Protein AF-0000000080284308 (afdb_homodimer)

Nearest PDB structures (foldseek):
  3cjy-assembly1_A-2  TM=7.670E-01  e=1.451E-15  Novosphingobium aromaticivorans DSM 12444
  3rqb-assembly1_A  TM=7.646E-01  e=1.285E-14  Alicyclobacillus acidocaldarius subsp. acidocaldarius DSM 446
  3bbj-assembly1_B  TM=7.269E-01  e=3.551E-15  Thermobifida fusca YX
  1c8u-assembly1_B  TM=7.297E-01  e=1.992E-13  Escherichia coli
  3bbj-assembly1_A  TM=7.044E-01  e=2.515E-14  Thermobifida fusca YX

Foldseek 3Di:
DAQAQWEDDDDQKTQGDQLQAWFPDSFFGLCLLVQLSQVVQVVPPDDPAAKDWFKKKKFFQATDGNGMKGKHKDFPADDDFKTWIKMFIDDVPRTGMMMIIIIGHDDDPVVPDDDFDDFFPDQVPFAWADADPSTDHRNVVQKTKGFRADGLHAADDGKIKIFGNGHSYGPDHRDQVSLQSSCQSCQCSNNHRDDPQWKFKDFRMKMKGFQDGADDGIKMWRWHKDDDPPQKIKIKTFIDDRVHTTMIMMTIIGMDTPPDD/DAQAQWEDDDDQKTQGDQLQAWFPDSFFGLCLLVQLSQVVQVVPPDDPAAKDWFKKKKFFQATDGNGMKGKHKDFPADDDFKTWIKMFIADVPRTGMMMIIIIGHDDDPVVPDDAPDDFFPDQVPFAWADADPSTDHRNVVQKTKGFRADGLHAADQGKIKIFGNGHSYGPDHRDQVSLQSSCQSCQCSNNHRDDPQWKFKDFRMKMKGFQDGADDGIKMWRWHKDDDPPQKIKIKTFIDDRVHTTMIMMTIIGMDTPPDD

Structure (mmCIF, N/CA/C/O backbone):
data_AF-0000000080284308-model_v1
#
loop_
_entity.id
_entity.type
_entity.pdbx_description
1 polymer 'TesB-like acyl-CoA thioesterase 5'
#
loop_
_atom_site.group_PDB
_atom_site.id
_atom_site.type_symbol
_atom_site.label_atom_id
_atom_site.label_alt_id
_atom_site.label_comp_id
_atom_site.label_asym_id
_atom_site.label_entity_id
_atom_site.label_seq_id
_atom_site.pdbx_PDB_ins_code
_atom_site.Cartn_x
_atom_site.Cartn_y
_atom_site.Cartn_z
_atom_site.occupancy
_atom_site.B_iso_or_equiv
_atom_site.auth_seq_id
_atom_site.auth_comp_id
_atom_site.auth_asym_id
_atom_site.auth_atom_id
_atom_site.pdbx_PDB_model_num
ATOM 1 N N . MET A 1 1 ? 3.484 -31.594 -20.875 1 71.56 1 MET A N 1
ATOM 2 C CA . MET A 1 1 ? 2.807 -30.359 -20.5 1 71.56 1 MET A CA 1
ATOM 3 C C . MET A 1 1 ? 3.812 -29.281 -20.094 1 71.56 1 MET A C 1
ATOM 5 O O . MET A 1 1 ? 4.867 -29.609 -19.531 1 71.56 1 MET A O 1
ATOM 9 N N . THR A 1 2 ? 3.666 -28.031 -20.625 1 89.19 2 THR A N 1
ATOM 10 C CA . THR A 1 2 ? 4.609 -26.953 -20.344 1 89.19 2 THR A CA 1
ATOM 11 C C . THR A 1 2 ? 4.668 -26.672 -18.844 1 89.19 2 THR A C 1
ATOM 13 O O . THR A 1 2 ? 3.633 -26.531 -18.203 1 89.19 2 THR A O 1
ATOM 16 N N . GLU A 1 3 ? 5.844 -26.75 -18.25 1 95.88 3 GLU A N 1
ATOM 17 C CA . GLU A 1 3 ? 6.023 -26.531 -16.828 1 95.88 3 GLU A CA 1
ATOM 18 C C . GLU A 1 3 ? 6.309 -25.047 -16.531 1 95.88 3 GLU A C 1
ATOM 20 O O . GLU A 1 3 ? 7.352 -24.719 -15.977 1 95.88 3 GLU A O 1
ATOM 25 N N . ALA A 1 4 ? 5.438 -24.234 -17.016 1 98.75 4 ALA A N 1
ATOM 26 C CA . ALA A 1 4 ? 5.496 -22.781 -16.812 1 98.75 4 ALA A CA 1
ATOM 27 C C . ALA A 1 4 ? 4.098 -22.188 -16.703 1 98.75 4 ALA A C 1
ATOM 29 O O . ALA A 1 4 ? 3.127 -22.766 -17.203 1 98.75 4 ALA A O 1
ATOM 30 N N . PHE A 1 5 ? 4.004 -21.078 -16.031 1 98.81 5 PHE A N 1
ATOM 31 C CA . PHE A 1 5 ? 2.742 -20.344 -15.977 1 98.81 5 PHE A CA 1
ATOM 32 C C . PHE A 1 5 ? 2.402 -19.75 -17.344 1 98.81 5 PHE A C 1
ATOM 34 O O . PHE A 1 5 ? 1.232 -19.688 -17.719 1 98.81 5 PHE A O 1
ATOM 41 N N . TYR A 1 6 ? 3.449 -19.359 -18.125 1 98.88 6 TYR A N 1
ATOM 42 C CA . TYR A 1 6 ? 3.219 -18.688 -19.391 1 98.88 6 TYR A CA 1
ATOM 43 C C . TYR A 1 6 ? 4.152 -19.219 -20.469 1 98.88 6 TYR A C 1
ATOM 45 O O . TYR A 1 6 ? 5.316 -19.516 -20.203 1 98.88 6 TYR A O 1
ATOM 53 N N . VAL A 1 7 ? 3.662 -19.234 -21.656 1 98.81 7 VAL A N 1
ATOM 54 C CA . VAL A 1 7 ? 4.445 -19.484 -22.859 1 98.81 7 VAL A CA 1
ATOM 55 C C . VAL A 1 7 ? 4.523 -18.203 -23.688 1 98.81 7 VAL A C 1
ATOM 57 O O . VAL A 1 7 ? 3.496 -17.656 -24.078 1 98.81 7 VAL A O 1
ATOM 60 N N . PRO A 1 8 ? 5.758 -17.734 -23.906 1 98.25 8 PRO A N 1
ATOM 61 C CA . PRO A 1 8 ? 5.859 -16.531 -24.734 1 98.25 8 PRO A CA 1
ATOM 62 C C . PRO A 1 8 ? 5.414 -16.781 -26.172 1 98.25 8 PRO A C 1
ATOM 64 O O . PRO A 1 8 ? 5.688 -17.844 -26.734 1 98.25 8 PRO A O 1
ATOM 67 N N . SER A 1 9 ? 4.723 -15.82 -26.734 1 97.75 9 SER A N 1
ATOM 68 C CA . SER A 1 9 ? 4.227 -15.961 -28.094 1 97.75 9 SER A CA 1
ATOM 69 C C . SER A 1 9 ? 4.719 -14.82 -28.984 1 97.75 9 SER A C 1
ATOM 71 O O . SER A 1 9 ? 4.199 -14.609 -30.078 1 97.75 9 SER A O 1
ATOM 73 N N . GLY A 1 10 ? 5.707 -14.047 -28.531 1 95.19 10 GLY A N 1
ATOM 74 C CA . GLY A 1 10 ? 6.332 -12.984 -29.297 1 95.19 10 GLY A CA 1
ATOM 75 C C . GLY A 1 10 ? 5.758 -11.609 -28.984 1 95.19 10 GLY A C 1
ATOM 76 O O . GLY A 1 10 ? 4.598 -11.492 -28.578 1 95.19 10 GLY A O 1
ATOM 77 N N . ASP A 1 11 ? 6.609 -10.562 -29.125 1 94.31 11 ASP A N 1
ATOM 78 C CA . ASP A 1 11 ? 6.234 -9.156 -29.078 1 94.31 11 ASP A CA 1
ATOM 79 C C . ASP A 1 11 ? 5.539 -8.812 -27.766 1 94.31 11 ASP A C 1
ATOM 81 O O . ASP A 1 11 ? 4.477 -8.188 -27.766 1 94.31 11 ASP A O 1
ATOM 85 N N . GLY A 1 12 ? 6.047 -9.305 -26.688 1 96.5 12 GLY A N 1
ATOM 86 C CA . GLY A 1 12 ? 5.523 -8.953 -25.375 1 96.5 12 GLY A CA 1
ATOM 87 C C . GLY A 1 12 ? 4.223 -9.656 -25.047 1 96.5 12 GLY A C 1
ATOM 88 O O . GLY A 1 12 ? 3.473 -9.203 -24.172 1 96.5 12 GLY A O 1
ATOM 89 N N . LYS A 1 13 ? 3.98 -10.766 -25.781 1 98.62 13 LYS A N 1
ATOM 90 C CA . LYS A 1 13 ? 2.756 -11.531 -25.562 1 98.62 13 LYS A CA 1
ATOM 91 C C . LYS A 1 13 ? 3.059 -12.883 -24.922 1 98.62 13 LYS A C 1
ATOM 93 O O . LYS A 1 13 ? 4.133 -13.453 -25.141 1 98.62 13 LYS A O 1
ATOM 98 N N . PHE A 1 14 ? 2.064 -13.367 -24.109 1 98.81 14 PHE A N 1
ATOM 99 C CA . PHE A 1 14 ? 2.219 -14.586 -23.312 1 98.81 14 PHE A CA 1
ATOM 100 C C . PHE A 1 14 ? 0.91 -15.367 -23.266 1 98.81 14 PHE A C 1
ATOM 102 O O . PHE A 1 14 ? -0.157 -14.789 -23.062 1 98.81 14 PHE A O 1
ATOM 109 N N . VAL A 1 15 ? 0.985 -16.625 -23.484 1 98.69 15 VAL A N 1
ATOM 110 C CA . VAL A 1 15 ? -0.174 -17.516 -23.359 1 98.69 15 VAL A CA 1
ATOM 111 C C . VAL A 1 15 ? -0.135 -18.234 -22.031 1 98.69 15 VAL A C 1
ATOM 113 O O . VAL A 1 15 ? 0.817 -18.969 -21.734 1 98.69 15 VAL A O 1
ATOM 116 N N . PRO A 1 16 ? -1.121 -17.953 -21.203 1 98.5 16 PRO A N 1
ATOM 117 C CA . PRO A 1 16 ? -1.154 -18.672 -19.922 1 98.5 16 PRO A CA 1
ATOM 118 C C . PRO A 1 16 ? -1.386 -20.172 -20.094 1 98.5 16 PRO A C 1
ATOM 120 O O . PRO A 1 16 ? -2.064 -20.594 -21.031 1 98.5 16 PRO A O 1
ATOM 123 N N . THR A 1 17 ? -0.79 -20.969 -19.203 1 97.94 17 THR A N 1
ATOM 124 C CA . THR A 1 17 ? -1.075 -22.391 -19.156 1 97.94 17 THR A CA 1
ATOM 125 C C . THR A 1 17 ? -2.107 -22.703 -18.062 1 97.94 17 THR A C 1
ATOM 127 O O . THR A 1 17 ? -2.527 -21.797 -17.328 1 97.94 17 THR A O 1
ATOM 130 N N . GLU A 1 18 ? -2.471 -23.922 -17.953 1 95.38 18 GLU A N 1
ATOM 131 C CA . GLU A 1 18 ? -3.457 -24.3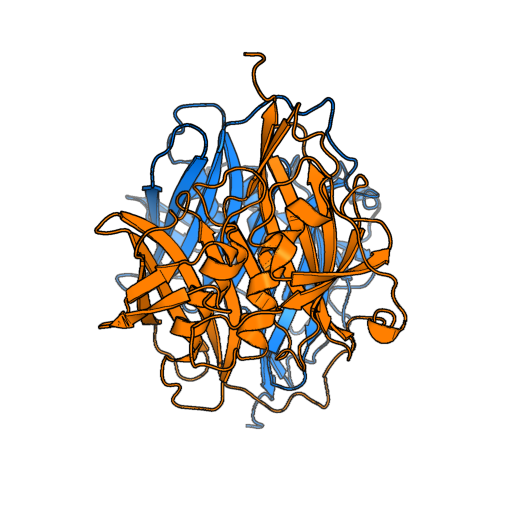75 -16.969 1 95.38 18 GLU A CA 1
ATOM 132 C C . GLU A 1 18 ? -2.961 -24.141 -15.547 1 95.38 18 GLU A C 1
ATOM 134 O O . GLU A 1 18 ? -3.756 -24.094 -14.602 1 95.38 18 GLU A O 1
ATOM 139 N N . HIS A 1 19 ? -1.648 -23.953 -15.383 1 97.38 19 HIS A N 1
ATOM 140 C CA . HIS A 1 19 ? -1.052 -23.766 -14.07 1 97.38 19 HIS A CA 1
ATOM 141 C C . HIS A 1 19 ? -1.47 -22.422 -13.461 1 97.38 19 HIS A C 1
ATOM 143 O O . HIS A 1 19 ? -1.293 -22.203 -12.266 1 97.38 19 HIS A O 1
ATOM 149 N N . THR A 1 20 ? -2.057 -21.5 -14.305 1 98 20 THR A N 1
ATOM 150 C CA . THR A 1 20 ? -2.377 -20.156 -13.812 1 98 20 THR A CA 1
ATOM 151 C C . THR A 1 20 ? -3.785 -20.125 -13.234 1 98 20 THR A C 1
ATOM 153 O O . THR A 1 20 ? -4.152 -19.156 -12.547 1 98 20 THR A O 1
ATOM 156 N N . ALA A 1 21 ? -4.609 -21.141 -13.461 1 96.25 21 ALA A N 1
ATOM 157 C CA . ALA A 1 21 ? -6.02 -21.125 -13.086 1 96.25 21 ALA A CA 1
ATOM 158 C C . ALA A 1 21 ? -6.184 -20.969 -11.578 1 96.25 21 ALA A C 1
ATOM 160 O O . ALA A 1 21 ? -5.477 -21.609 -10.805 1 96.25 21 ALA A O 1
ATOM 161 N N . GLY A 1 22 ? -7.117 -20.062 -11.188 1 92.19 22 GLY A N 1
ATOM 162 C CA . GLY A 1 22 ? -7.398 -19.844 -9.773 1 92.19 22 GLY A CA 1
ATOM 163 C C . GLY A 1 22 ? -8.305 -20.906 -9.18 1 92.19 22 GLY A C 1
ATOM 164 O O . GLY A 1 22 ? -8.859 -21.734 -9.906 1 92.19 22 GLY A O 1
ATOM 165 N N . PRO A 1 23 ? -8.469 -20.734 -7.887 1 84.56 23 PRO A N 1
ATOM 166 C CA . PRO A 1 23 ? -9.219 -21.781 -7.184 1 84.56 23 PRO A CA 1
ATOM 167 C C . PRO A 1 23 ? -10.727 -21.641 -7.379 1 84.56 23 PRO A C 1
ATOM 169 O O . PRO A 1 23 ? -11.469 -22.609 -7.148 1 84.56 23 PRO A O 1
ATOM 172 N N . TRP A 1 24 ? -11.172 -20.469 -7.816 1 81.5 24 TRP A N 1
ATOM 173 C CA . TRP A 1 24 ? -12.609 -20.219 -7.816 1 81.5 24 TRP A CA 1
ATOM 174 C C . TRP A 1 24 ? -13.219 -20.547 -9.18 1 81.5 24 TRP A C 1
ATOM 176 O O . TRP A 1 24 ? -14.414 -20.812 -9.281 1 81.5 24 TRP A O 1
ATOM 186 N N . SER A 1 25 ? -12.484 -20.359 -10.242 1 81.12 25 SER A N 1
ATOM 187 C CA . SER A 1 25 ? -12.938 -20.656 -11.602 1 81.12 25 SER A CA 1
ATOM 188 C C . SER A 1 25 ? -11.773 -21.125 -12.477 1 81.12 25 SER A C 1
ATOM 190 O O . SER A 1 25 ? -10.68 -20.562 -12.406 1 81.12 25 SER A O 1
ATOM 192 N N . PRO A 1 26 ? -12.102 -22.031 -13.328 1 84.12 26 PRO A N 1
ATOM 193 C CA . PRO A 1 26 ? -11.047 -22.453 -14.25 1 84.12 26 PRO A CA 1
ATOM 194 C C . PRO A 1 26 ? -10.812 -21.453 -15.383 1 84.12 26 PRO A C 1
ATOM 196 O O . PRO A 1 26 ? -9.852 -21.594 -16.141 1 84.12 26 PRO A O 1
ATOM 199 N N . ASP A 1 27 ? -11.625 -20.516 -15.453 1 88.81 27 ASP A N 1
ATOM 200 C CA . ASP A 1 27 ? -11.57 -19.609 -16.594 1 88.81 27 ASP A CA 1
ATOM 201 C C . ASP A 1 27 ? -10.797 -18.344 -16.266 1 88.81 27 ASP A C 1
ATOM 203 O O . ASP A 1 27 ? -10.594 -17.484 -17.125 1 88.81 27 ASP A O 1
ATOM 207 N N . ALA A 1 28 ? -10.422 -18.234 -15.047 1 94.62 28 ALA A N 1
ATOM 208 C CA . ALA A 1 28 ? -9.695 -17.031 -14.625 1 94.62 28 ALA A CA 1
ATOM 209 C C . ALA A 1 28 ? -8.422 -17.406 -13.875 1 94.62 28 ALA A C 1
ATOM 211 O O . ALA A 1 28 ? -8.398 -18.406 -13.141 1 94.62 28 ALA A O 1
ATOM 212 N N . GLN A 1 29 ? -7.488 -16.641 -14.125 1 97.88 29 GLN A N 1
ATOM 213 C CA . GLN A 1 29 ? -6.203 -16.891 -13.484 1 97.88 29 GLN A CA 1
ATOM 214 C C . GLN A 1 29 ? -6.227 -16.469 -12.016 1 97.88 29 GLN A C 1
ATOM 216 O O . GLN A 1 29 ? -6.879 -15.484 -11.664 1 97.88 29 GLN A O 1
ATOM 221 N N . HIS A 1 30 ? -5.543 -17.266 -11.078 1 97.5 30 HIS A N 1
ATOM 222 C CA . HIS A 1 30 ? -5.055 -16.672 -9.844 1 97.5 30 HIS A CA 1
ATOM 223 C C . HIS A 1 30 ? -4.152 -15.477 -10.125 1 97.5 30 HIS A C 1
ATOM 225 O O . HIS A 1 30 ? -3.301 -15.539 -11.016 1 97.5 30 HIS A O 1
ATOM 231 N N . PHE A 1 31 ? -4.223 -14.438 -9.414 1 98.31 31 PHE A N 1
ATOM 232 C CA . PHE A 1 31 ? -3.574 -13.203 -9.844 1 98.31 31 PHE A CA 1
ATOM 233 C C . PHE A 1 31 ? -2.107 -13.195 -9.43 1 98.31 31 PHE A C 1
ATOM 235 O O . PHE A 1 31 ? -1.385 -12.234 -9.711 1 98.31 31 PHE A O 1
ATOM 242 N N . GLY A 1 32 ? -1.615 -14.203 -8.727 1 98.62 32 GLY A N 1
ATOM 243 C CA . GLY A 1 32 ? -0.192 -14.352 -8.469 1 98.62 32 GLY A CA 1
ATOM 244 C C . GLY A 1 32 ? 0.652 -14.312 -9.734 1 98.62 32 GLY A C 1
ATOM 245 O O . GLY A 1 32 ? 1.487 -13.414 -9.891 1 98.62 32 GLY A O 1
ATOM 246 N N . PRO A 1 33 ? 0.374 -15.266 -10.648 1 98.81 33 PRO A N 1
ATOM 247 C CA . PRO A 1 33 ? 1.173 -15.305 -11.883 1 98.81 33 PRO A CA 1
ATOM 248 C C . PRO A 1 33 ? 1.079 -14.008 -12.68 1 98.81 33 PRO A C 1
ATOM 250 O O . PRO A 1 33 ? 2.104 -13.461 -13.094 1 98.81 33 PRO A O 1
ATOM 253 N N . PRO A 1 34 ? -0.123 -13.406 -12.883 1 98.88 34 PRO A N 1
ATOM 254 C CA . PRO A 1 34 ? -0.172 -12.102 -13.555 1 98.88 34 PRO A CA 1
ATOM 255 C C . PRO A 1 34 ? 0.662 -11.039 -12.844 1 98.88 34 PRO A C 1
ATOM 257 O O . PRO A 1 34 ? 1.329 -10.234 -13.5 1 98.88 34 PRO A O 1
ATOM 260 N N . SER A 1 35 ? 0.595 -10.984 -11.516 1 98.94 35 SER A N 1
ATOM 261 C CA . SER A 1 35 ? 1.396 -10.031 -10.75 1 98.94 35 SER A CA 1
ATOM 262 C C . SER A 1 35 ? 2.885 -10.219 -11.031 1 98.94 35 SER A C 1
ATOM 264 O O . SER A 1 35 ? 3.604 -9.242 -11.258 1 98.94 35 SER A O 1
ATOM 266 N N . ALA A 1 36 ? 3.297 -11.445 -11.008 1 98.94 36 ALA A N 1
ATOM 267 C CA . ALA A 1 36 ? 4.703 -11.75 -11.258 1 98.94 36 ALA A CA 1
ATOM 268 C C . ALA A 1 36 ? 5.098 -11.375 -12.688 1 98.94 36 ALA A C 1
ATOM 270 O O . ALA A 1 36 ? 6.223 -10.938 -12.938 1 98.94 36 ALA A O 1
ATOM 271 N N . LEU A 1 37 ? 4.188 -11.633 -13.633 1 98.94 37 LEU A N 1
ATOM 272 C CA . LEU A 1 37 ? 4.449 -11.273 -15.023 1 98.94 37 LEU A CA 1
ATOM 273 C C . LEU A 1 37 ? 4.645 -9.766 -15.172 1 98.94 37 LEU A C 1
ATOM 275 O O . LEU A 1 37 ? 5.531 -9.328 -15.906 1 98.94 37 LEU A O 1
ATOM 279 N N . LEU A 1 38 ? 3.855 -8.984 -14.508 1 98.94 38 LEU A N 1
ATOM 280 C CA . LEU A 1 38 ? 4.008 -7.531 -14.5 1 98.94 38 LEU A CA 1
ATOM 281 C C . LEU A 1 38 ? 5.348 -7.129 -13.891 1 98.94 38 LEU A C 1
ATOM 283 O O . LEU A 1 38 ? 6.043 -6.258 -14.414 1 98.94 38 LEU A O 1
ATOM 287 N N . VAL A 1 39 ? 5.703 -7.73 -12.805 1 98.94 39 VAL A N 1
ATOM 288 C CA . VAL A 1 39 ? 6.961 -7.422 -12.125 1 98.94 39 VAL A CA 1
ATOM 289 C C . VAL A 1 39 ? 8.133 -7.785 -13.031 1 98.94 39 VAL A C 1
ATOM 291 O O . VAL A 1 39 ? 9.125 -7.055 -13.094 1 98.94 39 VAL A O 1
ATOM 294 N N . ARG A 1 40 ? 8.039 -8.938 -13.703 1 98.88 40 ARG A N 1
ATOM 295 C CA . ARG A 1 40 ? 9.047 -9.289 -14.688 1 98.88 40 ARG A CA 1
ATOM 296 C C . ARG A 1 40 ? 9.266 -8.148 -15.68 1 98.88 40 ARG A C 1
ATOM 298 O O . ARG A 1 40 ? 10.406 -7.797 -15.992 1 98.88 40 ARG A O 1
ATOM 305 N N . ALA A 1 41 ? 8.203 -7.633 -16.219 1 98.88 41 ALA A N 1
ATOM 306 C CA . ALA A 1 41 ? 8.297 -6.531 -17.188 1 98.88 41 ALA A CA 1
ATOM 307 C C . ALA A 1 41 ? 8.969 -5.316 -16.547 1 98.88 41 ALA A C 1
ATOM 309 O O . ALA A 1 41 ? 9.766 -4.637 -17.203 1 98.88 41 ALA A O 1
ATOM 310 N N . LEU A 1 42 ? 8.688 -5.02 -15.312 1 98.81 42 LEU A N 1
ATOM 311 C CA . LEU A 1 42 ? 9.312 -3.91 -14.602 1 98.81 42 LEU A CA 1
ATOM 312 C C . LEU A 1 42 ? 10.812 -4.145 -14.445 1 98.81 42 LEU A C 1
ATOM 314 O O . LEU A 1 42 ? 11.609 -3.223 -14.617 1 98.81 42 LEU A O 1
ATOM 318 N N . GLU A 1 43 ? 11.195 -5.383 -14.102 1 98.25 43 GLU A N 1
ATOM 319 C CA . GLU A 1 43 ? 12.594 -5.738 -13.914 1 98.25 43 GLU A CA 1
ATOM 320 C C . GLU A 1 43 ? 13.383 -5.559 -15.211 1 98.25 43 GLU A C 1
ATOM 322 O O . GLU A 1 43 ? 14.602 -5.352 -15.172 1 98.25 43 GLU A O 1
ATOM 327 N N . GLU A 1 44 ? 12.719 -5.629 -16.297 1 97.62 44 GLU A N 1
ATOM 328 C CA . GLU A 1 44 ? 13.391 -5.602 -17.594 1 97.62 44 GLU A CA 1
ATOM 329 C C . GLU A 1 44 ? 13.656 -4.168 -18.047 1 97.62 44 GLU A C 1
ATOM 331 O O . GLU A 1 44 ? 14.375 -3.945 -19.016 1 97.62 44 GLU A O 1
ATOM 336 N N . ILE A 1 45 ? 13.047 -3.225 -17.391 1 98.19 45 ILE A N 1
ATOM 337 C CA . ILE A 1 45 ? 13.352 -1.834 -17.719 1 98.19 45 ILE A CA 1
ATOM 338 C C . ILE A 1 45 ? 14.789 -1.52 -17.328 1 98.19 45 ILE A C 1
ATOM 340 O O . ILE A 1 45 ? 15.195 -1.714 -16.188 1 98.19 45 ILE A O 1
ATOM 344 N N . ASP A 1 46 ? 15.516 -0.979 -18.25 1 96.06 46 ASP A N 1
ATOM 345 C CA . ASP A 1 46 ? 16.906 -0.634 -17.984 1 96.06 46 ASP A CA 1
ATOM 346 C C . ASP A 1 46 ? 17.016 0.406 -16.875 1 96.06 46 ASP A C 1
ATOM 348 O O . ASP A 1 46 ? 16.234 1.355 -16.828 1 96.06 46 ASP A O 1
ATOM 352 N N . ALA A 1 47 ? 17.922 0.115 -15.953 1 90.94 47 ALA A N 1
ATOM 353 C CA . ALA A 1 47 ? 18.234 1.076 -14.898 1 90.94 47 ALA A CA 1
ATOM 354 C C . ALA A 1 47 ? 19.594 1.719 -15.133 1 90.94 47 ALA A C 1
ATOM 356 O O . ALA A 1 47 ? 20.578 1.027 -15.43 1 90.94 47 ALA A O 1
ATOM 357 N N . PRO A 1 48 ? 19.688 3.029 -15.039 1 88.44 48 PRO A N 1
ATOM 358 C CA . PRO A 1 48 ? 20.969 3.701 -15.242 1 88.44 48 PRO A CA 1
ATOM 359 C C . PRO A 1 48 ? 21.969 3.428 -14.109 1 88.44 48 PRO A C 1
ATOM 361 O O . PRO A 1 48 ? 23.172 3.609 -14.281 1 88.44 48 PRO A O 1
ATOM 364 N N . HIS A 1 49 ? 21.531 3.129 -12.953 1 90.12 49 HIS A N 1
ATOM 365 C CA . HIS A 1 49 ? 22.312 2.822 -11.758 1 90.12 49 HIS A CA 1
ATOM 366 C C . HIS A 1 49 ? 21.75 1.61 -11.031 1 90.12 49 HIS A C 1
ATOM 368 O O . HIS A 1 49 ? 20.625 1.176 -11.312 1 90.12 49 HIS A O 1
ATOM 374 N N . ALA A 1 50 ? 22.672 1.091 -10.156 1 95.81 50 ALA A N 1
ATOM 375 C CA . ALA A 1 50 ? 22.156 0.052 -9.266 1 95.81 50 ALA A CA 1
ATOM 376 C C . ALA A 1 50 ? 20.906 0.535 -8.523 1 95.81 50 ALA A C 1
ATOM 378 O O . ALA A 1 50 ? 20.922 1.624 -7.945 1 95.81 50 ALA A O 1
ATOM 379 N N . SER A 1 51 ? 19.812 -0.189 -8.641 1 97.88 51 SER A N 1
ATOM 380 C CA . SER A 1 51 ? 18.531 0.223 -8.07 1 97.88 51 SER A CA 1
ATOM 381 C C . SER A 1 51 ? 17.734 -0.981 -7.594 1 97.88 51 SER A C 1
ATOM 383 O O . SER A 1 51 ? 18.078 -2.125 -7.895 1 97.88 51 SER A O 1
ATOM 385 N N . GLN A 1 52 ? 16.797 -0.723 -6.801 1 97.94 52 GLN A N 1
ATOM 386 C CA . GLN A 1 52 ? 15.891 -1.728 -6.246 1 97.94 52 GLN A CA 1
ATOM 387 C C . GLN A 1 52 ? 14.453 -1.229 -6.242 1 97.94 52 GLN A C 1
ATOM 389 O O . GLN A 1 52 ? 14.188 -0.067 -5.922 1 97.94 52 GLN A O 1
ATOM 394 N N . LEU A 1 53 ? 13.484 -2.117 -6.645 1 98.69 53 LEU A N 1
ATOM 395 C CA . LEU A 1 53 ? 12.078 -1.777 -6.441 1 98.69 53 LEU A CA 1
ATOM 396 C C . LEU A 1 53 ? 11.75 -1.691 -4.957 1 98.69 53 LEU A C 1
ATOM 398 O O . LEU A 1 53 ? 12.039 -2.619 -4.195 1 98.69 53 LEU A O 1
ATOM 402 N N . ALA A 1 54 ? 11.133 -0.568 -4.539 1 98.88 54 ALA A N 1
ATOM 403 C CA . ALA A 1 54 ? 10.82 -0.337 -3.131 1 98.88 54 ALA A CA 1
ATOM 404 C C . ALA A 1 54 ? 9.344 -0.588 -2.85 1 98.88 54 ALA A C 1
ATOM 406 O O . ALA A 1 54 ? 8.977 -1.001 -1.747 1 98.88 54 ALA A O 1
ATOM 407 N N . ARG A 1 55 ? 8.547 -0.287 -3.809 1 98.94 55 ARG A N 1
ATOM 408 C CA . ARG A 1 55 ? 7.109 -0.515 -3.705 1 98.94 55 ARG A CA 1
ATOM 409 C C . ARG A 1 55 ? 6.512 -0.86 -5.066 1 98.94 55 ARG A C 1
ATOM 411 O O . ARG A 1 55 ? 6.848 -0.239 -6.074 1 98.94 55 ARG A O 1
ATOM 418 N N . VAL A 1 56 ? 5.688 -1.878 -5.109 1 98.94 56 VAL A N 1
ATOM 419 C CA . VAL A 1 56 ? 4.898 -2.234 -6.281 1 98.94 56 VAL A CA 1
ATOM 420 C C . VAL A 1 56 ? 3.422 -2.34 -5.902 1 98.94 56 VAL A C 1
ATOM 422 O O . VAL A 1 56 ? 3.07 -3.033 -4.941 1 98.94 56 VAL A O 1
ATOM 425 N N . THR A 1 57 ? 2.586 -1.593 -6.559 1 98.94 57 THR A N 1
ATOM 426 C CA . THR A 1 57 ? 1.138 -1.75 -6.473 1 98.94 57 THR A CA 1
ATOM 427 C C . THR A 1 57 ? 0.576 -2.316 -7.773 1 98.94 57 THR A C 1
ATOM 429 O O . THR A 1 57 ? 0.893 -1.824 -8.859 1 98.94 57 THR A O 1
ATOM 432 N N . ILE A 1 58 ? -0.164 -3.338 -7.656 1 98.94 58 ILE A N 1
ATOM 433 C CA . ILE A 1 58 ? -0.869 -3.93 -8.789 1 98.94 58 ILE A CA 1
ATOM 434 C C . ILE A 1 58 ? -2.369 -3.676 -8.656 1 98.94 58 ILE A C 1
ATOM 436 O O . ILE A 1 58 ? -3.018 -4.219 -7.758 1 98.94 58 ILE A O 1
ATOM 440 N N . GLU A 1 59 ? -2.873 -2.807 -9.555 1 98.88 59 GLU A N 1
ATOM 441 C CA . GLU A 1 59 ? -4.312 -2.594 -9.656 1 98.88 59 GLU A CA 1
ATOM 442 C C . GLU A 1 59 ? -4.973 -3.697 -10.484 1 98.88 59 GLU A C 1
ATOM 444 O O . GLU A 1 59 ? -4.609 -3.922 -11.641 1 98.88 59 GLU A O 1
ATOM 449 N N . ILE A 1 60 ? -5.887 -4.391 -9.852 1 98.5 60 ILE A N 1
ATOM 450 C CA . ILE A 1 60 ? -6.594 -5.465 -10.539 1 98.5 60 ILE A CA 1
ATOM 451 C C . ILE A 1 60 ? -7.906 -4.938 -11.117 1 98.5 60 ILE A C 1
ATOM 453 O O . ILE A 1 60 ? -8.867 -4.707 -10.375 1 98.5 60 ILE A O 1
ATOM 457 N N . LEU A 1 61 ? -7.992 -4.762 -12.438 1 98.06 61 LEU A N 1
ATOM 458 C CA . LEU A 1 61 ? -9.094 -4.051 -13.086 1 98.06 61 LEU A CA 1
ATOM 459 C C . LEU A 1 61 ? -10.172 -5.027 -13.539 1 98.06 61 LEU A C 1
ATOM 461 O O . LEU A 1 61 ? -11.297 -4.617 -13.852 1 98.06 61 LEU A O 1
ATOM 465 N N . GLY A 1 62 ? -9.883 -6.285 -13.562 1 95.06 62 GLY A N 1
ATOM 466 C CA . GLY A 1 62 ? -10.773 -7.379 -13.906 1 95.06 62 GLY A CA 1
ATOM 467 C C . GLY A 1 62 ? -10.086 -8.727 -13.93 1 95.06 62 GLY A C 1
ATOM 468 O O . GLY A 1 62 ? -8.867 -8.812 -13.758 1 95.06 62 GLY A O 1
ATOM 469 N N . PRO A 1 63 ? -10.852 -9.789 -14.102 1 95.44 63 PRO A N 1
ATOM 470 C CA . PRO A 1 63 ? -10.227 -11.109 -14.188 1 95.44 63 PRO A CA 1
ATOM 471 C C . PRO A 1 63 ? -9.273 -11.242 -15.375 1 95.44 63 PRO A C 1
ATOM 473 O O . PRO A 1 63 ? -9.531 -10.68 -16.438 1 95.44 63 PRO A O 1
ATOM 476 N N . ALA A 1 64 ? -8.148 -11.867 -15.141 1 97.56 64 ALA A N 1
ATOM 477 C CA . ALA A 1 64 ? -7.258 -12.234 -16.234 1 97.56 64 ALA A CA 1
ATOM 478 C C . ALA A 1 64 ? -7.68 -13.57 -16.859 1 97.56 64 ALA A C 1
ATOM 480 O O . ALA A 1 64 ? -7.641 -14.609 -16.203 1 97.56 64 ALA A O 1
ATOM 481 N N . PRO A 1 65 ? -8.078 -13.586 -18.156 1 97.12 65 PRO A N 1
ATOM 482 C CA . PRO A 1 65 ? -8.508 -14.836 -18.781 1 97.12 65 PRO A CA 1
ATOM 483 C C . PRO A 1 65 ? -7.34 -15.773 -19.078 1 97.12 65 PRO A C 1
ATOM 485 O O . PRO A 1 65 ? -6.184 -15.336 -19.109 1 97.12 65 PRO A O 1
ATOM 488 N N . LEU A 1 66 ? -7.621 -17.016 -19.219 1 97.25 66 LEU A N 1
ATOM 489 C CA . LEU A 1 66 ? -6.621 -17.969 -19.703 1 97.25 66 LEU A CA 1
ATOM 490 C C . LEU A 1 66 ? -6.484 -17.891 -21.219 1 97.25 66 LEU A C 1
ATOM 492 O O . LEU A 1 66 ? -6.68 -18.891 -21.906 1 97.25 66 LEU A O 1
ATOM 496 N N . LYS A 1 67 ? -6.273 -16.734 -21.672 1 97.69 67 LYS A N 1
ATOM 497 C CA . LYS A 1 67 ? -6.035 -16.391 -23.078 1 97.69 67 LYS A CA 1
ATOM 498 C C . LYS A 1 67 ? -4.801 -15.5 -23.219 1 97.69 67 LYS A C 1
ATOM 500 O O . LYS A 1 67 ? -4.27 -15 -22.219 1 97.69 67 LYS A O 1
ATOM 505 N N . GLU A 1 68 ? -4.43 -15.359 -24.406 1 98.5 68 GLU A N 1
ATOM 506 C CA . GLU A 1 68 ? -3.217 -14.586 -24.672 1 98.5 68 GLU A CA 1
ATOM 507 C C . GLU A 1 68 ? -3.303 -13.195 -24.062 1 98.5 68 GLU A C 1
ATOM 509 O O . GLU A 1 68 ? -4.32 -12.516 -24.188 1 98.5 68 GLU A O 1
ATOM 514 N N . LEU A 1 69 ? -2.176 -12.789 -23.375 1 98.75 69 LEU A N 1
ATOM 515 C CA . LEU A 1 69 ? -2.055 -11.492 -22.734 1 98.75 69 LEU A CA 1
ATOM 516 C C . LEU A 1 69 ? -0.849 -10.727 -23.25 1 98.75 69 LEU A C 1
ATOM 518 O O . LEU A 1 69 ? 0.175 -11.328 -23.594 1 98.75 69 LEU A O 1
ATOM 522 N N . SER A 1 70 ? -1.01 -9.477 -23.328 1 98.81 70 SER A N 1
ATOM 523 C CA . SER A 1 70 ? 0.123 -8.609 -23.641 1 98.81 70 SER A CA 1
ATOM 524 C C . SER A 1 70 ? 0.586 -7.84 -22.406 1 98.81 70 SER A C 1
ATOM 526 O O . SER A 1 70 ? -0.234 -7.402 -21.594 1 98.81 70 SER A O 1
ATOM 528 N N . VAL A 1 71 ? 1.874 -7.695 -22.25 1 98.69 71 VAL A N 1
ATOM 529 C CA . VAL A 1 71 ? 2.459 -6.945 -21.141 1 98.69 71 VAL A CA 1
ATOM 530 C C . VAL A 1 71 ? 3.375 -5.852 -21.688 1 98.69 71 VAL A C 1
ATOM 532 O O . VAL A 1 71 ? 4.129 -6.078 -22.625 1 98.69 71 VAL A O 1
ATOM 535 N N . ARG A 1 72 ? 3.301 -4.715 -21.188 1 98.38 72 ARG A N 1
ATOM 536 C CA . ARG A 1 72 ? 4.242 -3.631 -21.469 1 98.38 72 ARG A CA 1
ATOM 537 C C . ARG A 1 72 ? 4.625 -2.898 -20.188 1 98.38 72 ARG A C 1
ATOM 539 O O . ARG A 1 72 ? 3.859 -2.879 -19.219 1 98.38 72 ARG A O 1
ATOM 546 N N . ALA A 1 73 ? 5.785 -2.371 -20.125 1 98.81 73 ALA A N 1
ATOM 547 C CA . ALA A 1 73 ? 6.293 -1.587 -19 1 98.81 73 ALA A CA 1
ATOM 548 C C . ALA A 1 73 ? 7.102 -0.39 -19.484 1 98.81 73 ALA A C 1
ATOM 550 O O . ALA A 1 73 ? 7.695 -0.432 -20.562 1 98.81 73 ALA A O 1
ATOM 551 N N . TRP A 1 74 ? 7.082 0.692 -18.734 1 98.75 74 TRP A N 1
ATOM 552 C CA . TRP A 1 74 ? 7.797 1.902 -19.125 1 98.75 74 TRP A CA 1
ATOM 553 C C . TRP A 1 74 ? 8.117 2.762 -17.906 1 98.75 74 TRP A C 1
ATOM 555 O O . TRP A 1 74 ? 7.578 2.539 -16.828 1 98.75 74 TRP A O 1
ATOM 565 N N . VAL A 1 75 ? 9.086 3.658 -18.109 1 98.5 75 VAL A N 1
ATOM 566 C CA . VAL A 1 75 ? 9.375 4.672 -17.094 1 98.5 75 VAL A CA 1
ATOM 567 C C . VAL A 1 75 ? 8.336 5.785 -17.172 1 98.5 75 VAL A C 1
ATOM 569 O O . VAL A 1 75 ? 8.25 6.5 -18.172 1 98.5 75 VAL A O 1
ATOM 572 N N . ARG A 1 76 ? 7.543 5.887 -16.172 1 98.19 76 ARG A N 1
ATOM 573 C CA . ARG A 1 76 ? 6.496 6.902 -16.141 1 98.19 76 ARG A CA 1
ATOM 574 C C . ARG A 1 76 ? 7.066 8.266 -15.758 1 98.19 76 ARG A C 1
ATOM 576 O O . ARG A 1 76 ? 6.637 9.297 -16.281 1 98.19 76 ARG A O 1
ATOM 583 N N . ARG A 1 77 ? 7.973 8.328 -14.805 1 97.25 77 ARG A N 1
ATOM 584 C CA . ARG A 1 77 ? 8.695 9.516 -14.367 1 97.25 77 ARG A CA 1
ATOM 585 C C . ARG A 1 77 ? 10.164 9.195 -14.094 1 97.25 77 ARG A C 1
ATOM 587 O O . ARG A 1 77 ? 10.492 8.578 -13.078 1 97.25 77 ARG A O 1
ATOM 594 N N . PRO A 1 78 ? 11.008 9.688 -14.961 1 96.19 78 PRO A N 1
ATOM 595 C CA . PRO A 1 78 ? 12.43 9.445 -14.711 1 96.19 78 PRO A CA 1
ATOM 596 C C . PRO A 1 78 ? 12.961 10.258 -13.523 1 96.19 78 PRO A C 1
ATOM 598 O O . PRO A 1 78 ? 12.344 11.242 -13.117 1 96.19 78 PRO A O 1
ATOM 601 N N . GLY A 1 79 ? 14.008 9.805 -12.945 1 93.88 79 GLY A N 1
ATOM 602 C CA . GLY A 1 79 ? 14.703 10.5 -11.875 1 93.88 79 GLY A CA 1
ATOM 603 C C . GLY A 1 79 ? 16.078 9.922 -11.578 1 93.88 79 GLY A C 1
ATOM 604 O O . GLY A 1 79 ? 16.375 8.797 -11.977 1 93.88 79 GLY A O 1
ATOM 605 N N . ARG A 1 80 ? 16.859 10.734 -10.898 1 91.88 80 ARG A N 1
ATOM 606 C CA . ARG A 1 80 ? 18.234 10.328 -10.594 1 91.88 80 ARG A CA 1
ATOM 607 C C . ARG A 1 80 ? 18.25 9.273 -9.492 1 91.88 80 ARG A C 1
ATOM 609 O O . ARG A 1 80 ? 18.875 8.219 -9.656 1 91.88 80 ARG A O 1
ATOM 616 N N . SER A 1 81 ? 17.531 9.602 -8.367 1 94.88 81 SER A N 1
ATOM 617 C CA . SER A 1 81 ? 17.594 8.711 -7.215 1 94.88 81 SER A CA 1
ATOM 618 C C . SER A 1 81 ? 16.359 7.812 -7.137 1 94.88 81 SER A C 1
ATOM 620 O O . SER A 1 81 ? 16.391 6.762 -6.496 1 94.88 81 SER A O 1
ATOM 622 N N . VAL A 1 82 ? 15.273 8.336 -7.672 1 96.62 82 VAL A N 1
ATOM 623 C CA . VAL A 1 82 ? 14.023 7.582 -7.645 1 96.62 82 VAL A CA 1
ATOM 624 C C . VAL A 1 82 ? 13.352 7.656 -9.008 1 96.62 82 VAL A C 1
ATOM 626 O O . VAL A 1 82 ? 13.367 8.703 -9.664 1 96.62 82 VAL A O 1
ATOM 629 N N . GLU A 1 83 ? 12.852 6.551 -9.469 1 98.12 83 GLU A N 1
ATOM 630 C CA . GLU A 1 83 ? 12.047 6.477 -10.688 1 98.12 83 GLU A CA 1
ATOM 631 C C . GLU A 1 83 ? 10.672 5.887 -10.406 1 98.12 83 GLU A C 1
ATOM 633 O O . GLU A 1 83 ? 10.531 5 -9.562 1 98.12 83 GLU A O 1
ATOM 638 N N . TRP A 1 84 ? 9.727 6.473 -11.055 1 98.62 84 TRP A N 1
ATOM 639 C CA . TRP A 1 84 ? 8.375 5.9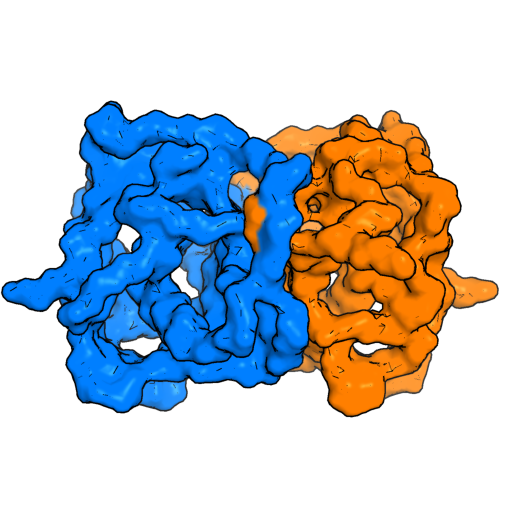22 -11.039 1 98.62 84 TRP A CA 1
ATOM 640 C C . TRP A 1 84 ? 8.102 5.117 -12.305 1 98.62 84 TRP A C 1
ATOM 642 O O . TRP A 1 84 ? 8.203 5.641 -13.414 1 98.62 84 TRP A O 1
ATOM 652 N N . LEU A 1 85 ? 7.84 3.803 -12.133 1 98.88 85 LEU A N 1
ATOM 653 C CA . LEU A 1 85 ? 7.645 2.885 -13.25 1 98.88 85 LEU A CA 1
ATOM 654 C C . LEU A 1 85 ? 6.184 2.455 -13.352 1 98.88 85 LEU A C 1
ATOM 656 O O . LEU A 1 85 ? 5.449 2.506 -12.367 1 98.88 85 LEU A O 1
ATOM 660 N N . ALA A 1 86 ? 5.789 2.061 -14.555 1 98.88 86 ALA A N 1
ATOM 661 C CA . ALA A 1 86 ? 4.449 1.534 -14.805 1 98.88 86 ALA A CA 1
ATOM 662 C C . ALA A 1 86 ? 4.504 0.287 -15.68 1 98.88 86 ALA A C 1
ATOM 664 O O . ALA A 1 86 ? 5.461 0.089 -16.438 1 98.88 86 ALA A O 1
ATOM 665 N N . ALA A 1 87 ? 3.582 -0.564 -15.531 1 98.94 87 ALA A N 1
ATOM 666 C CA . ALA A 1 87 ? 3.361 -1.708 -16.406 1 98.94 87 ALA A CA 1
ATOM 667 C C . ALA A 1 87 ? 1.87 -1.989 -16.578 1 98.94 87 ALA A C 1
ATOM 669 O O . ALA A 1 87 ? 1.057 -1.591 -15.75 1 98.94 87 ALA A O 1
ATOM 670 N N . GLU A 1 88 ? 1.52 -2.623 -17.703 1 98.81 88 GLU A N 1
ATOM 671 C CA . GLU A 1 88 ? 0.135 -2.979 -18 1 98.81 88 GLU A CA 1
ATOM 672 C C . GLU A 1 88 ? 0.035 -4.402 -18.547 1 98.81 88 GLU A C 1
ATOM 674 O O . GLU A 1 88 ? 0.904 -4.844 -19.297 1 98.81 88 GLU A O 1
ATOM 679 N N . LEU A 1 89 ? -0.935 -5.078 -18.125 1 98.88 89 LEU A N 1
ATOM 680 C CA . LEU A 1 89 ? -1.344 -6.387 -18.609 1 98.88 89 LEU A CA 1
ATOM 681 C C . LEU A 1 89 ? -2.697 -6.305 -19.312 1 98.88 89 LEU A C 1
ATOM 683 O O . LEU A 1 89 ? -3.672 -5.824 -18.734 1 98.88 89 LEU A O 1
ATOM 687 N N . ALA A 1 90 ? -2.781 -6.832 -20.594 1 98.81 90 ALA A N 1
ATOM 688 C CA . ALA A 1 90 ? -4.023 -6.66 -21.344 1 98.81 90 ALA A CA 1
ATOM 689 C C . ALA A 1 90 ? -4.387 -7.934 -22.094 1 98.81 90 ALA A C 1
ATOM 691 O O . ALA A 1 90 ? -3.506 -8.688 -22.516 1 98.81 90 ALA A O 1
ATOM 692 N N . HIS A 1 91 ? -5.621 -8.203 -22.203 1 98.38 91 HIS A N 1
ATOM 693 C CA . HIS A 1 91 ? -6.215 -9.141 -23.156 1 98.38 91 HIS A CA 1
ATOM 694 C C . HIS A 1 91 ? -6.844 -8.398 -24.328 1 98.38 91 HIS A C 1
ATOM 696 O O . HIS A 1 91 ? -7.918 -7.805 -24.203 1 98.38 91 HIS A O 1
ATOM 702 N N . GLY A 1 92 ? -6.203 -8.5 -25.5 1 96.69 92 GLY A N 1
ATOM 703 C CA . GLY A 1 92 ? -6.605 -7.598 -26.562 1 96.69 92 GLY A CA 1
ATOM 704 C C . GLY A 1 92 ? -6.48 -6.133 -26.188 1 96.69 92 GLY A C 1
ATOM 705 O O . GLY A 1 92 ? -5.418 -5.688 -25.75 1 96.69 92 GLY A O 1
ATOM 706 N N . GLU A 1 93 ? -7.555 -5.43 -26.297 1 96.25 93 GLU A N 1
ATOM 707 C CA . GLU A 1 93 ? -7.551 -4.004 -25.984 1 96.25 93 GLU A CA 1
ATOM 708 C C . GLU A 1 93 ? -7.957 -3.746 -24.547 1 96.25 93 GLU A C 1
ATOM 710 O O . GLU A 1 93 ? -7.848 -2.623 -24.047 1 96.25 93 GLU A O 1
ATOM 715 N N . ARG A 1 94 ? -8.352 -4.738 -23.906 1 97.19 94 ARG A N 1
ATOM 716 C CA . ARG A 1 94 ? -8.844 -4.582 -22.547 1 97.19 94 ARG A CA 1
ATOM 717 C C . ARG A 1 94 ? -7.707 -4.73 -21.531 1 97.19 94 ARG A C 1
ATOM 719 O O . ARG A 1 94 ? -7.148 -5.82 -21.375 1 97.19 94 ARG A O 1
ATOM 726 N N . VAL A 1 95 ? -7.395 -3.668 -20.859 1 98.44 95 VAL A N 1
ATOM 727 C CA . VAL A 1 95 ? -6.406 -3.729 -19.781 1 98.44 95 VAL A CA 1
ATOM 728 C C . VAL A 1 95 ? -7.012 -4.418 -18.562 1 98.44 95 VAL A C 1
ATOM 730 O O . VAL A 1 95 ? -8.062 -4.008 -18.062 1 98.44 95 VAL A O 1
ATOM 733 N N . VAL A 1 96 ? -6.32 -5.469 -18.047 1 98.12 96 VAL A N 1
ATOM 734 C CA . VAL A 1 96 ? -6.891 -6.227 -16.953 1 98.12 96 VAL A CA 1
ATOM 735 C C . VAL A 1 96 ? -6.145 -5.898 -15.656 1 98.12 96 VAL A C 1
ATOM 737 O O . VAL A 1 96 ? -6.637 -6.168 -14.555 1 98.12 96 VAL A O 1
ATOM 740 N N . ALA A 1 97 ? -4.906 -5.375 -15.75 1 98.81 97 ALA A N 1
ATOM 741 C CA . ALA A 1 97 ? -4.164 -4.965 -14.562 1 98.81 97 ALA A CA 1
ATOM 742 C C . ALA A 1 97 ? -3.127 -3.898 -14.906 1 98.81 97 ALA A C 1
ATOM 744 O O . ALA A 1 97 ? -2.627 -3.848 -16.031 1 98.81 97 ALA A O 1
ATOM 745 N N . ARG A 1 98 ? -2.814 -3.062 -13.953 1 98.88 98 ARG A N 1
ATOM 746 C CA . ARG A 1 98 ? -1.763 -2.055 -14.039 1 98.88 98 ARG A CA 1
ATOM 747 C C . ARG A 1 98 ? -0.86 -2.092 -12.812 1 98.88 98 ARG A C 1
ATOM 749 O O . ARG A 1 98 ? -1.341 -2.232 -11.688 1 98.88 98 ARG A O 1
ATOM 756 N N . ALA A 1 99 ? 0.398 -2.006 -13.086 1 98.94 99 ALA A N 1
ATOM 757 C CA . ALA A 1 99 ? 1.358 -1.912 -11.992 1 98.94 99 ALA A CA 1
ATOM 758 C C . ALA A 1 99 ? 1.973 -0.517 -11.922 1 98.94 99 ALA A C 1
ATOM 760 O O . ALA A 1 99 ? 2.221 0.114 -12.953 1 98.94 99 ALA A O 1
ATOM 761 N N . SER A 1 100 ? 2.123 0.006 -10.773 1 98.88 100 SER A N 1
ATOM 762 C CA . SER A 1 100 ? 2.914 1.187 -10.438 1 98.88 100 SER A CA 1
ATOM 763 C C . SER A 1 100 ? 4.02 0.85 -9.445 1 98.88 100 SER A C 1
ATOM 765 O O . SER A 1 100 ? 3.77 0.207 -8.422 1 98.88 100 SER A O 1
ATOM 767 N N . ALA A 1 101 ? 5.223 1.271 -9.773 1 98.94 101 ALA A N 1
ATOM 768 C CA . ALA A 1 101 ? 6.34 0.881 -8.914 1 98.94 101 ALA A CA 1
ATOM 769 C C . ALA A 1 101 ? 7.324 2.033 -8.742 1 98.94 101 ALA A C 1
ATOM 771 O O . ALA A 1 101 ? 7.57 2.797 -9.68 1 98.94 101 ALA A O 1
ATOM 772 N N . TRP A 1 102 ? 7.816 2.15 -7.562 1 98.88 102 TRP A N 1
ATOM 773 C CA . TRP A 1 102 ? 8.953 3.031 -7.305 1 98.88 102 TRP A CA 1
ATOM 774 C C . TRP A 1 102 ? 10.258 2.244 -7.266 1 98.88 102 TRP A C 1
ATOM 776 O O . TRP A 1 102 ? 10.383 1.278 -6.512 1 98.88 102 TRP A O 1
ATOM 786 N N . ARG A 1 103 ? 11.133 2.598 -8.109 1 98.69 103 ARG A N 1
ATOM 787 C CA . ARG A 1 103 ? 12.5 2.078 -8.125 1 98.69 103 ARG A CA 1
ATOM 788 C C . ARG A 1 103 ? 13.477 3.098 -7.559 1 98.69 103 ARG A C 1
ATOM 790 O O . ARG A 1 103 ? 13.492 4.254 -7.98 1 98.69 103 ARG A O 1
ATOM 797 N N . ILE A 1 104 ? 14.297 2.689 -6.559 1 98.19 104 ILE A N 1
ATOM 798 C CA . ILE A 1 104 ? 15.172 3.598 -5.832 1 98.19 104 ILE A CA 1
ATOM 799 C C . ILE A 1 104 ? 16.625 3.184 -6.039 1 98.19 104 ILE A C 1
ATOM 801 O O . ILE A 1 104 ? 16.969 2.002 -5.934 1 98.19 104 ILE A O 1
ATOM 805 N N . ALA A 1 105 ? 17.484 4.172 -6.355 1 97.69 105 ALA A N 1
ATOM 806 C CA . ALA A 1 105 ? 18.922 3.92 -6.441 1 97.69 105 ALA A CA 1
ATOM 807 C C . ALA A 1 105 ? 19.469 3.412 -5.113 1 97.69 105 ALA A C 1
ATOM 809 O O . ALA A 1 105 ? 19.156 3.963 -4.055 1 97.69 105 ALA A O 1
ATOM 810 N N . THR A 1 106 ? 20.312 2.404 -5.156 1 97.25 106 THR A N 1
ATOM 811 C CA . THR A 1 106 ? 20.781 1.786 -3.92 1 97.25 106 THR A CA 1
ATOM 812 C C . THR A 1 106 ? 21.859 2.645 -3.262 1 97.25 106 THR A C 1
ATOM 814 O O . THR A 1 106 ? 22.5 3.449 -3.93 1 97.25 106 THR A O 1
ATOM 817 N N . SER A 1 107 ? 22 2.52 -2.088 1 96.25 107 SER A N 1
ATOM 818 C CA . SER A 1 107 ? 23.031 3.082 -1.227 1 96.25 107 SER A CA 1
ATOM 819 C C . SER A 1 107 ? 23.391 2.123 -0.096 1 96.25 107 SER A C 1
ATOM 821 O O . SER A 1 107 ? 22.609 1.225 0.233 1 96.25 107 SER A O 1
ATOM 823 N N . ASP A 1 108 ? 24.625 2.312 0.381 1 96.5 108 ASP A N 1
ATOM 824 C CA . ASP A 1 108 ? 25.031 1.438 1.477 1 96.5 108 ASP A CA 1
ATOM 825 C C . ASP A 1 108 ? 24.406 1.895 2.799 1 96.5 108 ASP A C 1
ATOM 827 O O . ASP A 1 108 ? 24.844 2.896 3.375 1 96.5 108 ASP A O 1
ATOM 831 N N . THR A 1 109 ? 23.453 1.145 3.312 1 97.31 109 THR A N 1
ATOM 832 C CA . THR A 1 109 ? 22.828 1.435 4.602 1 97.31 109 THR A CA 1
ATOM 833 C C . THR A 1 109 ? 23.062 0.286 5.582 1 97.31 109 THR A C 1
ATOM 835 O O . THR A 1 109 ? 22.328 0.144 6.559 1 97.31 109 THR A O 1
ATOM 838 N N . THR A 1 110 ? 23.984 -0.553 5.363 1 96.06 110 THR A N 1
ATOM 839 C CA . THR A 1 110 ? 24.312 -1.682 6.234 1 96.06 110 THR A CA 1
ATOM 840 C C . THR A 1 110 ? 24.5 -1.219 7.676 1 96.06 110 THR A C 1
ATOM 842 O O . THR A 1 110 ? 24.031 -1.884 8.609 1 96.06 110 THR A O 1
ATOM 845 N N . PRO A 1 111 ? 25.109 -0.02 7.914 1 94.94 111 PRO A N 1
ATOM 846 C CA . PRO A 1 111 ? 25.359 0.402 9.297 1 94.94 111 PRO A CA 1
ATOM 847 C C . PRO A 1 111 ? 24.078 0.702 10.062 1 94.94 111 PRO A C 1
ATOM 849 O O . PRO A 1 111 ? 24.078 0.716 11.297 1 94.94 111 PRO A O 1
ATOM 852 N N . VAL A 1 112 ? 22.969 0.983 9.359 1 95.69 112 VAL A N 1
ATOM 853 C CA . VAL A 1 112 ? 21.75 1.377 10.055 1 95.69 112 VAL A CA 1
ATOM 854 C C . VAL A 1 112 ? 20.625 0.382 9.742 1 95.69 112 VAL A C 1
ATOM 856 O O . VAL A 1 112 ? 19.453 0.646 10.016 1 95.69 112 VAL A O 1
ATOM 859 N N . ALA A 1 113 ? 21.016 -0.728 9.094 1 96 113 ALA A N 1
ATOM 860 C CA . ALA A 1 113 ? 20.016 -1.747 8.758 1 96 113 ALA A CA 1
ATOM 861 C C . ALA A 1 113 ? 19.391 -2.33 10.016 1 96 113 ALA A C 1
ATOM 863 O O . ALA A 1 113 ? 20.062 -2.555 11.016 1 96 113 ALA A O 1
ATOM 864 N N . THR A 1 114 ? 18.109 -2.453 9.977 1 93.44 114 THR A N 1
ATOM 865 C CA . THR A 1 114 ? 17.391 -2.984 11.125 1 93.44 114 THR A CA 1
ATOM 866 C C . THR A 1 114 ? 17.062 -4.461 10.922 1 93.44 114 THR A C 1
ATOM 868 O O . THR A 1 114 ? 17.031 -4.945 9.789 1 93.44 114 THR A O 1
ATOM 871 N N . SER A 1 115 ? 17 -5.137 12.109 1 75.75 115 SER A N 1
ATOM 872 C CA . SER A 1 115 ? 16.562 -6.531 12.062 1 75.75 115 SER A CA 1
ATOM 873 C C . SER A 1 115 ? 15.047 -6.637 11.961 1 75.75 115 SER A C 1
ATOM 875 O O . SER A 1 115 ? 14.328 -5.785 12.484 1 75.75 115 SER A O 1
ATOM 877 N N . GLU A 1 116 ? 14.492 -7.426 10.922 1 64.69 116 GLU A N 1
ATOM 878 C CA . GLU A 1 116 ? 13.102 -7.484 10.477 1 64.69 116 GLU A CA 1
ATOM 879 C C . GLU A 1 116 ? 12.273 -8.383 11.391 1 64.69 116 GLU A C 1
ATOM 881 O O . GLU A 1 116 ? 11.203 -8.859 11 1 64.69 116 GLU A O 1
ATOM 886 N N . GLY A 1 117 ? 12.688 -8.766 12.523 1 75.81 117 GLY A N 1
ATOM 887 C CA . GLY A 1 117 ? 11.891 -9.711 13.297 1 75.81 117 GLY A CA 1
ATOM 888 C C . GLY A 1 117 ? 12.383 -11.141 13.18 1 75.81 117 GLY A C 1
ATOM 889 O O . GLY A 1 117 ? 13.336 -11.422 12.438 1 75.81 117 GLY A O 1
ATOM 890 N N . PRO A 1 118 ? 11.711 -11.977 13.867 1 84.31 118 PRO A N 1
ATOM 891 C CA . PRO A 1 118 ? 12.188 -13.359 13.859 1 84.31 118 PRO A CA 1
ATOM 892 C C . PRO A 1 118 ? 11.969 -14.055 12.523 1 84.31 118 PRO A C 1
ATOM 894 O O . PRO A 1 118 ? 10.992 -13.758 11.82 1 84.31 118 PRO A O 1
ATOM 897 N N . ALA A 1 119 ? 12.898 -14.914 12.195 1 91.12 119 ALA A N 1
ATOM 898 C CA . ALA A 1 119 ? 12.75 -15.773 11.023 1 91.12 119 ALA A CA 1
ATOM 899 C C . ALA A 1 119 ? 11.688 -16.844 11.25 1 91.12 119 ALA A C 1
ATOM 901 O O . ALA A 1 119 ? 11.477 -17.281 12.383 1 91.12 119 ALA A O 1
ATOM 902 N N . LEU A 1 120 ? 11.031 -17.141 10.18 1 96.31 120 LEU A N 1
ATOM 903 C CA . LEU A 1 120 ? 10.141 -18.297 10.234 1 96.31 120 LEU A CA 1
ATOM 904 C C . LEU A 1 120 ? 10.945 -19.594 10.344 1 96.31 120 LEU A C 1
ATOM 906 O O . LEU A 1 120 ? 12.109 -19.641 9.93 1 96.31 120 LEU A O 1
ATOM 910 N N . PRO A 1 121 ? 10.32 -20.625 10.969 1 96.31 121 PRO A N 1
ATOM 911 C CA . PRO A 1 121 ? 10.969 -21.922 10.875 1 96.31 121 PRO A CA 1
ATOM 912 C C . PRO A 1 121 ? 11.281 -22.328 9.43 1 96.31 121 PRO A C 1
ATOM 914 O O . PRO A 1 121 ? 10.531 -21.984 8.516 1 96.31 121 PRO A O 1
ATOM 917 N N . SER A 1 122 ? 12.383 -23.031 9.266 1 96.44 122 SER A N 1
ATOM 918 C CA . SER A 1 122 ? 12.82 -23.438 7.934 1 96.44 122 SER A CA 1
ATOM 919 C C . SER A 1 122 ? 11.727 -24.219 7.211 1 96.44 122 SER A C 1
ATOM 921 O O . SER A 1 122 ? 11.062 -25.062 7.812 1 96.44 122 SER A O 1
ATOM 923 N N . PRO A 1 123 ? 11.516 -23.969 5.941 1 97.44 123 PRO A N 1
ATOM 924 C CA . PRO A 1 123 ? 10.547 -24.781 5.191 1 97.44 123 PRO A CA 1
ATOM 925 C C . PRO A 1 123 ? 10.891 -26.266 5.184 1 97.44 123 PRO A C 1
ATOM 927 O O . PRO A 1 123 ? 10.008 -27.109 5.051 1 97.44 123 PRO A O 1
ATOM 930 N N . ASP A 1 124 ? 12.156 -26.594 5.32 1 96 124 ASP A N 1
ATOM 931 C CA . ASP A 1 124 ? 12.586 -27.984 5.332 1 96 124 ASP A CA 1
ATOM 932 C C . ASP A 1 124 ? 12.016 -28.734 6.543 1 96 124 ASP A C 1
ATOM 934 O O . ASP A 1 124 ? 11.875 -29.953 6.52 1 96 124 ASP A O 1
ATOM 938 N N . ASP A 1 125 ? 11.688 -28.016 7.527 1 95 125 ASP A N 1
ATOM 939 C CA . ASP A 1 125 ? 11.195 -28.594 8.773 1 95 125 ASP A CA 1
ATOM 940 C C . ASP A 1 125 ? 9.68 -28.453 8.875 1 95 125 ASP A C 1
ATOM 942 O O . ASP A 1 125 ? 9.078 -28.891 9.867 1 95 125 ASP A O 1
ATOM 946 N N . ALA A 1 126 ? 9.07 -27.812 7.906 1 95.94 126 ALA A N 1
ATOM 947 C CA . ALA A 1 126 ? 7.633 -27.562 7.949 1 95.94 126 ALA A CA 1
ATOM 948 C C . ALA A 1 126 ? 6.863 -28.641 7.188 1 95.94 126 ALA A C 1
ATOM 950 O O . ALA A 1 126 ? 7.281 -29.062 6.109 1 95.94 126 ALA A O 1
ATOM 951 N N . PRO A 1 127 ? 5.812 -29.156 7.754 1 96.06 127 PRO A N 1
ATOM 952 C CA . PRO A 1 127 ? 5.016 -30.156 7.051 1 96.06 127 PRO A CA 1
ATOM 953 C C . PRO A 1 127 ? 4.316 -29.594 5.812 1 96.06 127 PRO A C 1
ATOM 955 O O . PRO A 1 127 ? 4.137 -28.375 5.699 1 96.06 127 PRO A O 1
ATOM 958 N N . ALA A 1 128 ? 3.947 -30.484 4.93 1 95 128 ALA A N 1
ATOM 959 C CA . ALA A 1 128 ? 3.156 -30.094 3.77 1 95 128 ALA A CA 1
ATOM 960 C C . ALA A 1 128 ? 1.83 -29.469 4.195 1 95 128 ALA A C 1
ATOM 962 O O . ALA A 1 128 ? 1.25 -29.859 5.211 1 95 128 ALA A O 1
ATOM 963 N N . SER A 1 129 ? 1.458 -28.469 3.439 1 91.56 129 SER A N 1
ATOM 964 C CA . SER A 1 129 ? 0.17 -27.828 3.711 1 91.56 129 SER A CA 1
ATOM 965 C C . SER A 1 129 ? -0.915 -28.375 2.787 1 91.56 129 SER A C 1
ATOM 967 O O . SER A 1 129 ? -0.69 -28.547 1.586 1 91.56 129 SER A O 1
ATOM 969 N N . ASN A 1 130 ? -2.094 -28.641 3.383 1 85.75 130 ASN A N 1
ATOM 970 C CA . ASN A 1 130 ? -3.268 -29.031 2.602 1 85.75 130 ASN A CA 1
ATOM 971 C C . ASN A 1 130 ? -4.141 -27.812 2.279 1 85.75 130 ASN A C 1
ATOM 973 O O . ASN A 1 130 ? -4.023 -26.766 2.926 1 85.75 130 ASN A O 1
ATOM 977 N N . TRP A 1 131 ? -4.867 -27.906 1.233 1 82.5 131 TRP A N 1
ATOM 978 C CA . TRP A 1 131 ? -5.871 -26.891 0.937 1 82.5 131 TRP A CA 1
ATOM 979 C C . TRP A 1 131 ? -7.254 -27.516 0.783 1 82.5 131 TRP A C 1
ATOM 981 O O . TRP A 1 131 ? -7.379 -28.734 0.625 1 82.5 131 TRP A O 1
ATOM 991 N N . PRO A 1 132 ? -8.18 -26.656 0.863 1 80 132 PRO A N 1
ATOM 992 C CA . PRO A 1 132 ? -9.539 -27.203 0.793 1 80 132 PRO A CA 1
ATOM 993 C C . PRO A 1 132 ? -9.773 -28.031 -0.469 1 80 132 PRO A C 1
ATOM 995 O O . PRO A 1 132 ? -9.375 -27.625 -1.562 1 80 132 PRO A O 1
ATOM 998 N N . GLU A 1 133 ? -10.477 -29.125 -0.326 1 78.25 133 GLU A N 1
ATOM 999 C CA . GLU A 1 133 ? -10.773 -30.016 -1.444 1 78.25 133 GLU A CA 1
ATOM 1000 C C . GLU A 1 133 ? -11.633 -29.312 -2.492 1 78.25 133 GLU A C 1
ATOM 1002 O O . GLU A 1 133 ? -11.617 -29.688 -3.668 1 78.25 133 GLU A O 1
ATOM 1007 N N . SER A 1 134 ? -12.344 -28.297 -1.977 1 80.06 134 SER A N 1
ATO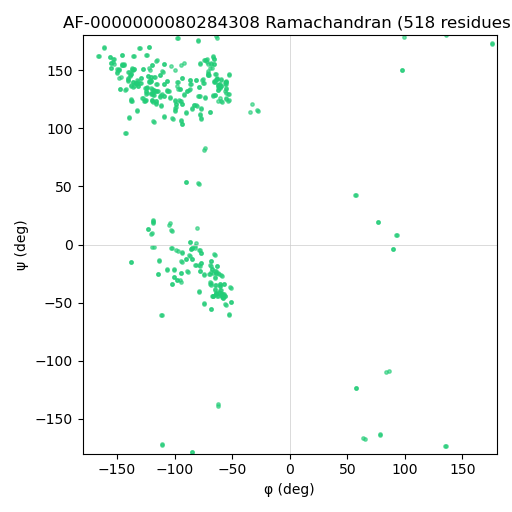M 1008 C CA . SER A 1 134 ? -13.266 -27.594 -2.857 1 80.06 134 SER A CA 1
ATOM 1009 C C . SER A 1 134 ? -12.531 -26.641 -3.785 1 80.06 134 SER A C 1
ATOM 1011 O O . SER A 1 134 ? -13.102 -26.141 -4.758 1 80.06 134 SER A O 1
ATOM 1013 N N . TRP A 1 135 ? -11.32 -26.375 -3.426 1 81.69 135 TRP A N 1
ATOM 1014 C CA . TRP A 1 135 ? -10.562 -25.453 -4.273 1 81.69 135 TRP A CA 1
ATOM 1015 C C . TRP A 1 135 ? -10.031 -26.172 -5.512 1 81.69 135 TRP A C 1
ATOM 1017 O O . TRP A 1 135 ? -9.578 -27.312 -5.43 1 81.69 135 TRP A O 1
ATOM 1027 N N . HIS A 1 136 ? -10.195 -25.469 -6.691 1 81.5 136 HIS A N 1
ATOM 1028 C CA . HIS A 1 136 ? -9.656 -26.016 -7.938 1 81.5 136 HIS A CA 1
ATOM 1029 C C . HIS A 1 136 ? -8.133 -25.953 -7.953 1 81.5 136 HIS A C 1
ATOM 1031 O O . HIS A 1 136 ? -7.539 -25.031 -7.387 1 81.5 136 HIS A O 1
ATOM 1037 N N . GLY A 1 137 ? -7.555 -26.891 -8.578 1 87.69 137 GLY A N 1
ATOM 1038 C CA . GLY A 1 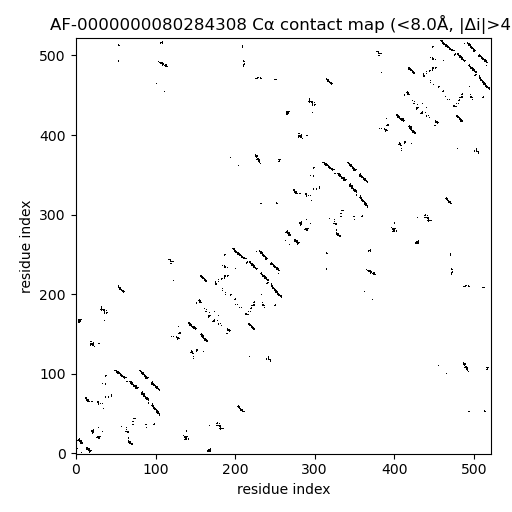137 ? -6.109 -26.891 -8.734 1 87.69 137 GLY A CA 1
ATOM 1039 C C . GLY A 1 137 ? -5.594 -25.703 -9.523 1 87.69 137 GLY A C 1
ATOM 1040 O O . GLY A 1 137 ? -6.008 -24.562 -9.289 1 87.69 137 GLY A O 1
ATOM 1041 N N . GLY A 1 138 ? -4.617 -25.969 -10.461 1 93.69 138 GLY A N 1
ATOM 1042 C CA . GLY A 1 138 ? -3.99 -24.891 -11.219 1 93.69 138 GLY A CA 1
ATOM 1043 C C . GLY A 1 138 ? -2.846 -24.219 -10.477 1 93.69 138 GLY A C 1
ATOM 1044 O O . GLY A 1 138 ? -1.84 -24.875 -10.172 1 93.69 138 GLY A O 1
ATOM 1045 N N . TYR A 1 139 ? -3.111 -23.047 -10.109 1 96.94 139 TYR A N 1
ATOM 1046 C CA . TYR A 1 139 ? -2.104 -22.297 -9.367 1 96.94 139 TYR A CA 1
ATOM 1047 C C . TYR A 1 139 ? -1.7 -23.031 -8.094 1 96.94 139 TYR A C 1
ATOM 1049 O O . TYR A 1 139 ? -0.513 -23.125 -7.773 1 96.94 139 TYR A O 1
ATOM 1057 N N . LEU A 1 140 ? -2.639 -23.531 -7.375 1 94.88 140 LEU A N 1
ATOM 1058 C CA . LEU A 1 140 ? -2.375 -24.203 -6.105 1 94.88 140 LEU A CA 1
ATOM 1059 C C . LEU A 1 140 ? -1.466 -25.422 -6.309 1 94.88 140 LEU A C 1
ATOM 1061 O O . LEU A 1 140 ? -0.604 -25.703 -5.473 1 94.88 140 LEU A O 1
ATOM 1065 N N . ASP A 1 141 ? -1.653 -26.094 -7.43 1 94.81 141 ASP A N 1
ATOM 1066 C CA . ASP A 1 141 ? -0.819 -27.25 -7.746 1 94.81 141 ASP A CA 1
ATOM 1067 C C . ASP A 1 141 ? 0.581 -26.812 -8.172 1 94.81 141 ASP A C 1
ATOM 1069 O O . ASP A 1 141 ? 1.539 -27.578 -8.047 1 94.81 141 ASP A O 1
ATOM 1073 N N . ALA A 1 142 ? 0.64 -25.609 -8.688 1 97.25 142 ALA A N 1
ATOM 1074 C CA . ALA A 1 142 ? 1.889 -25.109 -9.25 1 97.25 142 ALA A CA 1
ATOM 1075 C C . ALA A 1 142 ? 2.811 -24.562 -8.164 1 97.25 142 ALA A C 1
ATOM 1077 O O . ALA A 1 142 ? 3.928 -24.125 -8.445 1 97.25 142 ALA A O 1
ATOM 1078 N N . VAL A 1 143 ? 2.383 -24.578 -6.949 1 97.19 143 VAL A N 1
ATOM 1079 C CA . VAL A 1 143 ? 3.146 -24.109 -5.793 1 97.19 143 VAL A CA 1
ATOM 1080 C C . VAL A 1 143 ? 3.23 -25.219 -4.75 1 97.19 143 VAL A C 1
ATOM 1082 O O . VAL A 1 143 ? 2.238 -25.906 -4.484 1 97.19 143 VAL A O 1
ATOM 1085 N N . GLU A 1 144 ? 4.43 -25.5 -4.281 1 97.38 144 GLU A N 1
ATOM 1086 C CA . GLU A 1 144 ? 4.586 -26.328 -3.094 1 97.38 144 GLU A CA 1
ATOM 1087 C C . GLU A 1 144 ? 4.305 -25.531 -1.819 1 97.38 144 GLU A C 1
ATOM 1089 O O . GLU A 1 144 ? 4.891 -24.469 -1.602 1 97.38 144 GLU A O 1
ATOM 1094 N N . TRP A 1 145 ? 3.457 -26.031 -0.991 1 97.25 145 TRP A N 1
ATOM 1095 C CA . TRP A 1 145 ? 3.041 -25.328 0.222 1 97.25 145 TRP A CA 1
ATOM 1096 C C . TRP A 1 145 ? 3.49 -26.094 1.466 1 97.25 145 TRP A C 1
ATOM 1098 O O . TRP A 1 145 ? 3.322 -27.312 1.551 1 97.25 145 TRP A O 1
ATOM 1108 N N . ARG A 1 146 ? 4.094 -25.375 2.422 1 97.94 146 ARG A N 1
ATOM 1109 C CA . ARG A 1 146 ? 4.473 -25.922 3.725 1 97.94 146 ARG A CA 1
ATOM 1110 C C . ARG A 1 146 ? 3.887 -25.078 4.855 1 97.94 146 ARG A C 1
ATOM 1112 O O . ARG A 1 146 ? 3.979 -23.859 4.836 1 97.94 146 ARG A O 1
ATOM 1119 N N . ARG A 1 147 ? 3.354 -25.703 5.805 1 97.12 147 ARG A N 1
ATOM 1120 C CA . ARG A 1 147 ? 2.625 -25.047 6.883 1 97.12 147 ARG A CA 1
ATOM 1121 C C . ARG A 1 147 ? 3.57 -24.609 8 1 97.12 147 ARG A C 1
ATOM 1123 O O . ARG A 1 147 ? 4.402 -25.406 8.453 1 97.12 147 ARG A O 1
ATOM 1130 N N . VAL A 1 148 ? 3.43 -23.375 8.492 1 97.44 148 VAL A N 1
ATOM 1131 C CA . VAL A 1 148 ? 4.18 -22.875 9.641 1 97.44 148 VAL A CA 1
ATOM 1132 C C . VAL A 1 148 ? 3.232 -22.656 10.82 1 97.44 148 VAL A C 1
ATOM 1134 O O . VAL A 1 148 ? 3.424 -23.234 11.891 1 97.44 148 VAL A O 1
ATOM 1137 N N . ARG A 1 149 ? 2.26 -21.828 10.719 1 96.5 149 ARG A N 1
ATOM 1138 C CA . ARG A 1 149 ? 1.188 -21.547 11.672 1 96.5 149 ARG A CA 1
ATOM 1139 C C . ARG A 1 149 ? -0.168 -21.531 10.969 1 96.5 149 ARG A C 1
ATOM 1141 O O . ARG A 1 149 ? -0.299 -20.969 9.875 1 96.5 149 ARG A O 1
ATOM 1148 N N . GLY A 1 150 ? -1.182 -22.125 11.664 1 94.88 150 GLY A N 1
ATOM 1149 C CA . GLY A 1 150 ? -2.451 -22.266 10.961 1 94.88 150 GLY A CA 1
ATOM 1150 C C . GLY A 1 150 ? -2.375 -23.172 9.75 1 94.88 150 GLY A C 1
ATOM 1151 O O . GLY A 1 150 ? -1.472 -24 9.656 1 94.88 150 GLY A O 1
ATOM 1152 N N . ALA A 1 151 ? -3.461 -23.094 8.906 1 91 151 ALA A N 1
ATOM 1153 C CA . ALA A 1 151 ? -3.516 -23.938 7.727 1 91 151 ALA A CA 1
ATOM 1154 C C . ALA A 1 151 ? -4.348 -23.297 6.621 1 91 151 ALA A C 1
ATOM 1156 O O . ALA A 1 151 ? -5.176 -22.422 6.887 1 91 151 ALA A O 1
ATOM 1157 N N . LEU A 1 152 ? -4.062 -23.703 5.395 1 89.31 152 LEU A N 1
ATOM 1158 C CA . LEU A 1 152 ? -4.773 -23.156 4.246 1 89.31 152 LEU A CA 1
ATOM 1159 C C . LEU A 1 152 ? -6.23 -23.609 4.242 1 89.31 152 LEU A C 1
ATOM 1161 O O . LEU A 1 152 ? -7.094 -22.938 3.668 1 89.31 152 LEU A O 1
ATOM 1165 N N . ASP A 1 153 ? -6.496 -24.719 4.906 1 89.38 153 ASP A N 1
ATOM 1166 C CA . ASP A 1 153 ? -7.848 -25.266 4.895 1 89.38 153 ASP A CA 1
ATOM 1167 C C . ASP A 1 153 ? -8.57 -24.969 6.207 1 89.38 153 ASP A C 1
ATOM 1169 O O . ASP A 1 153 ? -9.57 -25.609 6.535 1 89.38 153 ASP A O 1
ATOM 1173 N N . GLU A 1 154 ? -8.039 -24.109 6.992 1 91.12 154 GLU A N 1
ATOM 1174 C CA . GLU A 1 154 ? -8.656 -23.609 8.211 1 91.12 154 GLU A CA 1
ATOM 1175 C C . GLU A 1 154 ? -8.797 -22.078 8.164 1 91.12 154 GLU A C 1
ATOM 1177 O O . GLU A 1 154 ? -8.016 -21.406 7.492 1 91.12 154 GLU A O 1
ATOM 1182 N N . PRO A 1 155 ? -9.844 -21.609 8.898 1 91.12 155 PRO A N 1
ATOM 1183 C CA . PRO A 1 155 ? -9.984 -20.156 8.953 1 91.12 155 PRO A CA 1
ATOM 1184 C C . PRO A 1 155 ? -8.727 -19.453 9.477 1 91.12 155 PRO A C 1
ATOM 1186 O O . PRO A 1 155 ? -8.188 -19.859 10.516 1 91.12 155 PRO A O 1
ATOM 1189 N N . GLY A 1 156 ? -8.281 -18.438 8.805 1 91.62 156 GLY A N 1
ATOM 1190 C CA . GLY A 1 156 ? -7.07 -17.719 9.18 1 91.62 156 GLY A CA 1
ATOM 1191 C C . GLY A 1 156 ? -7.184 -17.031 10.516 1 91.62 156 GLY A C 1
ATOM 1192 O O . GLY A 1 156 ? -8.25 -17.016 11.133 1 91.62 156 GLY A O 1
ATOM 1193 N N . PRO A 1 157 ? -6.059 -16.422 10.805 1 96.19 157 PRO A N 1
ATOM 1194 C CA . PRO A 1 157 ? -4.805 -16.156 10.102 1 96.19 157 PRO A CA 1
ATOM 1195 C C . PRO A 1 157 ? -3.943 -17.391 9.922 1 96.19 157 PRO A C 1
ATOM 1197 O O . PRO A 1 157 ? -4.152 -18.406 10.609 1 96.19 157 PRO A O 1
ATOM 1200 N N . ALA A 1 158 ? -2.998 -17.359 8.961 1 97.06 158 ALA A N 1
ATOM 1201 C CA . ALA A 1 158 ? -2.086 -18.484 8.734 1 97.06 158 ALA A CA 1
ATOM 1202 C C . ALA A 1 158 ? -0.743 -18 8.195 1 97.06 158 ALA A C 1
ATOM 1204 O O . ALA A 1 158 ? -0.64 -16.875 7.688 1 97.06 158 ALA A O 1
ATOM 1205 N N . THR A 1 159 ? 0.283 -18.719 8.477 1 97.94 159 THR A N 1
ATOM 1206 C CA . THR A 1 159 ? 1.627 -18.547 7.938 1 97.94 159 THR A CA 1
ATOM 1207 C C . THR A 1 159 ? 2.078 -19.781 7.176 1 97.94 159 THR A C 1
ATOM 1209 O O . THR A 1 159 ? 2.064 -20.891 7.719 1 97.94 159 THR A O 1
ATOM 1212 N N . VAL A 1 160 ? 2.439 -19.609 5.938 1 97.88 160 VAL A N 1
ATOM 1213 C CA . VAL A 1 160 ? 2.855 -20.75 5.129 1 97.88 160 VAL A CA 1
ATOM 1214 C C . VAL A 1 160 ? 4.086 -20.375 4.309 1 97.88 160 VAL A C 1
ATOM 1216 O O . VAL A 1 160 ? 4.309 -19.203 4 1 97.88 160 VAL A O 1
ATOM 1219 N N . TRP A 1 161 ? 4.902 -21.375 4.008 1 98.31 161 TRP A N 1
ATOM 1220 C CA . TRP A 1 161 ? 5.898 -21.297 2.947 1 98.31 161 TRP A CA 1
ATOM 1221 C C . TRP A 1 161 ? 5.297 -21.688 1.604 1 98.31 161 TRP A C 1
ATOM 1223 O O . TRP A 1 161 ? 4.5 -22.625 1.53 1 98.31 161 TRP A O 1
ATOM 1233 N N . GLY A 1 162 ? 5.676 -21.016 0.578 1 98.25 162 GLY A N 1
ATOM 1234 C CA . GLY A 1 162 ? 5.371 -21.406 -0.791 1 98.25 162 GLY A CA 1
ATOM 1235 C C . GLY A 1 162 ? 6.59 -21.422 -1.691 1 98.25 162 GLY A C 1
ATOM 1236 O O . GLY A 1 162 ? 7.465 -20.562 -1.579 1 98.25 162 GLY A O 1
ATOM 1237 N N . ARG A 1 163 ? 6.691 -22.391 -2.533 1 98.38 163 ARG A N 1
ATOM 1238 C CA . ARG A 1 163 ? 7.742 -22.469 -3.545 1 98.38 163 ARG A CA 1
ATOM 1239 C C . ARG A 1 163 ? 7.164 -22.812 -4.914 1 98.38 163 ARG A C 1
ATOM 1241 O O . ARG A 1 163 ? 6.551 -23.859 -5.09 1 98.38 163 ARG A O 1
ATOM 1248 N N . GLN A 1 164 ? 7.309 -21.875 -5.742 1 96.88 164 GLN A N 1
ATOM 1249 C CA . GLN A 1 164 ? 6.895 -22.031 -7.133 1 96.88 164 GLN A CA 1
ATOM 1250 C C . GLN A 1 164 ? 7.551 -23.25 -7.766 1 96.88 164 GLN A C 1
ATOM 1252 O O . GLN A 1 164 ? 8.781 -23.391 -7.75 1 96.88 164 GLN A O 1
ATOM 1257 N N . ARG A 1 165 ? 6.773 -24.234 -8.391 1 97.12 165 ARG A N 1
ATOM 1258 C CA . ARG A 1 165 ? 7.262 -25.5 -8.953 1 97.12 165 ARG A CA 1
ATOM 1259 C C . ARG A 1 165 ? 7.543 -25.359 -10.445 1 97.12 165 ARG A C 1
ATOM 1261 O O . ARG A 1 165 ? 8.266 -26.172 -11.016 1 97.12 165 ARG A O 1
ATOM 1268 N N . VAL A 1 166 ? 6.914 -24.453 -11.086 1 98.25 166 VAL A N 1
ATOM 1269 C CA . VAL A 1 166 ? 7.031 -24.266 -12.531 1 98.25 166 VAL A CA 1
ATOM 1270 C C . VAL A 1 166 ? 7.652 -22.906 -12.82 1 98.25 166 VAL A C 1
ATOM 1272 O O . VAL A 1 166 ? 7.637 -22.016 -11.969 1 98.25 166 VAL A O 1
ATOM 1275 N N . ALA A 1 167 ? 8.227 -22.734 -13.977 1 98.62 167 ALA A N 1
ATOM 1276 C CA . ALA A 1 167 ? 8.773 -21.422 -14.352 1 98.62 167 ALA A CA 1
ATOM 1277 C C . ALA A 1 167 ? 7.668 -20.391 -14.492 1 98.62 167 ALA A C 1
ATOM 1279 O O . ALA A 1 167 ? 6.492 -20.734 -14.625 1 98.62 167 ALA A O 1
ATOM 1280 N N . LEU A 1 168 ? 8.031 -19.109 -14.328 1 98.81 168 LEU A N 1
ATOM 1281 C CA . LEU A 1 168 ? 7.059 -18.078 -14.664 1 98.81 168 LEU A CA 1
ATOM 1282 C C . LEU A 1 168 ? 6.805 -18.031 -16.172 1 98.81 168 LEU A C 1
ATOM 1284 O O . LEU A 1 168 ? 5.656 -18.125 -16.609 1 98.81 168 LEU A O 1
ATOM 1288 N N . VAL A 1 169 ? 7.82 -17.875 -16.891 1 98.81 169 VAL A N 1
ATOM 1289 C CA . VAL A 1 169 ? 7.789 -17.906 -18.344 1 98.81 169 VAL A CA 1
ATOM 1290 C C . VAL A 1 169 ? 8.617 -19.078 -18.859 1 98.81 169 VAL A C 1
ATOM 1292 O O . VAL A 1 169 ? 9.75 -19.281 -18.422 1 98.81 169 VAL A O 1
ATOM 1295 N N . ASP A 1 170 ? 8.023 -19.797 -19.766 1 98.62 170 ASP A N 1
ATOM 1296 C CA . ASP A 1 170 ? 8.703 -20.953 -20.344 1 98.62 170 ASP A CA 1
ATOM 1297 C C . ASP A 1 170 ? 10.078 -20.578 -20.891 1 98.62 170 ASP A C 1
ATOM 1299 O O . ASP A 1 170 ? 10.211 -19.578 -21.609 1 98.62 170 ASP A O 1
ATOM 1303 N N . GLY A 1 171 ? 11.086 -21.344 -20.484 1 97.56 171 GLY A N 1
ATOM 1304 C CA . GLY A 1 171 ? 12.43 -21.125 -20.984 1 97.56 171 GLY A CA 1
ATOM 1305 C C . GLY A 1 171 ? 13.227 -20.141 -20.141 1 97.56 171 GLY A C 1
ATOM 1306 O O . GLY A 1 171 ? 14.398 -19.906 -20.406 1 97.56 171 GLY A O 1
ATOM 1307 N N . GLU A 1 172 ? 12.648 -19.562 -19.156 1 98.06 172 GLU A N 1
ATOM 1308 C CA . GLU A 1 172 ? 13.336 -18.609 -18.297 1 98.06 172 GLU A CA 1
ATOM 1309 C C . GLU A 1 172 ? 13.398 -19.094 -16.859 1 98.06 172 GLU A C 1
ATOM 1311 O O . GLU A 1 172 ? 12.5 -19.812 -16.391 1 98.06 172 GLU A O 1
ATOM 1316 N N . LYS A 1 173 ? 14.461 -18.812 -16.188 1 97.81 173 LYS A N 1
ATOM 1317 C CA . LYS A 1 173 ? 14.508 -18.984 -14.742 1 97.81 173 LYS A CA 1
ATOM 1318 C C . LYS A 1 173 ? 13.906 -17.781 -14.023 1 97.81 173 LYS A C 1
ATOM 1320 O O . LYS A 1 173 ? 14.367 -16.656 -14.195 1 97.81 173 LYS A O 1
ATOM 1325 N N . PRO A 1 174 ? 12.883 -18 -13.258 1 98.31 174 PRO A N 1
ATOM 1326 C CA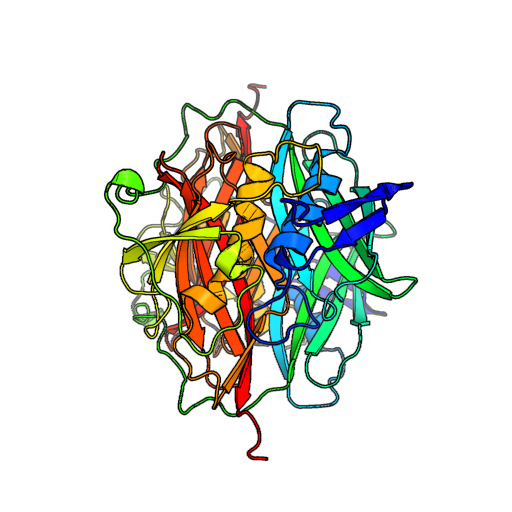 . PRO A 1 174 ? 12.305 -16.859 -12.547 1 98.31 174 PRO A CA 1
ATOM 1327 C C . PRO A 1 174 ? 13.281 -16.219 -11.57 1 98.31 174 PRO A C 1
ATOM 1329 O O . PRO A 1 174 ? 14.055 -16.906 -10.914 1 98.31 174 PRO A O 1
ATOM 1332 N N . SER A 1 175 ? 13.32 -14.852 -11.547 1 98.19 175 SER A N 1
ATOM 1333 C CA . SER A 1 175 ? 14.055 -14.18 -10.484 1 98.19 175 SER A CA 1
ATOM 1334 C C . SER A 1 175 ? 13.398 -14.414 -9.125 1 98.19 175 SER A C 1
ATOM 1336 O O . SER A 1 175 ? 12.234 -14.805 -9.055 1 98.19 175 SER A O 1
ATOM 1338 N N . ALA A 1 176 ? 14.148 -14.18 -8.016 1 98.31 176 ALA A N 1
ATOM 1339 C CA . ALA A 1 176 ? 13.578 -14.312 -6.676 1 98.31 176 ALA A CA 1
ATOM 1340 C C . ALA A 1 176 ? 12.422 -13.344 -6.469 1 98.31 176 ALA A C 1
ATOM 1342 O O . ALA A 1 176 ? 11.453 -13.664 -5.77 1 98.31 176 ALA A O 1
ATOM 1343 N N . LEU A 1 177 ? 12.492 -12.164 -7.078 1 98.75 177 LEU A N 1
ATOM 1344 C CA . LEU A 1 177 ? 11.422 -11.18 -6.965 1 98.75 177 LEU A CA 1
ATOM 1345 C C . LEU A 1 177 ? 10.156 -11.664 -7.664 1 98.75 177 LEU A C 1
ATOM 1347 O O . LEU A 1 177 ? 9.055 -11.492 -7.152 1 98.75 177 LEU A O 1
ATOM 1351 N N . GLN A 1 178 ? 10.289 -12.203 -8.844 1 98.88 178 GLN A N 1
ATOM 1352 C CA . GLN A 1 178 ? 9.156 -12.797 -9.531 1 98.88 178 GLN A CA 1
ATOM 1353 C C . GLN A 1 178 ? 8.5 -13.883 -8.688 1 98.88 178 GLN A C 1
ATOM 1355 O O . GLN A 1 178 ? 7.27 -13.93 -8.562 1 98.88 178 GLN A O 1
ATOM 1360 N N . ARG A 1 179 ? 9.336 -14.766 -8.055 1 98.81 179 ARG A N 1
ATOM 1361 C CA . ARG A 1 179 ? 8.82 -15.805 -7.176 1 98.81 179 ARG A CA 1
ATOM 1362 C C . ARG A 1 179 ? 8.031 -15.195 -6.02 1 98.81 179 ARG A C 1
ATOM 1364 O O . ARG A 1 179 ? 6.988 -15.727 -5.629 1 98.81 179 ARG A O 1
ATOM 1371 N N . LEU A 1 180 ? 8.539 -14.133 -5.438 1 98.94 180 LEU A N 1
ATOM 1372 C CA . LEU A 1 180 ? 7.84 -13.453 -4.352 1 98.94 180 LEU A CA 1
ATOM 1373 C C . LEU A 1 180 ? 6.453 -13 -4.793 1 98.94 180 LEU A C 1
ATOM 1375 O O . LEU A 1 180 ? 5.469 -13.211 -4.082 1 98.94 180 LEU A O 1
ATOM 1379 N N . PHE A 1 181 ? 6.301 -12.414 -5.973 1 98.94 181 PHE A N 1
ATOM 1380 C CA . PHE A 1 181 ? 5.031 -11.844 -6.41 1 98.94 181 PHE A CA 1
ATOM 1381 C C . PHE A 1 181 ? 4.078 -12.938 -6.875 1 98.94 181 PHE A C 1
ATOM 1383 O O . PHE A 1 181 ? 2.863 -12.727 -6.93 1 98.94 181 PHE A O 1
ATOM 1390 N N . VAL A 1 182 ? 4.574 -14.102 -7.262 1 98.81 182 VAL A N 1
ATOM 1391 C CA . VAL A 1 182 ? 3.701 -15.25 -7.488 1 98.81 182 VAL A CA 1
ATOM 1392 C C . VAL A 1 182 ? 2.91 -15.555 -6.219 1 98.81 182 VAL A C 1
ATOM 1394 O O . VAL A 1 182 ? 1.736 -15.922 -6.285 1 98.81 182 VAL A O 1
ATOM 1397 N N . LEU A 1 183 ? 3.52 -15.328 -5.074 1 98.75 183 LEU A N 1
ATOM 1398 C CA . LEU A 1 183 ? 2.92 -15.758 -3.814 1 98.75 183 LEU A CA 1
ATOM 1399 C C . LEU A 1 183 ? 2.244 -14.586 -3.109 1 98.75 183 LEU A C 1
ATOM 1401 O O . LEU A 1 183 ? 1.364 -14.789 -2.27 1 98.75 183 LEU A O 1
ATOM 1405 N N . ALA A 1 184 ? 2.633 -13.32 -3.432 1 98.81 184 ALA A N 1
ATOM 1406 C CA . ALA A 1 184 ? 2.225 -12.148 -2.658 1 98.81 184 ALA A CA 1
ATOM 1407 C C . ALA A 1 184 ? 0.715 -11.938 -2.744 1 98.81 184 ALA A C 1
ATOM 1409 O O . ALA A 1 184 ? 0.104 -11.398 -1.816 1 98.81 184 ALA A O 1
ATOM 1410 N N . ASP A 1 185 ? 0.115 -12.359 -3.838 1 98.38 185 ASP A N 1
ATOM 1411 C CA . ASP A 1 185 ? -1.321 -12.188 -4.031 1 98.38 185 ASP A CA 1
ATOM 1412 C C . ASP A 1 185 ? -2.113 -13.227 -3.24 1 98.38 185 ASP A C 1
ATOM 1414 O O . ASP A 1 185 ? -3.342 -13.148 -3.164 1 98.38 185 ASP A O 1
ATOM 1418 N N . SER A 1 186 ? -1.523 -14.148 -2.607 1 97.25 186 SER A N 1
ATOM 1419 C CA . SER A 1 186 ? -2.211 -15.242 -1.919 1 97.25 186 SER A CA 1
ATOM 1420 C C . SER A 1 186 ? -2.604 -14.836 -0.501 1 97.25 186 SER A C 1
ATOM 1422 O O . SER A 1 186 ? -3.137 -15.648 0.256 1 97.25 186 SER A O 1
ATOM 1424 N N . GLY A 1 187 ? -2.332 -13.586 -0.095 1 97.31 187 GLY A N 1
ATOM 1425 C CA . GLY A 1 187 ? -2.557 -13.156 1.275 1 97.31 187 GLY A CA 1
ATOM 1426 C C . GLY A 1 187 ? -3.986 -13.367 1.741 1 97.31 187 GLY A C 1
ATOM 1427 O O . GLY A 1 187 ? -4.219 -13.914 2.818 1 97.31 187 GLY A O 1
ATOM 1428 N N . ASN A 1 188 ? -4.93 -12.891 0.956 1 94.62 188 ASN A N 1
ATOM 1429 C CA . ASN A 1 188 ? -6.316 -13 1.389 1 94.62 188 ASN A CA 1
ATOM 1430 C C . ASN A 1 188 ? -6.793 -14.453 1.371 1 94.62 188 ASN A C 1
ATOM 1432 O O . ASN A 1 188 ? -7.586 -14.859 2.221 1 94.62 188 ASN A O 1
ATOM 1436 N N . GLY A 1 189 ? -6.312 -15.289 0.427 1 93 189 GLY A N 1
ATOM 1437 C CA . GLY A 1 189 ? -6.633 -16.703 0.43 1 93 189 GLY A CA 1
ATOM 1438 C C . GLY A 1 189 ? -6.051 -17.453 1.617 1 93 189 GLY A C 1
ATOM 1439 O O . GLY A 1 189 ? -6.734 -18.25 2.25 1 93 189 GLY A O 1
ATOM 1440 N N . ILE A 1 190 ? -4.793 -17.188 1.932 1 95.19 190 ILE A N 1
ATOM 1441 C CA . ILE A 1 190 ? -4.074 -17.844 3.014 1 95.19 190 ILE A CA 1
ATOM 1442 C C . ILE A 1 190 ? -4.719 -17.5 4.352 1 95.19 190 ILE A C 1
ATOM 1444 O O . ILE A 1 190 ? -4.773 -18.328 5.258 1 95.19 190 ILE A O 1
ATOM 1448 N N . SER A 1 191 ? -5.227 -16.25 4.445 1 95.81 191 SER A N 1
ATOM 1449 C CA . SER A 1 191 ? -5.781 -15.773 5.711 1 95.81 191 SER A CA 1
ATOM 1450 C C . SER A 1 191 ? -7.305 -15.75 5.676 1 95.81 191 SER A C 1
ATOM 1452 O O . SER A 1 191 ? -7.938 -15.031 6.449 1 95.81 191 SER A O 1
ATOM 1454 N N . ASN A 1 192 ? -7.863 -16.422 4.766 1 88.31 192 ASN A N 1
ATOM 1455 C CA . ASN A 1 192 ? -9.32 -16.438 4.66 1 88.31 192 ASN A CA 1
ATOM 1456 C C . ASN A 1 192 ? -9.969 -17 5.918 1 88.31 192 ASN A C 1
ATOM 1458 O O . ASN A 1 192 ? -9.625 -18.094 6.367 1 88.31 192 ASN A O 1
ATOM 1462 N N . PHE A 1 193 ? -10.883 -16.25 6.5 1 92.06 193 PHE A N 1
ATOM 1463 C CA . PHE A 1 193 ? -11.609 -16.781 7.645 1 92.06 193 PHE A CA 1
ATOM 1464 C C . PHE A 1 193 ? -13.102 -16.844 7.352 1 92.06 193 PHE A C 1
ATOM 1466 O O . PHE A 1 193 ? -13.875 -17.375 8.148 1 92.06 193 PHE A O 1
ATOM 1473 N N . LEU A 1 194 ? -13.461 -16.375 6.164 1 92.81 194 LEU A N 1
ATOM 1474 C CA . LEU A 1 194 ? -14.859 -16.406 5.742 1 92.81 194 LEU A CA 1
ATOM 1475 C C . LEU A 1 194 ? -15.156 -17.656 4.934 1 92.81 194 LEU A C 1
ATOM 1477 O O . LEU A 1 194 ? -14.328 -18.094 4.129 1 92.81 194 LEU A O 1
ATOM 1481 N N . ASP A 1 195 ? -16.328 -18.188 5.113 1 89 195 ASP A N 1
ATOM 1482 C CA . ASP A 1 195 ? -16.797 -19.297 4.266 1 89 195 ASP A CA 1
ATOM 1483 C C . ASP A 1 195 ? -17.062 -18.812 2.842 1 89 195 ASP A C 1
ATOM 1485 O O . ASP A 1 195 ? -17.984 -18.031 2.609 1 89 195 ASP A O 1
ATOM 1489 N N . PRO A 1 196 ? -16.266 -19.297 1.881 1 87.12 196 PRO A N 1
ATOM 1490 C CA . PRO A 1 196 ? -16.422 -18.812 0.506 1 87.12 196 PRO A CA 1
ATOM 1491 C C . PRO A 1 196 ? -17.766 -19.203 -0.105 1 87.12 196 PRO A C 1
ATOM 1493 O O . PRO A 1 196 ? -18.125 -18.703 -1.17 1 87.12 196 PRO A O 1
ATOM 1496 N N . ARG A 1 197 ? -18.531 -20.016 0.529 1 87.12 197 ARG A N 1
ATOM 1497 C CA . ARG A 1 197 ? -19.875 -20.375 0.075 1 87.12 197 ARG A CA 1
ATOM 1498 C C . ARG A 1 197 ? -20.891 -19.312 0.501 1 87.12 197 ARG A C 1
ATOM 1500 O O . ARG A 1 197 ? -22 -19.25 -0.043 1 87.12 197 ARG A O 1
ATOM 1507 N N . GLU A 1 198 ? -20.453 -18.578 1.426 1 92.69 198 GLU A N 1
ATOM 1508 C CA . GLU A 1 198 ? -21.391 -17.625 1.991 1 92.69 198 GLU A CA 1
ATOM 1509 C C . GLU A 1 198 ? -20.969 -16.188 1.701 1 92.69 198 GLU A C 1
ATOM 1511 O O . GLU A 1 198 ? -21.797 -15.273 1.669 1 92.69 198 GLU A O 1
ATOM 1516 N N . TRP A 1 199 ? -19.672 -16.016 1.497 1 94.69 199 TRP A N 1
ATOM 1517 C CA . TRP A 1 199 ? -19.156 -14.656 1.392 1 94.69 199 TRP A CA 1
ATOM 1518 C C . TRP A 1 199 ? -18.234 -14.523 0.184 1 94.69 199 TRP A C 1
ATOM 1520 O O . TRP A 1 199 ? -17.438 -15.422 -0.108 1 94.69 199 TRP A O 1
ATOM 1530 N N . TRP A 1 200 ? -18.375 -13.344 -0.467 1 93.12 200 TRP A N 1
ATOM 1531 C CA . TRP A 1 200 ? -17.344 -12.875 -1.374 1 93.12 200 TRP A CA 1
ATOM 1532 C C . TRP A 1 200 ? -16.266 -12.102 -0.617 1 93.12 200 TRP A C 1
ATOM 1534 O O . TRP A 1 200 ? -16.578 -11.312 0.278 1 93.12 200 TRP A O 1
ATOM 1544 N N . PHE A 1 201 ? -15.078 -12.297 -0.909 1 94.5 201 PHE A N 1
ATOM 1545 C CA . PHE A 1 201 ? -13.945 -11.484 -0.47 1 94.5 201 PHE A CA 1
ATOM 1546 C C . PHE A 1 201 ? -12.914 -11.352 -1.579 1 94.5 201 PHE A C 1
ATOM 1548 O O . PHE A 1 201 ? -12.023 -12.195 -1.706 1 94.5 201 PHE A O 1
ATOM 1555 N N . ILE A 1 202 ? -12.945 -10.328 -2.322 1 95.38 202 ILE A N 1
ATOM 1556 C CA . ILE A 1 202 ? -12.211 -10.125 -3.566 1 95.38 202 ILE A CA 1
ATOM 1557 C C . ILE A 1 202 ? -11.289 -8.914 -3.432 1 95.38 202 ILE A C 1
ATOM 1559 O O . ILE A 1 202 ? -11.734 -7.824 -3.051 1 95.38 202 ILE A O 1
ATOM 1563 N N . ASN A 1 203 ? -9.984 -9.164 -3.691 1 97.88 203 ASN A N 1
ATOM 1564 C CA . ASN A 1 203 ? -9.086 -8.016 -3.58 1 97.88 203 ASN A CA 1
ATOM 1565 C C . ASN A 1 203 ? -9.125 -7.152 -4.84 1 97.88 203 ASN A C 1
ATOM 1567 O O . ASN A 1 203 ? -9.18 -7.672 -5.953 1 97.88 203 ASN A O 1
ATOM 1571 N N . SER A 1 204 ? -9.055 -5.828 -4.641 1 98.19 204 SER A N 1
ATOM 1572 C CA . SER A 1 204 ? -9.047 -4.863 -5.734 1 98.19 204 SER A CA 1
ATOM 1573 C C . SER A 1 204 ? -7.629 -4.586 -6.215 1 98.19 204 SER A C 1
ATOM 1575 O O . SER A 1 204 ? -7.43 -4.078 -7.32 1 98.19 204 SER A O 1
ATOM 1577 N N . GLU A 1 205 ? -6.727 -4.82 -5.406 1 98.81 205 GLU A N 1
ATOM 1578 C CA . GLU A 1 205 ? -5.324 -4.551 -5.703 1 98.81 205 GLU A CA 1
ATOM 1579 C C . GLU A 1 205 ? -4.406 -5.324 -4.758 1 98.81 205 GLU A C 1
ATOM 1581 O O . GLU A 1 205 ? -4.875 -6.043 -3.875 1 98.81 205 GLU A O 1
ATOM 1586 N N . LEU A 1 206 ? -3.146 -5.312 -5.07 1 98.88 206 LEU A N 1
ATOM 1587 C CA . LEU A 1 206 ? -2.047 -5.766 -4.223 1 98.88 206 LEU A CA 1
ATOM 1588 C C . LEU A 1 206 ? -0.962 -4.695 -4.129 1 98.88 206 LEU A C 1
ATOM 1590 O O . LEU A 1 206 ? -0.505 -4.176 -5.148 1 98.88 206 LEU A O 1
ATOM 1594 N N . THR A 1 207 ? -0.603 -4.316 -2.92 1 98.94 207 THR A N 1
ATOM 1595 C CA . THR A 1 207 ? 0.53 -3.426 -2.705 1 98.94 207 THR A CA 1
ATOM 1596 C C . THR A 1 207 ? 1.605 -4.109 -1.865 1 98.94 207 THR A C 1
ATOM 1598 O O . THR A 1 207 ? 1.309 -4.684 -0.814 1 98.94 207 THR A O 1
ATOM 1601 N N . VAL A 1 208 ? 2.844 -4.086 -2.354 1 98.94 208 VAL A N 1
ATOM 1602 C CA . VAL A 1 208 ? 3.965 -4.707 -1.656 1 98.94 208 VAL A CA 1
ATOM 1603 C C . VAL A 1 208 ? 5.078 -3.684 -1.451 1 98.94 208 VAL A C 1
ATOM 1605 O O . VAL A 1 208 ? 5.523 -3.043 -2.406 1 98.94 208 VAL A O 1
ATOM 1608 N N . HIS A 1 209 ? 5.504 -3.465 -0.232 1 98.88 209 HIS A N 1
ATOM 1609 C CA . HIS A 1 209 ? 6.691 -2.686 0.106 1 98.88 209 HIS A CA 1
ATOM 1610 C C . HIS A 1 209 ? 7.883 -3.594 0.397 1 98.88 209 HIS A C 1
ATOM 1612 O O . HIS A 1 209 ? 7.824 -4.426 1.307 1 98.88 209 HIS A O 1
ATOM 1618 N N . LEU A 1 210 ? 8.938 -3.381 -0.332 1 98.62 210 LEU A N 1
ATOM 1619 C CA . LEU A 1 210 ? 10.133 -4.211 -0.227 1 98.62 210 LEU A CA 1
ATOM 1620 C C . LEU A 1 210 ? 11.242 -3.479 0.521 1 98.62 210 LEU A C 1
ATOM 1622 O O . LEU A 1 210 ? 11.57 -2.336 0.192 1 98.62 210 LEU A O 1
ATOM 1626 N N . ARG A 1 211 ? 11.812 -4.156 1.456 1 97.06 211 ARG A N 1
ATOM 1627 C CA . ARG A 1 211 ? 12.93 -3.561 2.191 1 97.06 211 ARG A CA 1
ATOM 1628 C C . ARG A 1 211 ? 14.266 -4.031 1.635 1 97.06 211 ARG A C 1
ATOM 1630 O O . ARG A 1 211 ? 15.266 -3.32 1.725 1 97.06 211 ARG A O 1
ATOM 1637 N N . ARG A 1 212 ? 14.266 -5.199 1.126 1 96.38 212 ARG A N 1
ATOM 1638 C CA . ARG A 1 212 ? 15.422 -5.793 0.471 1 96.38 212 ARG A CA 1
ATOM 1639 C C . ARG A 1 212 ? 15 -6.824 -0.568 1 96.38 212 ARG A C 1
ATOM 1641 O O . ARG A 1 212 ? 13.859 -7.285 -0.562 1 96.38 212 ARG A O 1
ATOM 1648 N N . PRO A 1 213 ? 15.914 -7.133 -1.519 1 96.62 213 PRO A N 1
ATOM 1649 C CA . PRO A 1 213 ? 15.586 -8.195 -2.469 1 96.62 213 PRO A CA 1
ATOM 1650 C C . PRO A 1 213 ? 15.406 -9.555 -1.793 1 96.62 213 PRO A C 1
ATOM 1652 O O . PRO A 1 213 ? 16.109 -9.867 -0.827 1 96.62 213 PRO A O 1
ATOM 1655 N N . PRO A 1 214 ? 14.43 -10.312 -2.322 1 97.62 214 PRO A N 1
ATOM 1656 C CA . PRO A 1 214 ? 14.297 -11.68 -1.811 1 97.62 214 PRO A CA 1
ATOM 1657 C C . PRO A 1 214 ? 15.469 -12.578 -2.207 1 97.62 214 PRO A C 1
ATOM 1659 O O . PRO A 1 214 ? 16.141 -12.312 -3.205 1 97.62 214 PRO A O 1
ATOM 1662 N N . LEU A 1 215 ? 15.672 -13.594 -1.417 1 95.56 215 LEU A N 1
ATOM 1663 C CA . LEU A 1 215 ? 16.688 -14.609 -1.687 1 95.56 215 LEU A CA 1
ATOM 1664 C C . LEU A 1 215 ? 16.047 -15.992 -1.78 1 95.56 215 LEU A C 1
ATOM 1666 O O . LEU A 1 215 ? 15.141 -16.328 -1.019 1 95.56 215 LEU A O 1
ATOM 1670 N N . GLY A 1 216 ? 16.562 -16.781 -2.727 1 95.31 216 GLY A N 1
ATOM 1671 C CA . GLY A 1 216 ? 16.172 -18.172 -2.799 1 95.31 216 GLY A CA 1
ATOM 1672 C C . GLY A 1 216 ? 14.812 -18.391 -3.436 1 95.31 216 GLY A C 1
ATOM 1673 O O . GLY A 1 216 ? 14.328 -17.531 -4.176 1 95.31 216 GLY A O 1
ATOM 1674 N N . ASP A 1 217 ? 14.258 -19.594 -3.207 1 97.38 217 ASP A N 1
ATOM 1675 C CA . ASP A 1 217 ? 13.07 -20 -3.949 1 97.38 217 ASP A CA 1
ATOM 1676 C C . ASP A 1 217 ? 11.859 -20.125 -3.025 1 97.38 217 ASP A C 1
ATOM 1678 O O . ASP A 1 217 ? 10.727 -20.25 -3.49 1 97.38 217 ASP A O 1
ATOM 1682 N N . TRP A 1 218 ? 12.148 -20.141 -1.707 1 98.5 218 TRP A N 1
ATOM 1683 C CA . TRP A 1 218 ? 11.055 -20.219 -0.749 1 98.5 218 TRP A CA 1
ATOM 1684 C C . TRP A 1 218 ? 10.609 -18.812 -0.316 1 98.5 218 TRP A C 1
ATOM 1686 O O . TRP A 1 218 ? 11.438 -17.984 0.046 1 98.5 218 TRP A O 1
ATOM 1696 N N . ILE A 1 219 ? 9.336 -18.594 -0.402 1 98.62 219 ILE A N 1
ATOM 1697 C CA . ILE A 1 219 ? 8.727 -17.359 0.082 1 98.62 219 ILE A CA 1
ATOM 1698 C C . ILE A 1 219 ? 7.766 -17.688 1.226 1 98.62 219 ILE A C 1
ATOM 1700 O O . ILE A 1 219 ? 6.875 -18.516 1.08 1 98.62 219 ILE A O 1
ATOM 1704 N N . GLY A 1 220 ? 8.008 -17.094 2.383 1 98.44 220 GLY A N 1
ATOM 1705 C CA . GLY A 1 220 ? 7.074 -17.203 3.49 1 98.44 220 GLY A CA 1
ATOM 1706 C C . GLY A 1 220 ? 6.02 -16.109 3.48 1 98.44 220 GLY A C 1
ATOM 1707 O O . GLY A 1 220 ? 6.332 -14.93 3.266 1 98.44 220 GLY A O 1
ATOM 1708 N N . VAL A 1 221 ? 4.777 -16.484 3.645 1 98.56 221 VAL A N 1
ATOM 1709 C CA . VAL A 1 221 ? 3.664 -15.547 3.703 1 98.56 221 VAL A CA 1
ATOM 1710 C C . VAL A 1 221 ? 2.973 -15.641 5.062 1 98.56 221 VAL A C 1
ATOM 1712 O O . VAL A 1 221 ? 2.34 -16.656 5.371 1 98.56 221 VAL A O 1
ATOM 1715 N N . ASP A 1 222 ? 3.178 -14.688 5.895 1 98.12 222 ASP A N 1
ATOM 1716 C CA . ASP A 1 222 ? 2.449 -14.516 7.148 1 98.12 222 ASP A CA 1
ATOM 1717 C C . ASP A 1 222 ? 1.254 -13.578 6.965 1 98.12 222 ASP A C 1
ATOM 1719 O O . ASP A 1 222 ? 1.419 -12.359 6.863 1 98.12 222 ASP A O 1
ATOM 1723 N N . ALA A 1 223 ? 0.041 -14.164 6.91 1 98.25 223 ALA A N 1
ATOM 1724 C CA . ALA A 1 223 ? -1.118 -13.43 6.402 1 98.25 223 ALA A CA 1
ATOM 1725 C C . ALA A 1 223 ? -2.217 -13.344 7.457 1 98.25 223 ALA A C 1
ATOM 1727 O O . ALA A 1 223 ? -2.467 -14.312 8.18 1 98.25 223 ALA A O 1
ATOM 1728 N N . ALA A 1 224 ? -2.85 -12.234 7.543 1 97.12 224 ALA A N 1
ATOM 1729 C CA . ALA A 1 224 ? -4.035 -12 8.367 1 97.12 224 ALA A CA 1
ATOM 1730 C C . ALA A 1 224 ? -5.051 -11.125 7.633 1 97.12 224 ALA A C 1
ATOM 1732 O O . ALA A 1 224 ? -4.676 -10.195 6.918 1 97.12 224 ALA A O 1
ATOM 1733 N N . THR A 1 225 ? -6.293 -11.414 7.809 1 97.19 225 THR A N 1
ATOM 1734 C CA . THR A 1 225 ? -7.371 -10.633 7.219 1 97.19 225 THR A CA 1
ATOM 1735 C C . THR A 1 225 ? -8.273 -10.047 8.305 1 97.19 225 THR A C 1
ATOM 1737 O O . THR A 1 225 ? -8.602 -10.727 9.273 1 97.19 225 THR A O 1
ATOM 1740 N N . LEU A 1 226 ? -8.578 -8.812 8.172 1 97.06 226 LEU A N 1
ATOM 1741 C CA . LEU A 1 226 ? -9.562 -8.133 9.008 1 97.06 226 LEU A CA 1
ATOM 1742 C C . LEU A 1 226 ? -10.703 -7.57 8.164 1 97.06 226 LEU A C 1
ATOM 1744 O O . LEU A 1 226 ? -10.477 -7.098 7.047 1 97.06 226 LEU A O 1
ATOM 1748 N N . VAL A 1 227 ? -11.914 -7.617 8.719 1 97.56 227 VAL A N 1
ATOM 1749 C CA . VAL A 1 227 ? -13.094 -7.137 8.008 1 97.56 227 VAL A CA 1
ATOM 1750 C C . VAL A 1 227 ? -13.812 -6.086 8.852 1 97.56 227 VAL A C 1
ATOM 1752 O O . VAL A 1 227 ? -13.984 -6.258 10.055 1 97.56 227 VAL A O 1
ATOM 1755 N N . GLY A 1 228 ? -14.148 -4.957 8.227 1 97.06 228 GLY A N 1
ATOM 1756 C CA . GLY A 1 228 ? -14.969 -3.938 8.867 1 97.06 228 GLY A CA 1
ATOM 1757 C C . GLY A 1 228 ? -16.453 -4.207 8.742 1 97.06 228 GLY A C 1
ATOM 1758 O O . GLY A 1 228 ? -16.859 -5.199 8.133 1 97.06 228 GLY A O 1
ATOM 1759 N N . PRO A 1 229 ? -17.25 -3.32 9.258 1 96.69 229 PRO A N 1
ATOM 1760 C CA . PRO A 1 229 ? -18.703 -3.551 9.312 1 96.69 229 PRO A CA 1
ATOM 1761 C C . PRO A 1 229 ? -19.422 -3.135 8.031 1 96.69 229 PRO A C 1
ATOM 1763 O O . PRO A 1 229 ? -20.625 -3.367 7.887 1 96.69 229 PRO A O 1
ATOM 1766 N N . ASN A 1 230 ? -18.703 -2.553 7.078 1 97.19 230 ASN A N 1
ATOM 1767 C CA . ASN A 1 230 ? -19.375 -1.944 5.938 1 97.19 230 ASN A CA 1
ATOM 1768 C C . ASN A 1 230 ? -18.969 -2.611 4.625 1 97.19 230 ASN A C 1
ATOM 1770 O O . ASN A 1 230 ? -19.016 -1.985 3.564 1 97.19 230 ASN A O 1
ATOM 1774 N N . GLY A 1 231 ? -18.484 -3.781 4.711 1 97.69 231 GLY A N 1
ATOM 1775 C CA . GLY A 1 231 ? -18.203 -4.523 3.488 1 97.69 231 GLY A CA 1
ATOM 1776 C C . GLY A 1 231 ? -16.781 -4.352 2.988 1 97.69 231 GLY A C 1
ATOM 1777 O O . GLY A 1 231 ? -16.469 -4.742 1.864 1 97.69 231 GLY A O 1
ATOM 1778 N N . ILE A 1 232 ? -15.93 -3.701 3.791 1 98.38 232 ILE A N 1
ATOM 1779 C CA . ILE A 1 232 ? -14.531 -3.512 3.426 1 98.38 232 ILE A CA 1
ATOM 1780 C C . ILE A 1 232 ? -13.641 -4.34 4.348 1 98.38 232 ILE A C 1
ATOM 1782 O O . ILE A 1 232 ? -13.828 -4.344 5.566 1 98.38 232 ILE A O 1
ATOM 1786 N N . GLY A 1 233 ? -12.734 -5.125 3.732 1 97.88 233 GLY A N 1
ATOM 1787 C CA . GLY A 1 233 ? -11.703 -5.816 4.484 1 97.88 233 GLY A CA 1
ATOM 1788 C C . GLY A 1 233 ? -10.297 -5.469 4.027 1 97.88 233 GLY A C 1
ATOM 1789 O O . GLY A 1 233 ? -10.117 -4.734 3.055 1 97.88 233 GLY A O 1
ATOM 1790 N N . THR A 1 234 ? -9.328 -5.891 4.777 1 98.25 234 THR A N 1
ATOM 1791 C CA . THR A 1 234 ? -7.914 -5.781 4.422 1 98.25 234 THR A CA 1
ATOM 1792 C C . THR A 1 234 ? -7.164 -7.059 4.781 1 98.25 234 THR A C 1
ATOM 1794 O O . THR A 1 234 ? -7.254 -7.539 5.91 1 98.25 234 THR A O 1
ATOM 1797 N N . ALA A 1 235 ? -6.492 -7.652 3.812 1 98.19 235 ALA A N 1
ATOM 1798 C CA . ALA A 1 235 ? -5.508 -8.695 4.078 1 98.19 235 ALA A CA 1
ATOM 1799 C C . ALA A 1 235 ? -4.094 -8.117 4.137 1 98.19 235 ALA A C 1
ATOM 1801 O O . ALA A 1 235 ? -3.658 -7.434 3.211 1 98.19 235 ALA A O 1
ATOM 1802 N N . THR A 1 236 ? -3.428 -8.344 5.215 1 97.75 236 THR A N 1
ATOM 1803 C CA . THR A 1 236 ? -2.041 -7.918 5.348 1 97.75 236 THR A CA 1
ATOM 1804 C C . THR A 1 236 ? -1.105 -9.125 5.422 1 97.75 236 THR A C 1
ATOM 1806 O O . THR A 1 236 ? -1.49 -10.18 5.918 1 97.75 236 THR A O 1
ATOM 1809 N N . THR A 1 237 ? 0.092 -8.938 4.848 1 98.44 237 THR A N 1
ATOM 1810 C CA . THR A 1 237 ? 1.077 -10.016 4.891 1 98.44 237 THR A CA 1
ATOM 1811 C C . THR A 1 237 ? 2.449 -9.477 5.285 1 98.44 237 THR A C 1
ATOM 1813 O O . THR A 1 237 ? 2.793 -8.344 4.961 1 98.44 237 THR A O 1
ATOM 1816 N N . THR A 1 238 ? 3.156 -10.156 6.098 1 97.88 238 THR A N 1
ATOM 1817 C CA . THR A 1 238 ? 4.613 -10.094 6.148 1 97.88 238 THR A CA 1
ATOM 1818 C C . THR A 1 238 ? 5.234 -11.18 5.277 1 97.88 238 THR A C 1
ATOM 1820 O O . THR A 1 238 ? 4.957 -12.367 5.465 1 97.88 238 THR A O 1
ATOM 1823 N N . LEU A 1 239 ? 6.016 -10.781 4.316 1 98.38 239 LEU A N 1
ATOM 1824 C CA . LEU A 1 239 ? 6.656 -11.719 3.398 1 98.38 239 LEU A CA 1
ATOM 1825 C C . LEU A 1 239 ? 8.086 -12.008 3.834 1 98.38 239 LEU A C 1
ATOM 1827 O O . LEU A 1 239 ? 8.805 -11.109 4.277 1 98.38 239 LEU A O 1
ATOM 1831 N N . HIS A 1 240 ? 8.445 -13.266 3.705 1 98.12 240 HIS A N 1
ATOM 1832 C CA . HIS A 1 240 ? 9.734 -13.742 4.191 1 98.12 240 HIS A CA 1
ATOM 1833 C C . HIS A 1 240 ? 10.492 -14.484 3.098 1 98.12 240 HIS A C 1
ATOM 1835 O O . HIS A 1 240 ? 9.883 -15.039 2.178 1 98.12 240 HIS A O 1
ATOM 1841 N N . ASP A 1 241 ? 11.727 -14.438 3.18 1 97.25 241 ASP A N 1
ATOM 1842 C CA . ASP A 1 241 ? 12.547 -15.539 2.695 1 97.25 241 ASP A CA 1
ATOM 1843 C C . ASP A 1 241 ? 13.219 -16.281 3.854 1 97.25 241 ASP A C 1
ATOM 1845 O O . ASP A 1 241 ? 12.883 -16.047 5.02 1 97.25 241 ASP A O 1
ATOM 1849 N N . VAL A 1 242 ? 14.117 -17.188 3.557 1 95.69 242 VAL A N 1
ATOM 1850 C CA . VAL A 1 242 ? 14.648 -18.062 4.605 1 95.69 242 VAL A CA 1
ATOM 1851 C C . VAL A 1 242 ? 15.516 -17.234 5.562 1 95.69 242 VAL A C 1
ATOM 1853 O O . VAL A 1 242 ? 15.797 -17.672 6.68 1 95.69 242 VAL A O 1
ATOM 1856 N N . SER A 1 243 ? 15.953 -16.062 5.16 1 94 243 SER A N 1
ATOM 1857 C CA . SER A 1 243 ? 16.797 -15.234 6.016 1 94 243 SER A CA 1
ATOM 1858 C C . SER A 1 243 ? 15.953 -14.344 6.926 1 94 243 SER A C 1
ATOM 1860 O O . SER A 1 243 ? 16.469 -13.75 7.875 1 94 243 SER A O 1
ATOM 1862 N N . GLY A 1 244 ? 14.641 -14.266 6.746 1 95.62 244 GLY A N 1
ATOM 1863 C CA . GLY A 1 244 ? 13.773 -13.461 7.594 1 95.62 244 GLY A CA 1
ATOM 1864 C C . GLY A 1 244 ? 12.773 -12.633 6.812 1 95.62 244 GLY A C 1
ATOM 1865 O O . GLY A 1 244 ? 12.641 -12.797 5.598 1 95.62 244 GLY A O 1
ATOM 1866 N N . PRO A 1 245 ? 12.031 -11.766 7.551 1 97.06 245 PRO A N 1
ATOM 1867 C CA . PRO A 1 245 ? 11.086 -10.883 6.867 1 97.06 245 PRO A CA 1
ATOM 1868 C C . PRO A 1 245 ? 11.766 -9.898 5.918 1 97.06 245 PRO A C 1
ATOM 1870 O O . PRO A 1 245 ? 12.859 -9.406 6.219 1 97.06 245 PRO A O 1
ATOM 1873 N N . LEU A 1 246 ? 11.133 -9.617 4.746 1 96.94 246 LEU A N 1
ATOM 1874 C CA . LEU A 1 246 ? 11.797 -8.75 3.777 1 96.94 246 LEU A CA 1
ATOM 1875 C C . LEU A 1 246 ? 10.82 -7.762 3.162 1 96.94 246 LEU A C 1
ATOM 1877 O O . LEU A 1 246 ? 11.227 -6.789 2.523 1 96.94 246 LEU A O 1
ATOM 1881 N N . ALA A 1 247 ? 9.5 -7.98 3.301 1 97.75 247 ALA A N 1
ATOM 1882 C CA . ALA A 1 247 ? 8.5 -7.137 2.648 1 97.75 247 ALA A CA 1
ATOM 1883 C C . ALA A 1 247 ? 7.176 -7.176 3.404 1 97.75 247 ALA A C 1
ATOM 1885 O O . ALA A 1 247 ? 6.93 -8.094 4.191 1 97.75 247 ALA A O 1
ATOM 1886 N N . SER A 1 248 ? 6.395 -6.18 3.244 1 98 248 SER A N 1
ATOM 1887 C CA . SER A 1 248 ? 5.008 -6.137 3.697 1 98 248 SER A CA 1
ATOM 1888 C C . SER A 1 248 ? 4.043 -6.039 2.521 1 98 248 SER A C 1
ATOM 1890 O O . SER A 1 248 ? 4.32 -5.34 1.543 1 98 248 SER A O 1
ATOM 1892 N N . GLY A 1 249 ? 2.984 -6.777 2.594 1 98.69 249 GLY A N 1
ATOM 1893 C CA . GLY A 1 249 ? 1.922 -6.734 1.602 1 98.69 249 GLY A CA 1
ATOM 1894 C C . GLY A 1 249 ? 0.58 -6.332 2.182 1 98.69 249 GLY A C 1
ATOM 1895 O O . GLY A 1 249 ? 0.339 -6.5 3.379 1 98.69 249 GLY A O 1
ATOM 1896 N N . ALA A 1 250 ? -0.263 -5.785 1.351 1 98.88 250 ALA A N 1
ATOM 1897 C CA . ALA A 1 250 ? -1.636 -5.473 1.74 1 98.88 250 ALA A CA 1
ATOM 1898 C C . ALA A 1 250 ? -2.576 -5.547 0.542 1 98.88 250 ALA A C 1
ATOM 1900 O O . ALA A 1 250 ? -2.168 -5.293 -0.594 1 98.88 250 ALA A O 1
ATOM 1901 N N . GLN A 1 251 ? -3.795 -5.926 0.818 1 98.88 251 GLN A N 1
ATOM 1902 C CA . GLN A 1 251 ? -4.875 -6.02 -0.157 1 98.88 251 GLN A CA 1
ATOM 1903 C C . GLN A 1 251 ? -6.18 -5.465 0.413 1 98.88 251 GLN A C 1
ATOM 1905 O O . GLN A 1 251 ? -6.637 -5.906 1.47 1 98.88 251 GLN A O 1
ATOM 1910 N N . ALA A 1 252 ? -6.75 -4.48 -0.298 1 98.81 252 ALA A N 1
ATOM 1911 C CA . ALA A 1 252 ? -8.125 -4.105 0.028 1 98.81 252 ALA A CA 1
ATOM 1912 C C . ALA A 1 252 ? -9.117 -5.141 -0.491 1 98.81 252 ALA A C 1
ATOM 1914 O O . ALA A 1 252 ? -8.961 -5.652 -1.605 1 98.81 252 ALA A O 1
ATOM 1915 N N . LEU A 1 253 ? -10.125 -5.449 0.321 1 98.38 253 LEU A N 1
ATOM 1916 C CA . LEU A 1 253 ? -11.062 -6.508 -0.032 1 98.38 253 LEU A CA 1
ATOM 1917 C C . LEU A 1 253 ? -12.484 -5.965 -0.11 1 98.38 253 LEU A C 1
ATOM 1919 O O . LEU A 1 253 ? -12.945 -5.27 0.801 1 98.38 253 LEU A O 1
ATOM 1923 N N . LEU A 1 254 ? -13.156 -6.258 -1.187 1 98.12 254 LEU A N 1
ATOM 1924 C CA . LEU A 1 254 ? -14.617 -6.211 -1.237 1 98.12 254 LEU A CA 1
ATOM 1925 C C . LEU A 1 254 ? -15.219 -7.438 -0.561 1 98.12 254 LEU A C 1
ATOM 1927 O O . LEU A 1 254 ? -14.984 -8.57 -0.988 1 98.12 254 LEU A O 1
ATOM 1931 N N . VAL A 1 255 ? -15.953 -7.254 0.486 1 97.62 255 VAL A N 1
ATOM 1932 C CA . VAL A 1 255 ? -16.594 -8.352 1.208 1 97.62 255 VAL A CA 1
ATOM 1933 C C . VAL A 1 255 ? -18.109 -8.211 1.116 1 97.62 255 VAL A C 1
ATOM 1935 O O . VAL A 1 255 ? -18.672 -7.176 1.482 1 97.62 255 VAL A O 1
ATOM 1938 N N . ARG A 1 256 ? -18.75 -9.258 0.616 1 96 256 ARG A N 1
ATOM 1939 C CA . ARG A 1 256 ? -20.203 -9.242 0.457 1 96 256 ARG A CA 1
ATOM 1940 C C . ARG A 1 256 ? -20.781 -10.648 0.602 1 96 256 ARG A C 1
ATOM 1942 O O . ARG A 1 256 ? -20.125 -11.633 0.256 1 96 256 ARG A O 1
ATOM 1949 N N . PRO A 1 257 ? -22.047 -10.664 1.106 1 94.88 257 PRO A N 1
ATOM 1950 C CA . PRO A 1 257 ? -22.688 -11.977 1.084 1 94.88 257 PRO A CA 1
ATOM 1951 C C . PRO A 1 257 ? -22.938 -12.492 -0.333 1 94.88 257 PRO A C 1
ATOM 1953 O O . PRO A 1 257 ? -23.234 -11.711 -1.237 1 94.88 257 PRO A O 1
ATOM 1956 N N . ARG A 1 258 ? -22.688 -13.852 -0.5 1 90.62 258 ARG A N 1
ATOM 1957 C CA . ARG A 1 258 ? -23 -14.461 -1.79 1 90.62 258 ARG A CA 1
ATOM 1958 C C . ARG A 1 258 ? -24.5 -14.617 -1.979 1 90.62 258 ARG A C 1
ATOM 1960 O O . ARG A 1 258 ? -25.219 -14.898 -1.021 1 90.62 258 ARG A O 1
ATOM 1967 N N . GLN A 1 259 ? -25.359 -13.586 -2.441 1 71.69 259 GLN A N 1
ATOM 1968 C CA . GLN A 1 259 ? -26.797 -13.781 -2.633 1 71.69 259 GLN A CA 1
ATOM 1969 C C . GLN A 1 259 ? -27.109 -15.242 -2.941 1 71.69 259 GLN A C 1
ATOM 1971 O O . GLN A 1 259 ? -26.359 -15.914 -3.652 1 71.69 259 GLN A O 1
ATOM 1976 N N . ALA A 1 260 ? -27.953 -16.016 -1.901 1 49.94 260 ALA A N 1
ATOM 1977 C CA . ALA A 1 260 ? -28.594 -17.281 -2.24 1 49.94 260 ALA A CA 1
ATOM 1978 C C . ALA A 1 260 ? -29.016 -17.312 -3.709 1 49.94 260 ALA A C 1
ATOM 1980 O O . ALA A 1 260 ? -29.391 -16.281 -4.27 1 49.94 260 ALA A O 1
ATOM 1981 N N . GLY A 1 261 ? -28.453 -18.359 -4.492 1 36.66 261 GLY A N 1
ATOM 1982 C CA . GLY A 1 261 ? -29.312 -18.594 -5.637 1 36.66 261 GLY A CA 1
ATOM 1983 C C . GLY A 1 261 ? -30.75 -18.141 -5.406 1 36.66 261 GLY A C 1
ATOM 1984 O O . GLY A 1 261 ? -31.172 -18 -4.258 1 36.66 261 GLY A O 1
ATOM 1985 N N . MET B 1 1 ? -4.645 35.719 11.266 1 71.31 1 MET B N 1
ATOM 1986 C CA . MET B 1 1 ? -4.027 34.688 10.414 1 71.31 1 MET B CA 1
ATOM 1987 C C . MET B 1 1 ? -5.012 33.562 10.117 1 71.31 1 MET B C 1
ATOM 1989 O O . MET B 1 1 ? -5.867 33.25 10.945 1 71.31 1 MET B O 1
ATOM 1993 N N . THR B 1 2 ? -5.129 33.156 8.805 1 89.06 2 THR B N 1
ATOM 1994 C CA . THR B 1 2 ? -6.082 32.125 8.398 1 89.06 2 THR B CA 1
ATOM 1995 C C . THR B 1 2 ? -5.805 30.828 9.133 1 89.06 2 THR B C 1
ATOM 1997 O O . THR B 1 2 ? -4.66 30.359 9.18 1 89.06 2 THR B O 1
ATOM 2000 N N . GLU B 1 3 ? -6.781 30.297 9.859 1 95.75 3 GLU B N 1
ATOM 2001 C CA . GLU B 1 3 ? -6.625 29.062 10.617 1 95.75 3 GLU B CA 1
ATOM 2002 C C . GLU B 1 3 ? -6.996 27.844 9.766 1 95.75 3 GLU B C 1
ATOM 2004 O O . GLU B 1 3 ? -7.902 27.094 10.117 1 95.75 3 GLU B O 1
ATOM 2009 N N . ALA B 1 4 ? -6.363 27.766 8.633 1 98.75 4 ALA B N 1
ATOM 2010 C CA . ALA B 1 4 ? -6.535 26.656 7.688 1 98.75 4 ALA B CA 1
ATOM 2011 C C . ALA B 1 4 ? -5.223 26.328 6.977 1 98.75 4 ALA B C 1
ATOM 2013 O O . ALA B 1 4 ? -4.352 27.188 6.855 1 98.75 4 ALA B O 1
ATOM 2014 N N . PHE B 1 5 ? -5.094 25.125 6.547 1 98.81 5 PHE B N 1
ATOM 2015 C CA . PHE B 1 5 ? -3.947 24.75 5.73 1 98.81 5 PHE B CA 1
ATOM 2016 C C . PHE B 1 5 ? -4.016 25.406 4.359 1 98.81 5 PHE B C 1
ATOM 2018 O O . PHE B 1 5 ? -2.986 25.781 3.795 1 98.81 5 PHE B O 1
ATOM 2025 N N . TYR B 1 6 ? -5.254 25.625 3.838 1 98.88 6 TYR B N 1
ATOM 2026 C CA . TYR B 1 6 ? -5.414 26.141 2.486 1 98.88 6 TYR B CA 1
ATOM 2027 C C . TYR B 1 6 ? -6.516 27.203 2.436 1 98.88 6 TYR B C 1
ATOM 2029 O O . TYR B 1 6 ? -7.535 27.062 3.113 1 98.88 6 TYR B O 1
ATOM 2037 N N . VAL B 1 7 ? -6.328 28.141 1.598 1 98.81 7 VAL B N 1
ATOM 2038 C CA . VAL B 1 7 ? -7.348 29.125 1.221 1 98.81 7 VAL B CA 1
ATOM 2039 C C . VAL B 1 7 ? -7.766 28.891 -0.23 1 98.81 7 VAL B C 1
ATOM 2041 O O . VAL B 1 7 ? -6.93 28.922 -1.137 1 98.81 7 VAL B O 1
ATOM 2044 N N . PRO B 1 8 ? -9.055 28.594 -0.404 1 98.25 8 PRO B N 1
ATOM 2045 C CA . PRO B 1 8 ? -9.492 28.406 -1.792 1 98.25 8 PRO B CA 1
ATOM 2046 C C . PRO B 1 8 ? -9.383 29.688 -2.615 1 98.25 8 PRO B C 1
ATOM 2048 O O . PRO B 1 8 ? -9.672 30.781 -2.111 1 98.25 8 PRO B O 1
ATOM 2051 N N . SER B 1 9 ? -8.953 29.562 -3.844 1 97.75 9 SER B N 1
ATOM 2052 C CA . SER B 1 9 ? -8.789 30.734 -4.707 1 97.75 9 SER B CA 1
ATOM 2053 C C . SER B 1 9 ? -9.602 30.578 -5.988 1 97.75 9 SER B C 1
ATOM 2055 O O . SER B 1 9 ? -9.391 31.312 -6.953 1 97.75 9 SER B O 1
ATOM 2057 N N . GLY B 1 10 ? -10.531 29.609 -6.039 1 95.19 10 GLY B N 1
ATOM 2058 C CA . GLY B 1 10 ? -11.438 29.422 -7.156 1 95.19 10 GLY B CA 1
ATOM 2059 C C . GLY B 1 10 ? -10.969 28.359 -8.133 1 95.19 10 GLY B C 1
ATOM 2060 O O . GLY B 1 10 ? -9.766 28.109 -8.25 1 95.19 10 GLY B O 1
ATOM 2061 N N . ASP B 1 11 ? -11.945 27.688 -8.789 1 94.38 11 ASP B N 1
ATOM 2062 C CA . ASP B 1 11 ? -11.727 26.766 -9.906 1 94.38 11 ASP B CA 1
ATOM 2063 C C . ASP B 1 11 ? -10.781 25.641 -9.508 1 94.38 11 ASP B C 1
ATOM 2065 O O . ASP B 1 11 ? -9.82 25.344 -10.234 1 94.38 11 ASP B O 1
ATOM 2069 N N . GLY B 1 12 ? -10.945 25.094 -8.344 1 96.5 12 GLY B N 1
ATOM 2070 C CA . GLY B 1 12 ? -10.164 23.953 -7.926 1 96.5 12 GLY B CA 1
ATOM 2071 C C . GLY B 1 12 ? -8.75 24.297 -7.508 1 96.5 12 GLY B C 1
ATOM 2072 O O . GLY B 1 12 ? -7.867 23.438 -7.492 1 96.5 12 GLY B O 1
ATOM 2073 N N . LYS B 1 13 ? -8.57 25.609 -7.195 1 98.62 13 LYS B N 1
ATOM 2074 C CA . LYS B 1 13 ? -7.254 26.094 -6.785 1 98.62 13 LYS B CA 1
ATOM 2075 C C . LYS B 1 13 ? -7.242 26.469 -5.305 1 98.62 13 LYS B C 1
ATOM 2077 O O . LYS B 1 13 ? -8.266 26.875 -4.758 1 98.62 13 LYS B O 1
ATOM 2082 N N . PHE B 1 14 ? -6.035 26.281 -4.684 1 98.81 14 PHE B N 1
ATOM 2083 C CA . PHE B 1 14 ? -5.855 26.484 -3.248 1 98.81 14 PHE B CA 1
ATOM 2084 C C . PHE B 1 14 ? -4.496 27.109 -2.953 1 98.81 14 PHE B C 1
ATOM 2086 O O . PHE B 1 14 ? -3.48 26.688 -3.518 1 98.81 14 PHE B O 1
ATOM 2093 N N . VAL B 1 15 ? -4.484 28.094 -2.129 1 98.69 15 VAL B N 1
ATOM 2094 C CA . VAL B 1 15 ? -3.242 28.719 -1.679 1 98.69 15 VAL B CA 1
ATOM 2095 C C . VAL B 1 15 ? -2.875 28.188 -0.292 1 98.69 15 VAL B C 1
ATOM 2097 O O . VAL B 1 15 ? -3.643 28.344 0.661 1 98.69 15 VAL B O 1
ATOM 2100 N N . PRO B 1 16 ? -1.756 27.484 -0.223 1 98.5 16 PRO B N 1
ATOM 2101 C CA . PRO B 1 16 ? -1.334 27.016 1.097 1 98.5 16 PRO B CA 1
ATOM 2102 C C . PRO B 1 16 ? -0.989 28.156 2.051 1 98.5 16 PRO B C 1
ATOM 2104 O O . PRO B 1 16 ? -0.518 29.203 1.615 1 98.5 16 PRO B O 1
ATOM 2107 N N . THR B 1 17 ? -1.255 27.953 3.336 1 97.88 17 THR B N 1
ATOM 2108 C CA . THR B 1 17 ? -0.81 28.875 4.367 1 97.88 17 THR B CA 1
ATOM 2109 C C . THR B 1 17 ? 0.478 28.391 5.02 1 97.88 17 THR B C 1
ATOM 2111 O O . THR B 1 17 ? 0.959 27.297 4.711 1 97.88 17 THR B O 1
ATOM 2114 N N . GLU B 1 18 ? 0.996 29.141 5.918 1 95.31 18 GLU B N 1
ATOM 2115 C CA . GLU B 1 18 ? 2.23 28.812 6.621 1 95.31 18 GLU B CA 1
ATOM 2116 C C . GLU B 1 18 ? 2.068 27.531 7.449 1 95.31 18 GLU B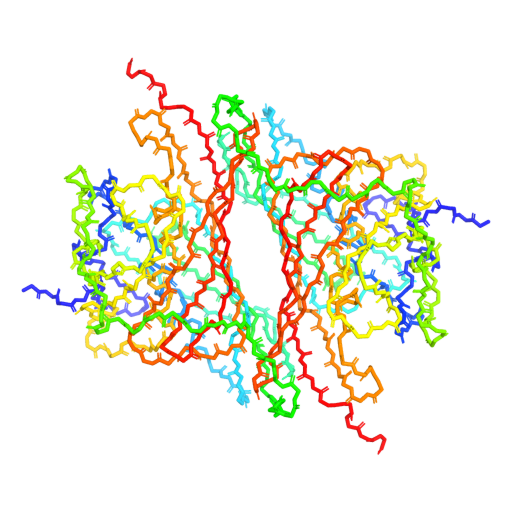 C 1
ATOM 2118 O O . GLU B 1 18 ? 3.057 26.906 7.82 1 95.31 18 GLU B O 1
ATOM 2123 N N . HIS B 1 19 ? 0.818 27.141 7.73 1 97.31 19 HIS B N 1
ATOM 2124 C CA . HIS B 1 19 ? 0.538 25.969 8.555 1 97.31 19 HIS B CA 1
ATOM 2125 C C . HIS B 1 19 ? 0.939 24.688 7.832 1 97.31 19 HIS B C 1
ATOM 2127 O O . HIS B 1 19 ? 1.027 23.625 8.453 1 97.31 19 HIS B O 1
ATOM 2133 N N . THR B 1 20 ? 1.204 24.781 6.469 1 97.94 20 THR B N 1
ATOM 2134 C CA . THR B 1 20 ? 1.486 23.562 5.703 1 97.94 20 THR B CA 1
ATOM 2135 C C . THR B 1 20 ? 2.982 23.266 5.699 1 97.94 20 THR B C 1
ATOM 2137 O O . THR B 1 20 ? 3.398 22.172 5.32 1 97.94 20 THR B O 1
ATOM 2140 N N . ALA B 1 21 ? 3.824 24.203 6.113 1 96.12 21 ALA B N 1
ATOM 2141 C CA . ALA B 1 21 ? 5.273 24.062 6 1 96.12 21 ALA B CA 1
ATOM 2142 C C . ALA B 1 21 ? 5.777 22.859 6.777 1 96.12 21 ALA B C 1
ATOM 2144 O O . ALA B 1 21 ? 5.344 22.609 7.902 1 96.12 21 ALA B O 1
ATOM 2145 N N . GLY B 1 22 ? 6.68 22.062 6.117 1 92.06 22 GLY B N 1
ATOM 2146 C CA . GLY B 1 22 ? 7.262 20.906 6.762 1 92.06 22 GLY B CA 1
ATOM 2147 C C . GLY B 1 22 ? 8.398 21.25 7.707 1 92.06 22 GLY B C 1
ATOM 2148 O O . GLY B 1 22 ? 8.844 22.391 7.754 1 92.06 22 GLY B O 1
ATOM 2149 N N . PRO B 1 23 ? 8.836 20.188 8.352 1 84.31 23 PRO B N 1
ATOM 2150 C CA . PRO B 1 23 ? 9.844 20.422 9.383 1 84.31 23 PRO B CA 1
ATOM 2151 C C . PRO B 1 23 ? 11.242 20.656 8.805 1 84.31 23 PRO B C 1
ATOM 2153 O O . PRO B 1 23 ? 12.117 21.188 9.484 1 84.31 23 PRO B O 1
ATOM 2156 N N . TRP B 1 24 ? 11.43 20.25 7.543 1 81.06 24 TRP B N 1
ATOM 2157 C CA . TRP B 1 24 ? 12.797 20.234 7.02 1 81.06 24 TRP B CA 1
ATOM 2158 C C . TRP B 1 24 ? 13.094 21.531 6.266 1 81.06 24 TRP B C 1
ATOM 2160 O O . TRP B 1 24 ? 14.258 21.906 6.105 1 81.06 24 TRP B O 1
ATOM 2170 N N . SER B 1 25 ? 12.109 22.141 5.652 1 80.69 25 SER B N 1
ATOM 2171 C CA . SER B 1 25 ? 12.258 23.391 4.922 1 80.69 25 SER B CA 1
ATOM 2172 C C . SER B 1 25 ? 10.984 24.219 5.004 1 80.69 25 SER B C 1
ATOM 2174 O O . SER B 1 25 ? 9.875 23.688 4.898 1 80.69 25 SER B O 1
ATOM 2176 N N . PRO B 1 26 ? 11.211 25.484 5.082 1 83.69 26 PRO B N 1
ATOM 2177 C CA . PRO B 1 26 ? 10.031 26.344 5.086 1 83.69 26 PRO B CA 1
ATOM 2178 C C . PRO B 1 26 ? 9.414 26.516 3.695 1 83.69 26 PRO B C 1
ATOM 2180 O O . PRO B 1 26 ? 8.328 27.062 3.561 1 83.69 26 PRO B O 1
ATOM 2183 N N . ASP B 1 27 ? 10.07 26.031 2.746 1 88.38 27 ASP B N 1
ATOM 2184 C CA . ASP B 1 27 ? 9.641 26.297 1.374 1 88.38 27 ASP B CA 1
ATOM 2185 C C . ASP B 1 27 ? 8.836 25.125 0.821 1 88.38 27 ASP B C 1
ATOM 2187 O O . ASP B 1 27 ? 8.32 25.188 -0.299 1 88.38 27 ASP B O 1
ATOM 2191 N N . ALA B 1 28 ? 8.75 24.109 1.577 1 94.31 28 ALA B N 1
ATOM 2192 C CA . ALA B 1 28 ? 8.008 22.922 1.122 1 94.31 28 ALA B CA 1
ATOM 2193 C C . ALA B 1 28 ? 7 22.469 2.172 1 94.31 28 ALA B C 1
ATOM 2195 O O . ALA B 1 28 ? 7.258 22.578 3.375 1 94.31 28 ALA B O 1
ATOM 2196 N N . GLN B 1 29 ? 5.957 22.047 1.665 1 97.81 29 GLN B N 1
ATOM 2197 C CA . GLN B 1 29 ? 4.898 21.594 2.557 1 97.81 29 GLN B CA 1
ATOM 2198 C C . GLN B 1 29 ? 5.223 20.219 3.143 1 97.81 29 GLN B C 1
ATOM 2200 O O . GLN B 1 29 ? 5.824 19.391 2.473 1 97.81 29 GLN B O 1
ATOM 2205 N N . HIS B 1 30 ? 4.883 19.984 4.492 1 97.5 30 HIS B N 1
ATOM 2206 C CA . HIS B 1 30 ? 4.641 18.609 4.934 1 97.5 30 HIS B CA 1
ATOM 2207 C C . HIS B 1 30 ? 3.566 17.953 4.082 1 97.5 30 HIS B C 1
ATOM 2209 O O . HIS B 1 30 ? 2.539 18.562 3.779 1 97.5 30 HIS B O 1
ATOM 2215 N N . PHE B 1 31 ? 3.695 16.734 3.738 1 98.25 31 PHE B N 1
ATOM 2216 C CA . PHE B 1 31 ? 2.828 16.172 2.709 1 98.25 31 PHE B CA 1
ATOM 2217 C C . PHE B 1 31 ? 1.512 15.703 3.309 1 98.25 31 PHE B C 1
ATOM 2219 O O . PHE B 1 31 ? 0.643 15.195 2.594 1 98.25 31 PHE B O 1
ATOM 2226 N N . GLY B 1 32 ? 1.312 15.781 4.609 1 98.62 32 GLY B N 1
ATOM 2227 C CA . GLY B 1 32 ? 0.019 15.531 5.223 1 98.62 32 GLY B CA 1
ATOM 2228 C C . GLY B 1 32 ? -1.104 16.344 4.609 1 98.62 32 GLY B C 1
ATOM 2229 O O . GLY B 1 32 ? -2.045 15.789 4.043 1 98.62 32 GLY B O 1
ATOM 2230 N N . PRO B 1 33 ? -0.952 17.703 4.695 1 98.81 33 PRO B N 1
ATOM 2231 C CA . PRO B 1 33 ? -2.014 18.547 4.152 1 98.81 33 PRO B CA 1
ATOM 2232 C C . PRO B 1 33 ? -2.26 18.312 2.666 1 98.81 33 PRO B C 1
ATOM 2234 O O . PRO B 1 33 ? -3.408 18.141 2.244 1 98.81 33 PRO B O 1
ATOM 2237 N N . PRO B 1 34 ? -1.217 18.188 1.805 1 98.88 34 PRO B N 1
ATOM 2238 C CA . PRO B 1 34 ? -1.476 17.844 0.406 1 98.88 34 PRO B CA 1
ATOM 2239 C C . PRO B 1 34 ? -2.227 16.516 0.255 1 98.88 34 PRO B C 1
ATOM 2241 O O . PRO B 1 34 ? -3.117 16.406 -0.591 1 98.88 34 PRO B O 1
ATOM 2244 N N . SER B 1 35 ? -1.85 15.492 1.022 1 98.94 35 SER B N 1
ATOM 2245 C CA . SER B 1 35 ? -2.547 14.211 0.98 1 98.94 35 SER B CA 1
ATOM 2246 C C . SER B 1 35 ? -4.027 14.375 1.301 1 98.94 35 SER B C 1
ATOM 2248 O O . SER B 1 35 ? -4.883 13.828 0.605 1 98.94 35 SER B O 1
ATOM 2250 N N . ALA B 1 36 ? -4.281 15.125 2.334 1 98.94 36 ALA B N 1
ATOM 2251 C CA . ALA B 1 36 ? -5.664 15.359 2.742 1 98.94 36 ALA B CA 1
ATOM 2252 C C . ALA B 1 36 ? -6.426 16.141 1.676 1 98.94 36 ALA B C 1
ATOM 2254 O O . ALA B 1 36 ? -7.621 15.906 1.466 1 98.94 36 ALA B O 1
ATOM 2255 N N . LEU B 1 37 ? -5.75 17.109 1.053 1 98.94 37 LEU B N 1
ATOM 2256 C CA . LEU B 1 37 ? -6.371 17.875 -0.014 1 98.94 37 LEU B CA 1
ATOM 2257 C C . LEU B 1 37 ? -6.766 16.984 -1.181 1 98.94 37 LEU B C 1
ATOM 2259 O O . LEU B 1 37 ? -7.848 17.141 -1.755 1 98.94 37 LEU B O 1
ATOM 2263 N N . LEU B 1 38 ? -5.938 16.047 -1.548 1 98.94 38 LEU B N 1
ATOM 2264 C CA . LEU B 1 38 ? -6.242 15.07 -2.588 1 98.94 38 LEU B CA 1
ATOM 2265 C C . LEU B 1 38 ? -7.43 14.203 -2.182 1 98.94 38 LEU B C 1
ATOM 2267 O O . LEU B 1 38 ? -8.328 13.953 -2.99 1 98.94 38 LEU B O 1
ATOM 2271 N N . VAL B 1 39 ? -7.449 13.75 -0.969 1 98.94 39 VAL B N 1
ATOM 2272 C CA . VAL B 1 39 ? -8.531 12.906 -0.476 1 98.94 39 VAL B CA 1
ATOM 2273 C C . VAL B 1 39 ? -9.844 13.688 -0.485 1 98.94 39 VAL B C 1
ATOM 2275 O O . VAL B 1 39 ? -10.891 13.148 -0.831 1 98.94 39 VAL B O 1
ATOM 2278 N N . ARG B 1 40 ? -9.773 14.961 -0.066 1 98.88 40 ARG B N 1
ATOM 2279 C CA . ARG B 1 40 ? -10.953 15.82 -0.175 1 98.88 40 ARG B CA 1
ATOM 2280 C C . ARG B 1 40 ? -11.531 15.781 -1.587 1 98.88 40 ARG B C 1
ATOM 2282 O O . ARG B 1 40 ? -12.742 15.656 -1.764 1 98.88 40 ARG B O 1
ATOM 2289 N N . ALA B 1 41 ? -10.688 15.969 -2.564 1 98.88 41 ALA B N 1
ATOM 2290 C CA . ALA B 1 41 ? -11.133 15.945 -3.955 1 98.88 41 ALA B CA 1
ATOM 2291 C C . ALA B 1 41 ? -11.766 14.602 -4.309 1 98.88 41 ALA B C 1
ATOM 2293 O O . ALA B 1 41 ? -12.766 14.547 -5.027 1 98.88 41 ALA B O 1
ATOM 2294 N N . LEU B 1 42 ? -11.234 13.516 -3.83 1 98.81 42 LEU B N 1
ATOM 2295 C CA . LEU B 1 42 ? -11.789 12.188 -4.062 1 98.81 42 LEU B CA 1
ATOM 2296 C C . LEU B 1 42 ? -13.172 12.055 -3.428 1 98.81 42 LEU B C 1
ATOM 2298 O O . LEU B 1 42 ? -14.086 11.484 -4.027 1 98.81 42 LEU B O 1
ATOM 2302 N N . GLU B 1 43 ? -13.32 12.57 -2.189 1 98.25 43 GLU B N 1
ATOM 2303 C CA . GLU B 1 43 ? -14.586 12.516 -1.471 1 98.25 43 GLU B CA 1
ATOM 2304 C C . GLU B 1 43 ? -15.68 13.273 -2.219 1 98.25 43 GLU B C 1
ATOM 2306 O O . GLU B 1 43 ? -16.859 12.977 -2.059 1 98.25 43 GLU B O 1
ATOM 2311 N N . GLU B 1 44 ? -15.289 14.203 -3.002 1 97.62 44 GLU B N 1
ATOM 2312 C CA . GLU B 1 44 ? -16.25 15.078 -3.666 1 97.62 44 GLU B CA 1
ATOM 2313 C C . GLU B 1 44 ? -16.766 14.445 -4.953 1 97.62 44 GLU B C 1
ATOM 2315 O O . GLU B 1 44 ? -17.734 14.945 -5.551 1 97.62 44 GLU B O 1
ATOM 2320 N N . ILE B 1 45 ? -16.141 13.398 -5.406 1 98.19 45 ILE B N 1
ATOM 2321 C CA . ILE B 1 45 ? -16.656 12.688 -6.566 1 98.19 45 ILE B CA 1
ATOM 2322 C C . ILE B 1 45 ? -18 12.031 -6.215 1 98.19 45 ILE B C 1
ATOM 2324 O O . ILE B 1 45 ? -18.078 11.258 -5.254 1 98.19 45 ILE B O 1
ATOM 2328 N N . ASP B 1 46 ? -18.984 12.273 -7.008 1 96.06 46 ASP B N 1
ATOM 2329 C CA . ASP B 1 46 ? -20.297 11.695 -6.762 1 96.06 46 ASP B CA 1
ATOM 2330 C C . ASP B 1 46 ? -20.25 10.172 -6.82 1 96.06 46 ASP B C 1
ATOM 2332 O O . ASP B 1 46 ? -19.578 9.602 -7.691 1 96.06 46 ASP B O 1
ATOM 2336 N N . ALA B 1 47 ? -20.859 9.57 -5.816 1 91.06 47 ALA B N 1
ATOM 2337 C CA . ALA B 1 47 ? -21 8.117 -5.801 1 91.06 47 ALA B CA 1
ATOM 2338 C C . ALA B 1 47 ? -22.438 7.711 -6.102 1 91.06 47 ALA B C 1
ATOM 2340 O O . ALA B 1 47 ? -23.375 8.289 -5.555 1 91.06 47 ALA B O 1
ATOM 2341 N N . PRO B 1 48 ? -22.641 6.762 -6.992 1 88.56 48 PRO B N 1
ATOM 2342 C CA . PRO B 1 48 ? -24 6.316 -7.312 1 88.56 48 PRO B CA 1
ATOM 2343 C C . PRO B 1 48 ? -24.656 5.543 -6.168 1 88.56 48 PRO B C 1
ATOM 2345 O O . PRO B 1 48 ? -25.875 5.402 -6.133 1 88.56 48 PRO B O 1
ATOM 2348 N N . HIS B 1 49 ? -23.938 4.941 -5.316 1 90.19 49 HIS B N 1
ATOM 2349 C CA . HIS B 1 49 ? -24.359 4.164 -4.156 1 90.19 49 HIS B CA 1
ATOM 2350 C C . HIS B 1 49 ? -23.516 4.488 -2.932 1 90.19 49 HIS B C 1
ATOM 2352 O O . HIS B 1 49 ? -22.469 5.121 -3.051 1 90.19 49 HIS B O 1
ATOM 2358 N N . ALA B 1 50 ? -24.141 4.066 -1.788 1 95.81 50 ALA B N 1
ATOM 2359 C CA . ALA B 1 50 ? -23.312 4.148 -0.585 1 95.81 50 ALA B CA 1
ATOM 2360 C C . ALA B 1 50 ? -21.984 3.414 -0.779 1 95.81 50 ALA B C 1
ATOM 2362 O O . ALA B 1 50 ? -21.969 2.266 -1.229 1 95.81 50 ALA B O 1
ATOM 2363 N N . SER B 1 51 ? -20.875 4.105 -0.586 1 97.88 51 SER B N 1
ATOM 2364 C CA . SER B 1 51 ? -19.562 3.551 -0.846 1 97.88 51 SER B CA 1
ATOM 2365 C C . SER B 1 51 ? -18.531 4.082 0.15 1 97.88 51 SER B C 1
ATOM 2367 O O . SER B 1 51 ? -18.812 5.02 0.897 1 97.88 51 SER B O 1
ATOM 2369 N N . GLN B 1 52 ? -17.469 3.432 0.221 1 97.94 52 GLN B N 1
ATOM 2370 C CA . GLN B 1 52 ? -16.359 3.785 1.094 1 97.94 52 GLN B CA 1
ATOM 2371 C C . GLN B 1 52 ? -15.016 3.615 0.376 1 97.94 52 GLN B C 1
ATOM 2373 O O . GLN B 1 52 ? -14.82 2.643 -0.355 1 97.94 52 GLN B O 1
ATOM 2378 N N . LEU B 1 53 ? -14.086 4.605 0.556 1 98.69 53 LEU B N 1
ATOM 2379 C CA . LEU B 1 53 ? -12.719 4.387 0.088 1 98.69 53 LEU B CA 1
ATOM 2380 C C . LEU B 1 53 ? -12.055 3.258 0.867 1 98.69 53 LEU B C 1
ATOM 2382 O O . LEU B 1 53 ? -12.047 3.27 2.1 1 98.69 53 LEU B O 1
ATOM 2386 N N . ALA B 1 54 ? -11.484 2.283 0.142 1 98.88 54 ALA B N 1
ATOM 2387 C CA . ALA B 1 54 ? -10.867 1.118 0.768 1 98.88 54 ALA B CA 1
ATOM 2388 C C . ALA B 1 54 ? -9.344 1.243 0.774 1 98.88 54 ALA B C 1
ATOM 2390 O O . ALA B 1 54 ? -8.68 0.734 1.679 1 98.88 54 ALA B O 1
ATOM 2391 N N . ARG B 1 55 ? -8.836 1.843 -0.24 1 98.94 55 ARG B N 1
ATOM 2392 C CA . ARG B 1 55 ? -7.402 2.078 -0.352 1 98.94 55 ARG B CA 1
ATOM 2393 C C . ARG B 1 55 ? -7.117 3.385 -1.088 1 98.94 55 ARG B C 1
ATOM 2395 O O . ARG B 1 55 ? -7.754 3.686 -2.098 1 98.94 55 ARG B O 1
ATOM 2402 N N . VAL B 1 56 ? -6.219 4.184 -0.549 1 98.94 56 VAL B N 1
ATOM 2403 C CA . VAL B 1 56 ? -5.699 5.379 -1.205 1 98.94 56 VAL B CA 1
ATOM 2404 C C . VAL B 1 56 ? -4.176 5.324 -1.244 1 98.94 56 VAL B C 1
ATOM 2406 O O . VAL B 1 56 ? -3.527 5.105 -0.218 1 98.94 56 VAL B O 1
ATOM 2409 N N . THR B 1 57 ? -3.609 5.41 -2.414 1 98.94 57 THR B N 1
ATOM 2410 C CA . THR B 1 57 ? -2.176 5.609 -2.594 1 98.94 57 THR B CA 1
ATOM 2411 C C . THR B 1 57 ? -1.885 7.012 -3.121 1 98.94 57 THR B C 1
ATOM 2413 O O . THR B 1 57 ? -2.508 7.457 -4.086 1 98.94 57 THR B O 1
ATOM 2416 N N . ILE B 1 58 ? -1.028 7.684 -2.469 1 98.94 58 ILE B N 1
ATOM 2417 C CA . ILE B 1 58 ? -0.556 8.992 -2.902 1 98.94 58 ILE B CA 1
ATOM 2418 C C . ILE B 1 58 ? 0.893 8.891 -3.371 1 98.94 58 ILE B C 1
ATOM 2420 O O . ILE B 1 58 ? 1.797 8.648 -2.566 1 98.94 58 ILE B O 1
ATOM 2424 N N . GLU B 1 59 ? 1.072 9.039 -4.703 1 98.88 59 GLU B N 1
ATOM 2425 C CA . GLU B 1 59 ? 2.41 9.141 -5.277 1 98.88 59 GLU B CA 1
ATOM 2426 C C . GLU B 1 59 ? 2.971 10.555 -5.125 1 98.88 59 GLU B C 1
ATOM 2428 O O . GLU B 1 59 ? 2.367 11.516 -5.594 1 98.88 59 GLU B O 1
ATOM 2433 N N . ILE B 1 60 ? 4.074 10.641 -4.426 1 98.5 60 ILE B N 1
ATOM 2434 C CA . ILE B 1 60 ? 4.707 11.938 -4.223 1 98.5 60 ILE B CA 1
ATOM 2435 C C . ILE B 1 60 ? 5.777 12.164 -5.289 1 98.5 60 ILE B C 1
ATOM 2437 O O . ILE B 1 60 ? 6.859 11.578 -5.223 1 98.5 60 ILE B O 1
ATOM 2441 N N . LEU B 1 61 ? 5.52 13.039 -6.27 1 98.06 61 LEU B N 1
ATOM 2442 C CA . LEU B 1 61 ? 6.344 13.18 -7.465 1 98.06 61 LEU B CA 1
ATOM 2443 C C . LEU B 1 61 ? 7.391 14.266 -7.281 1 98.06 61 LEU B C 1
ATOM 2445 O O . LEU B 1 61 ? 8.352 14.352 -8.047 1 98.06 61 LEU B O 1
ATOM 2449 N N . GLY B 1 62 ? 7.238 15.086 -6.289 1 95 62 GLY B N 1
ATOM 2450 C CA . GLY B 1 62 ? 8.141 16.156 -5.906 1 95 62 GLY B CA 1
ATOM 2451 C C . GLY B 1 62 ? 7.621 17 -4.75 1 95 62 GLY B C 1
ATOM 2452 O O . GLY B 1 62 ? 6.5 16.781 -4.281 1 95 62 GLY B O 1
ATOM 2453 N N . PRO B 1 63 ? 8.43 17.891 -4.25 1 95.31 63 PRO B N 1
ATOM 2454 C CA . PRO B 1 63 ? 7.961 18.766 -3.166 1 95.31 63 PRO B CA 1
ATOM 2455 C C . PRO B 1 63 ? 6.773 19.625 -3.576 1 95.31 63 PRO B C 1
ATOM 2457 O O . PRO B 1 63 ? 6.695 20.078 -4.723 1 95.31 63 PRO B O 1
ATOM 2460 N N . ALA B 1 64 ? 5.816 19.75 -2.697 1 97.44 64 ALA B N 1
ATOM 2461 C CA . ALA B 1 64 ? 4.738 20.719 -2.887 1 97.44 64 ALA B CA 1
ATOM 2462 C C . ALA B 1 64 ? 5.141 22.094 -2.381 1 97.44 64 ALA B C 1
ATOM 2464 O O . ALA B 1 64 ? 5.383 22.281 -1.186 1 97.44 64 ALA B O 1
ATOM 2465 N N . PRO B 1 65 ? 5.207 23.125 -3.27 1 97 65 PRO B N 1
ATOM 2466 C CA . PRO B 1 65 ? 5.613 24.453 -2.822 1 97 65 PRO B CA 1
ATOM 2467 C C . PRO B 1 65 ? 4.516 25.172 -2.037 1 97 65 PRO B C 1
ATOM 2469 O O . PRO B 1 65 ? 3.35 24.781 -2.098 1 97 65 PRO B O 1
ATOM 2472 N N . LEU B 1 66 ? 4.891 26.109 -1.27 1 97.12 66 LEU B N 1
ATOM 2473 C CA . LEU B 1 66 ? 3.92 26.984 -0.616 1 97.12 66 LEU B CA 1
ATOM 2474 C C . LEU B 1 66 ? 3.41 28.047 -1.58 1 97.12 66 LEU B C 1
ATOM 2476 O O . LEU B 1 66 ? 3.533 29.25 -1.31 1 97.12 66 LEU B O 1
ATOM 2480 N N . LYS B 1 67 ? 2.967 27.609 -2.672 1 97.62 67 LYS B N 1
ATOM 2481 C CA . LYS B 1 67 ? 2.361 28.391 -3.746 1 97.62 67 LYS B CA 1
ATOM 2482 C C . LYS B 1 67 ? 1.037 27.781 -4.191 1 97.62 67 LYS B C 1
ATOM 2484 O O . LYS B 1 67 ? 0.718 26.641 -3.828 1 97.62 67 LYS B O 1
ATOM 2489 N N . GLU B 1 68 ? 0.378 28.531 -4.957 1 98.5 68 GLU B N 1
ATOM 2490 C CA . GLU B 1 68 ? -0.94 28.078 -5.402 1 98.5 68 GLU B CA 1
ATOM 2491 C C . GLU B 1 68 ? -0.863 26.719 -6.078 1 98.5 68 GLU B C 1
ATOM 2493 O O . GLU B 1 68 ? 0.009 26.484 -6.914 1 98.5 68 GLU B O 1
ATOM 2498 N N . LEU B 1 69 ? -1.834 25.828 -5.676 1 98.75 69 LEU B N 1
ATOM 2499 C CA . LEU B 1 69 ? -1.936 24.469 -6.211 1 98.75 69 LEU B CA 1
ATOM 2500 C C . LEU B 1 69 ? -3.312 24.234 -6.82 1 98.75 69 LEU B C 1
ATOM 2502 O O . LEU B 1 69 ? -4.312 24.766 -6.332 1 98.75 69 LEU B O 1
ATOM 2506 N N . SER B 1 70 ? -3.312 23.484 -7.84 1 98.81 70 SER B N 1
ATOM 2507 C CA . SER B 1 70 ? -4.578 23.016 -8.406 1 98.81 70 SER B CA 1
ATOM 2508 C C . SER B 1 70 ? -4.816 21.547 -8.102 1 98.81 70 SER B C 1
ATOM 2510 O O . SER B 1 70 ? -3.879 20.75 -8.117 1 98.81 70 SER B O 1
ATOM 2512 N N . VAL B 1 71 ? -6.039 21.188 -7.797 1 98.75 71 VAL B N 1
ATOM 2513 C CA . VAL B 1 71 ? -6.422 19.812 -7.52 1 98.75 71 VAL B CA 1
ATOM 2514 C C . VAL B 1 71 ? -7.555 19.391 -8.453 1 98.75 71 VAL B C 1
ATOM 2516 O O . VAL B 1 71 ? -8.484 20.156 -8.695 1 98.75 71 VAL B O 1
ATOM 2519 N N . ARG B 1 72 ? -7.484 18.281 -9.008 1 98.38 72 ARG B N 1
ATOM 2520 C CA . ARG B 1 72 ? -8.578 17.672 -9.758 1 98.38 72 ARG B CA 1
ATOM 2521 C C . ARG B 1 72 ? -8.719 16.203 -9.414 1 98.38 72 ARG B C 1
ATOM 2523 O O . ARG B 1 72 ? -7.75 15.547 -9.016 1 98.38 72 ARG B O 1
ATOM 2530 N N . ALA B 1 73 ? -9.883 15.672 -9.492 1 98.81 73 ALA B N 1
ATOM 2531 C CA . ALA B 1 73 ? -10.188 14.266 -9.25 1 98.81 73 ALA B CA 1
ATOM 2532 C C . ALA B 1 73 ? -11.227 13.75 -10.25 1 98.81 73 ALA B C 1
ATOM 2534 O O . ALA B 1 73 ? -12.047 14.516 -10.75 1 98.81 73 ALA B O 1
ATOM 2535 N N . TRP B 1 74 ? -11.148 12.484 -10.602 1 98.75 74 TRP B N 1
ATOM 2536 C CA . TRP B 1 74 ? -12.07 11.898 -11.57 1 98.75 74 TRP B CA 1
ATOM 2537 C C . TRP B 1 74 ? -12.18 10.391 -11.375 1 98.75 74 TRP B C 1
ATOM 2539 O O . TRP B 1 74 ? -11.367 9.789 -10.672 1 98.75 74 TRP B O 1
ATOM 2549 N N . VAL B 1 75 ? -13.258 9.836 -11.938 1 98.5 75 VAL B N 1
ATOM 2550 C CA . VAL B 1 75 ? -13.406 8.391 -12 1 98.5 75 VAL B CA 1
ATOM 2551 C C . VAL B 1 75 ? -12.547 7.828 -13.125 1 98.5 75 VAL B C 1
ATOM 2553 O O . VAL B 1 75 ? -12.789 8.109 -14.305 1 98.5 75 VAL B O 1
ATOM 2556 N N . ARG B 1 76 ? -11.539 7.109 -12.773 1 98.19 76 ARG B N 1
ATOM 2557 C CA . ARG B 1 76 ? -10.641 6.535 -13.766 1 98.19 76 ARG B CA 1
ATOM 2558 C C . ARG B 1 76 ? -11.25 5.289 -14.398 1 98.19 76 ARG B C 1
ATOM 2560 O O . ARG B 1 76 ? -11.078 5.051 -15.594 1 98.19 76 ARG B O 1
ATOM 2567 N N . ARG B 1 77 ? -11.906 4.438 -13.641 1 97.31 77 ARG B N 1
ATOM 2568 C CA . ARG B 1 77 ? -12.641 3.256 -14.086 1 97.31 77 ARG B CA 1
ATOM 2569 C C . ARG B 1 77 ? -13.945 3.098 -13.32 1 97.31 77 ARG B C 1
ATOM 2571 O O . ARG B 1 77 ? -13.945 2.707 -12.148 1 97.31 77 ARG B O 1
ATOM 2578 N N . PRO B 1 78 ? -15.031 3.326 -14.016 1 96.19 78 PRO B N 1
ATOM 2579 C CA . PRO B 1 78 ? -16.312 3.133 -13.336 1 96.19 78 PRO B CA 1
ATOM 2580 C C . PRO B 1 78 ? -16.625 1.662 -13.07 1 96.19 78 PRO B C 1
ATOM 2582 O O . PRO B 1 78 ? -16.047 0.78 -13.703 1 96.19 78 PRO B O 1
ATOM 2585 N N . GLY B 1 79 ? -17.422 1.4 -12.109 1 93.88 79 GLY B N 1
ATOM 2586 C CA . GLY B 1 79 ? -17.906 0.066 -11.797 1 93.88 79 GLY B CA 1
ATOM 2587 C C . GLY B 1 79 ? -19.094 0.068 -10.852 1 93.88 79 GLY B C 1
ATOM 2588 O O . GLY B 1 79 ? -19.375 1.07 -10.188 1 93.88 79 GLY B O 1
ATOM 2589 N N . ARG B 1 80 ? -19.781 -1.054 -10.844 1 91.88 80 ARG B N 1
ATOM 2590 C CA . ARG B 1 80 ? -20.984 -1.169 -10.023 1 91.88 80 ARG B CA 1
ATOM 2591 C C . ARG B 1 80 ? -20.625 -1.306 -8.547 1 91.88 80 ARG B C 1
ATOM 2593 O O . ARG B 1 80 ? -21.141 -0.559 -7.711 1 91.88 80 ARG B O 1
ATOM 2600 N N . SER B 1 81 ? -19.688 -2.279 -8.273 1 94.88 81 SER B N 1
ATOM 2601 C CA . SER B 1 81 ? -19.375 -2.561 -6.879 1 94.88 81 SER B CA 1
ATOM 2602 C C . SER B 1 81 ? -18.078 -1.893 -6.461 1 94.88 81 SER B C 1
ATOM 2604 O O . SER B 1 81 ? -17.828 -1.683 -5.27 1 94.88 81 SER B O 1
ATOM 2606 N N . VAL B 1 82 ? -17.219 -1.704 -7.441 1 96.62 82 VAL B N 1
ATOM 2607 C CA . VAL B 1 82 ? -15.914 -1.095 -7.164 1 96.62 82 VAL B CA 1
ATOM 2608 C C . VAL B 1 82 ? -15.602 -0.053 -8.234 1 96.62 82 VAL B C 1
ATOM 2610 O O . VAL B 1 82 ? -15.883 -0.259 -9.414 1 96.62 82 VAL B O 1
ATOM 2613 N N . GLU B 1 83 ? -15.117 1.075 -7.82 1 98.12 83 GLU B N 1
ATOM 2614 C CA . GLU B 1 83 ? -14.633 2.123 -8.711 1 98.12 83 GLU B CA 1
ATOM 2615 C C . GLU B 1 83 ? -13.172 2.457 -8.438 1 98.12 83 GLU B C 1
ATOM 2617 O O . GLU B 1 83 ? -12.727 2.424 -7.289 1 98.12 83 GLU B O 1
ATOM 2622 N N . TRP B 1 84 ? -12.484 2.658 -9.5 1 98.62 84 TRP B N 1
ATOM 2623 C CA . TRP B 1 84 ? -11.117 3.158 -9.406 1 98.62 84 TRP B CA 1
ATOM 2624 C C . TRP B 1 84 ? -11.07 4.66 -9.656 1 98.62 84 TRP B C 1
ATOM 2626 O O . TRP B 1 84 ? -11.5 5.137 -10.719 1 98.62 84 TRP B O 1
ATOM 2636 N N . LEU B 1 85 ? -10.625 5.434 -8.641 1 98.88 85 LEU B N 1
ATOM 2637 C CA . LEU B 1 85 ? -10.602 6.891 -8.695 1 98.88 85 LEU B CA 1
ATOM 2638 C C . LEU B 1 85 ? -9.172 7.41 -8.789 1 98.88 85 LEU B C 1
ATOM 2640 O O . LEU B 1 85 ? -8.227 6.719 -8.398 1 98.88 85 LEU B O 1
ATOM 2644 N N . ALA B 1 86 ? -9.039 8.609 -9.336 1 98.88 86 ALA B N 1
ATOM 2645 C CA . ALA B 1 86 ? -7.75 9.289 -9.422 1 98.88 86 ALA B CA 1
ATOM 2646 C C . ALA B 1 86 ? -7.879 10.758 -9.023 1 98.88 86 ALA B C 1
ATOM 2648 O O . ALA B 1 86 ? -8.961 11.344 -9.117 1 98.88 86 ALA B O 1
ATOM 2649 N N . ALA B 1 87 ? -6.852 11.32 -8.516 1 98.94 87 ALA B N 1
ATOM 2650 C CA . ALA B 1 87 ? -6.727 12.75 -8.266 1 98.94 87 ALA B CA 1
ATOM 2651 C C . ALA B 1 87 ? -5.301 13.227 -8.516 1 98.94 87 ALA B C 1
ATOM 2653 O O . ALA B 1 87 ? -4.355 12.43 -8.492 1 98.94 87 ALA B O 1
ATOM 2654 N N . GLU B 1 88 ? -5.164 14.508 -8.82 1 98.81 88 GLU B N 1
ATOM 2655 C CA . GLU B 1 88 ? -3.859 15.109 -9.078 1 98.81 88 GLU B CA 1
ATOM 2656 C C . GLU B 1 88 ? -3.734 16.469 -8.383 1 98.81 88 GLU B C 1
ATOM 2658 O O . GLU B 1 88 ? -4.703 17.219 -8.312 1 98.81 88 GLU B O 1
ATOM 2663 N N . LEU B 1 89 ? -2.619 16.703 -7.855 1 98.88 89 LEU B N 1
ATOM 2664 C CA . LEU B 1 89 ? -2.197 17.984 -7.285 1 98.88 89 LEU B CA 1
ATOM 2665 C C . LEU B 1 89 ? -1.07 18.594 -8.109 1 98.88 89 LEU B C 1
ATOM 2667 O O . LEU B 1 89 ? -0.045 17.953 -8.344 1 98.88 89 LEU B O 1
ATOM 2671 N N . ALA B 1 90 ? -1.238 19.906 -8.531 1 98.81 90 ALA B N 1
ATOM 2672 C CA . ALA B 1 90 ? -0.238 20.484 -9.422 1 98.81 90 ALA B CA 1
ATOM 2673 C C . ALA B 1 90 ? 0.07 21.922 -9.031 1 98.81 90 ALA B C 1
ATOM 2675 O O . ALA B 1 90 ? -0.795 22.641 -8.516 1 98.81 90 ALA B O 1
ATOM 2676 N N . HIS B 1 91 ? 1.263 22.328 -9.195 1 98.31 91 HIS B N 1
ATOM 2677 C CA . HIS B 1 91 ? 1.71 23.719 -9.234 1 98.31 91 HIS B CA 1
ATOM 2678 C C . HIS B 1 91 ? 1.946 24.172 -10.672 1 98.31 91 HIS B C 1
ATOM 2680 O O . HIS B 1 91 ? 2.949 23.797 -11.289 1 98.31 91 HIS B O 1
ATOM 2686 N N . GLY B 1 92 ? 1.06 25.031 -11.172 1 96.69 92 GLY B N 1
ATOM 2687 C CA . GLY B 1 92 ? 1.091 25.266 -12.602 1 96.69 92 GLY B CA 1
ATOM 2688 C C . GLY B 1 92 ? 0.903 24.016 -13.43 1 96.69 92 GLY B C 1
ATOM 2689 O O . GLY B 1 92 ? -0.063 23.281 -13.234 1 96.69 92 GLY B O 1
ATOM 2690 N N . GLU B 1 93 ? 1.838 23.75 -14.281 1 96.19 93 GLU B N 1
ATOM 2691 C CA . GLU B 1 93 ? 1.755 22.578 -15.156 1 96.19 93 GLU B CA 1
ATOM 2692 C C . GLU B 1 93 ? 2.469 21.375 -14.539 1 96.19 93 GLU B C 1
ATOM 2694 O O . GLU B 1 93 ? 2.361 20.266 -15.047 1 96.19 93 GLU B O 1
ATOM 2699 N N . ARG B 1 94 ? 3.105 21.609 -13.5 1 97.12 94 ARG B N 1
ATOM 2700 C CA . ARG B 1 94 ? 3.889 20.547 -12.883 1 97.12 94 ARG B CA 1
ATOM 2701 C C . ARG B 1 94 ? 3.051 19.766 -11.875 1 97.12 94 ARG B C 1
ATOM 2703 O O . ARG B 1 94 ? 2.674 20.297 -10.828 1 97.12 94 ARG B O 1
ATOM 2710 N N . VAL B 1 95 ? 2.799 18.516 -12.164 1 98.44 95 VAL B N 1
ATOM 2711 C CA . VAL B 1 95 ? 2.111 17.641 -11.219 1 98.44 95 VAL B CA 1
ATOM 2712 C C . VAL B 1 95 ? 3.062 17.266 -10.086 1 98.44 95 VAL B C 1
ATOM 2714 O O . VAL B 1 95 ? 4.152 16.75 -10.336 1 98.44 95 VAL B O 1
ATOM 2717 N N . VAL B 1 96 ? 2.631 17.5 -8.828 1 98.12 96 VAL B N 1
ATOM 2718 C CA . VAL B 1 96 ? 3.529 17.25 -7.707 1 98.12 96 VAL B CA 1
ATOM 2719 C C . VAL B 1 96 ? 3.088 15.977 -6.969 1 98.12 96 VAL B C 1
ATOM 2721 O O . VAL B 1 96 ? 3.859 15.398 -6.207 1 98.12 96 VAL B O 1
ATOM 2724 N N . ALA B 1 97 ? 1.813 15.57 -7.121 1 98.81 97 ALA B N 1
ATOM 2725 C CA . ALA B 1 97 ? 1.339 14.336 -6.512 1 98.81 97 ALA B CA 1
ATOM 2726 C C . ALA B 1 97 ? 0.138 13.773 -7.27 1 98.81 97 ALA B C 1
ATOM 2728 O O . ALA B 1 97 ? -0.62 14.523 -7.887 1 98.81 97 ALA B O 1
ATOM 2729 N N . ARG B 1 98 ? -0.023 12.477 -7.227 1 98.88 98 ARG B N 1
ATOM 2730 C CA . ARG B 1 98 ? -1.172 11.773 -7.781 1 98.88 98 ARG B CA 1
ATOM 2731 C C . ARG B 1 98 ? -1.742 10.773 -6.773 1 98.88 98 ARG B C 1
ATOM 2733 O O . ARG B 1 98 ? -0.991 10.078 -6.09 1 98.88 98 ARG B O 1
ATOM 2740 N N . ALA B 1 99 ? -3.031 10.789 -6.699 1 98.94 99 ALA B N 1
ATOM 2741 C CA . ALA B 1 99 ? -3.703 9.805 -5.855 1 98.94 99 ALA B CA 1
ATOM 2742 C C . ALA B 1 99 ? -4.434 8.766 -6.699 1 98.94 99 ALA B C 1
ATOM 2744 O O . ALA B 1 99 ? -4.988 9.094 -7.75 1 98.94 99 ALA B O 1
ATOM 2745 N N . SER B 1 100 ? -4.355 7.555 -6.34 1 98.88 100 SER B N 1
ATOM 2746 C CA . SER B 1 100 ? -5.172 6.441 -6.824 1 98.88 100 SER B CA 1
ATOM 2747 C C . SER B 1 100 ? -5.961 5.801 -5.688 1 98.88 100 SER B C 1
ATOM 2749 O O . SER B 1 100 ? -5.406 5.5 -4.629 1 98.88 100 SER B O 1
ATOM 2751 N N . ALA B 1 101 ? -7.246 5.625 -5.914 1 98.94 101 ALA B N 1
ATOM 2752 C CA . ALA B 1 101 ? -8.078 5.121 -4.824 1 98.94 101 ALA B CA 1
ATOM 2753 C C . ALA B 1 101 ? -9.109 4.125 -5.336 1 98.94 101 ALA B C 1
ATOM 2755 O O . ALA B 1 101 ? -9.656 4.293 -6.426 1 98.94 101 ALA B O 1
ATOM 2756 N N . TRP B 1 102 ? -9.32 3.117 -4.562 1 98.88 102 TRP B N 1
ATOM 2757 C CA . TRP B 1 102 ? -10.445 2.219 -4.785 1 98.88 102 TRP B CA 1
ATOM 2758 C C . TRP B 1 102 ? -11.609 2.564 -3.861 1 98.88 102 TRP B C 1
ATOM 2760 O O . TRP B 1 102 ? -11.445 2.619 -2.641 1 98.88 102 TRP B O 1
ATOM 2770 N N . ARG B 1 103 ? -12.703 2.865 -4.438 1 98.69 103 ARG B N 1
ATOM 2771 C CA . ARG B 1 103 ? -13.961 3.066 -3.732 1 98.69 103 ARG B CA 1
ATOM 2772 C C . ARG B 1 103 ? -14.883 1.86 -3.9 1 98.69 103 ARG B C 1
ATOM 2774 O O . ARG B 1 103 ? -15.133 1.414 -5.02 1 98.69 103 ARG B O 1
ATOM 2781 N N . ILE B 1 104 ? -15.375 1.284 -2.779 1 98.19 104 ILE B N 1
ATOM 2782 C CA . ILE B 1 104 ? -16.156 0.047 -2.793 1 98.19 104 ILE B CA 1
ATOM 2783 C C . ILE B 1 104 ? -17.562 0.309 -2.26 1 98.19 104 ILE B C 1
ATOM 2785 O O . ILE B 1 104 ? -17.719 0.969 -1.231 1 98.19 104 ILE B O 1
ATOM 2789 N N . ALA B 1 105 ? -18.562 -0.197 -2.98 1 97.69 105 ALA B N 1
ATOM 2790 C CA . ALA B 1 105 ? -19.938 -0.131 -2.502 1 97.69 105 ALA B CA 1
ATOM 2791 C C . ALA B 1 105 ? -20.094 -0.847 -1.163 1 97.69 105 ALA B C 1
ATOM 2793 O O . ALA B 1 105 ? -19.594 -1.961 -0.988 1 97.69 105 ALA B O 1
ATOM 2794 N N . THR B 1 106 ? -20.812 -0.253 -0.242 1 97.31 106 THR B N 1
ATOM 2795 C CA . THR B 1 106 ? -20.891 -0.817 1.101 1 97.31 106 THR B CA 1
ATOM 2796 C C . THR B 1 106 ? -21.859 -1.995 1.131 1 97.31 106 THR B C 1
ATOM 2798 O O . THR B 1 106 ? -22.734 -2.107 0.27 1 97.31 106 THR B O 1
ATOM 2801 N N . SER B 1 107 ? -21.703 -2.803 1.99 1 96.38 107 SER B N 1
ATOM 2802 C CA . SER B 1 107 ? -22.547 -3.934 2.357 1 96.38 107 SER B CA 1
ATOM 2803 C C . SER B 1 107 ? -22.516 -4.18 3.861 1 96.38 107 SER B C 1
ATOM 2805 O O . SER B 1 107 ? -21.594 -3.744 4.551 1 96.38 107 SER B O 1
ATOM 2807 N N . ASP B 1 108 ? -23.609 -4.785 4.312 1 96.56 108 ASP B N 1
ATOM 2808 C CA . ASP B 1 108 ? -23.641 -5.07 5.746 1 96.56 108 ASP B CA 1
ATOM 2809 C C . ASP B 1 108 ? -22.781 -6.285 6.082 1 96.56 108 ASP B C 1
ATOM 2811 O O . ASP B 1 108 ? -23.172 -7.422 5.809 1 96.56 108 ASP B O 1
ATOM 2815 N N . THR B 1 109 ? -21.656 -6.066 6.711 1 97.38 109 THR B N 1
ATOM 2816 C CA . THR B 1 109 ? -20.781 -7.145 7.148 1 97.38 109 THR B CA 1
ATOM 2817 C C . THR B 1 109 ? -20.625 -7.141 8.664 1 97.38 109 THR B C 1
ATOM 2819 O O . THR B 1 109 ? -19.672 -7.695 9.203 1 97.38 109 THR B O 1
ATOM 2822 N N . THR B 1 110 ? -21.484 -6.523 9.383 1 96.19 110 THR B N 1
ATOM 2823 C CA . THR B 1 110 ? -21.453 -6.461 10.836 1 96.19 110 THR B CA 1
ATOM 2824 C C . THR B 1 110 ? -21.344 -7.859 11.438 1 96.19 110 THR B C 1
ATOM 2826 O O . THR B 1 110 ? -20.594 -8.062 12.406 1 96.19 110 THR B O 1
ATOM 2829 N N . PRO B 1 111 ? -22 -8.891 10.844 1 95.19 111 PRO B N 1
ATOM 2830 C CA . PRO B 1 111 ? -21.953 -10.227 11.445 1 95.19 111 PRO B CA 1
ATOM 2831 C C . PRO B 1 111 ? -20.562 -10.852 11.391 1 95.19 111 PRO B C 1
ATOM 2833 O O . PRO B 1 111 ? -20.266 -11.781 12.148 1 95.19 111 PRO B O 1
ATOM 2836 N N . VAL B 1 112 ? -19.688 -10.383 10.477 1 95.88 112 VAL B N 1
ATOM 2837 C CA . VAL B 1 112 ? -18.391 -11.023 10.32 1 95.88 112 VAL B CA 1
ATOM 2838 C C . VAL B 1 112 ? -17.281 -10.008 10.594 1 95.88 112 VAL B C 1
ATOM 2840 O O . VAL B 1 112 ? -16.109 -10.25 10.289 1 95.88 112 VAL B O 1
ATOM 2843 N N . ALA B 1 113 ? -17.672 -8.828 11.102 1 96.19 113 ALA B N 1
ATOM 2844 C CA . ALA B 1 113 ? -16.688 -7.793 11.406 1 96.19 113 ALA B CA 1
ATOM 2845 C C . ALA B 1 113 ? -15.703 -8.266 12.469 1 96.19 113 ALA B C 1
ATOM 2847 O O . ALA B 1 113 ? -16.094 -8.93 13.438 1 96.19 113 ALA B O 1
ATOM 2848 N N . THR B 1 114 ? -14.453 -7.98 12.188 1 93.88 114 THR B N 1
ATOM 2849 C CA . THR B 1 114 ? -13.406 -8.391 13.125 1 93.88 114 THR B CA 1
ATOM 2850 C C . THR B 1 114 ? -12.922 -7.203 13.945 1 93.88 114 THR B C 1
ATOM 2852 O O . THR B 1 114 ? -13.102 -6.051 13.547 1 93.88 114 THR B O 1
ATOM 2855 N N . SER B 1 115 ? -12.414 -7.574 15.148 1 77.12 115 SER B N 1
ATOM 2856 C CA . SER B 1 115 ? -11.734 -6.566 15.945 1 77.12 115 SER B CA 1
ATOM 2857 C C . SER B 1 115 ? -10.227 -6.582 15.703 1 77.12 115 SER B C 1
ATOM 2859 O O . SER B 1 115 ? -9.664 -7.625 15.367 1 77.12 115 SER B O 1
ATOM 2861 N N . GLU B 1 116 ? -9.539 -5.375 15.258 1 66.5 116 GLU B N 1
ATOM 2862 C CA . GLU B 1 116 ? -8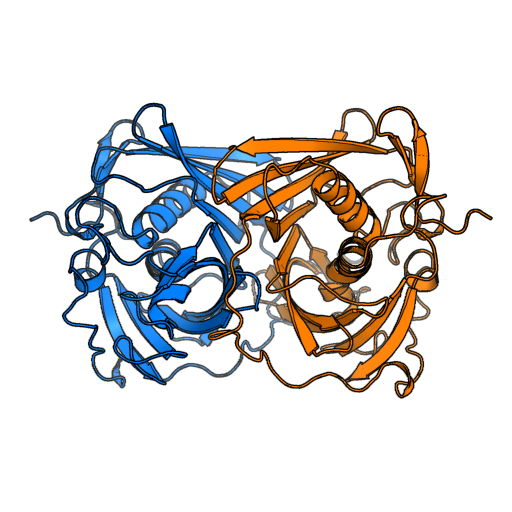.125 -5.371 14.883 1 66.5 116 GLU B CA 1
ATOM 2863 C C . GLU B 1 116 ? -7.23 -5.293 16.125 1 66.5 116 GLU B C 1
ATOM 2865 O O . GLU B 1 116 ? -6.004 -5.293 16 1 66.5 116 GLU B O 1
ATOM 2870 N N . GLY B 1 117 ? -7.73 -5.262 17.297 1 76.25 117 GLY B N 1
ATOM 2871 C CA . GLY B 1 117 ? -6.789 -5.094 18.391 1 76.25 117 GLY B CA 1
ATOM 2872 C C . GLY B 1 117 ? -7.254 -4.086 19.422 1 76.25 117 GLY B C 1
ATOM 2873 O O . GLY B 1 117 ? -8.312 -3.473 19.266 1 76.25 117 GLY B O 1
ATOM 2874 N N . PRO B 1 118 ? -6.391 -3.967 20.375 1 84.56 118 PRO B N 1
ATOM 2875 C CA . PRO B 1 118 ? -6.789 -3.088 21.469 1 84.56 118 PRO B CA 1
ATOM 2876 C C . PRO B 1 118 ? -6.793 -1.612 21.078 1 84.56 118 PRO B C 1
ATOM 2878 O O . PRO B 1 118 ? -6.023 -1.201 20.203 1 84.56 118 PRO B O 1
ATOM 2881 N N . ALA B 1 119 ? -7.66 -0.892 21.703 1 91.19 119 ALA B N 1
ATOM 2882 C CA . ALA B 1 119 ? -7.688 0.562 21.562 1 91.19 119 ALA B CA 1
ATOM 2883 C C . ALA B 1 119 ? -6.48 1.2 22.234 1 91.19 119 ALA B C 1
ATOM 2885 O O . ALA B 1 119 ? -5.965 0.669 23.234 1 91.19 119 ALA B O 1
ATOM 2886 N N . LEU B 1 120 ? -6.027 2.256 21.641 1 96.25 120 LEU B N 1
ATOM 2887 C CA . LEU B 1 120 ? -5.027 3.068 22.312 1 96.25 120 LEU B CA 1
ATOM 2888 C C . LEU B 1 120 ? -5.629 3.754 23.547 1 96.25 120 LEU B C 1
ATOM 2890 O O . LEU B 1 120 ? -6.84 3.975 23.594 1 96.25 120 LEU B O 1
ATOM 2894 N N . PRO B 1 121 ? -4.754 4.035 24.547 1 96.25 121 PRO B N 1
ATOM 2895 C CA . PRO B 1 121 ? -5.258 4.902 25.609 1 96.25 121 PRO B CA 1
ATOM 2896 C C . PRO B 1 121 ? -5.855 6.199 25.078 1 96.25 121 PRO B C 1
ATOM 2898 O O . PRO B 1 121 ? -5.391 6.734 24.062 1 96.25 121 PRO B O 1
ATOM 2901 N N . SER B 1 122 ? -6.875 6.68 25.766 1 96.38 122 SER B N 1
ATOM 2902 C CA . SER B 1 122 ? -7.57 7.891 25.344 1 96.38 122 SER B CA 1
ATOM 2903 C C . SER B 1 122 ? -6.605 9.062 25.203 1 96.38 122 SER B C 1
ATOM 2905 O O . SER B 1 122 ? -5.727 9.25 26.047 1 96.38 122 SER B O 1
ATOM 2907 N N . PRO B 1 123 ? -6.738 9.859 24.188 1 97.5 123 PRO B N 1
ATOM 2908 C CA . PRO B 1 123 ? -5.895 11.055 24.094 1 97.5 123 PRO B CA 1
ATOM 2909 C C . PRO B 1 123 ? -6.07 12 25.266 1 97.5 123 PRO B C 1
ATOM 2911 O O . PRO B 1 123 ? -5.152 12.758 25.609 1 97.5 123 PRO B O 1
ATOM 2914 N N . ASP B 1 124 ? -7.207 11.992 25.906 1 96 124 ASP B N 1
ATOM 2915 C CA . ASP B 1 124 ? -7.461 12.859 27.047 1 96 124 ASP B CA 1
ATOM 2916 C C . ASP B 1 124 ? -6.543 12.508 28.219 1 96 124 ASP B C 1
ATOM 2918 O O . ASP B 1 124 ? -6.277 13.352 29.078 1 96 124 ASP B O 1
ATOM 2922 N N . ASP B 1 125 ? -6.078 11.344 28.219 1 94.94 125 ASP B N 1
ATOM 2923 C CA . ASP B 1 125 ? -5.242 10.852 29.312 1 94.94 125 ASP B CA 1
ATOM 2924 C C . ASP B 1 125 ? -3.768 10.852 28.906 1 94.94 125 ASP B C 1
ATOM 2926 O O . ASP B 1 125 ? -2.904 10.461 29.703 1 94.94 125 ASP B O 1
ATOM 2930 N N . ALA B 1 126 ? -3.477 11.211 27.672 1 96 126 ALA B N 1
ATOM 2931 C CA . ALA B 1 126 ? -2.109 11.164 27.172 1 96 126 ALA B CA 1
ATOM 2932 C C . ALA B 1 126 ? -1.426 12.516 27.297 1 96 126 ALA B C 1
ATOM 2934 O O . ALA B 1 126 ? -2.039 13.555 27.047 1 96 126 ALA B O 1
ATOM 2935 N N . PRO B 1 127 ? -0.224 12.547 27.781 1 96.12 127 PRO B N 1
ATOM 2936 C CA . PRO B 1 127 ? 0.489 13.82 27.891 1 96.12 127 PRO B CA 1
ATOM 2937 C C . PRO B 1 127 ? 0.803 14.445 26.531 1 96.12 127 PRO B C 1
ATOM 2939 O O . PRO B 1 127 ? 0.814 13.75 25.516 1 96.12 127 PRO B O 1
ATOM 2942 N N . ALA B 1 128 ? 1.045 15.727 26.562 1 95.12 128 ALA B N 1
ATOM 2943 C CA . ALA B 1 128 ? 1.481 16.422 25.359 1 95.12 128 ALA B CA 1
ATOM 2944 C C . ALA B 1 128 ? 2.789 15.828 24.828 1 95.12 128 ALA B C 1
ATOM 2946 O O . ALA B 1 128 ? 3.641 15.398 25.609 1 95.12 128 ALA B O 1
ATOM 2947 N N . SER B 1 129 ? 2.848 15.758 23.531 1 91.69 129 SER B N 1
ATOM 2948 C CA . SER B 1 129 ? 4.086 15.289 22.906 1 91.69 129 SER B CA 1
ATOM 2949 C C . SER B 1 129 ? 4.953 16.453 22.453 1 91.69 129 SER B C 1
ATOM 2951 O O . SER B 1 129 ? 4.453 17.406 21.844 1 91.69 129 SER B O 1
ATOM 2953 N N . ASN B 1 130 ? 6.25 16.359 22.766 1 86 130 ASN B N 1
ATOM 2954 C CA . ASN B 1 130 ? 7.219 17.328 22.25 1 86 130 ASN B CA 1
ATOM 2955 C C . ASN B 1 130 ? 7.84 16.844 20.938 1 86 130 ASN B C 1
ATOM 2957 O O . ASN B 1 130 ? 7.75 15.672 20.594 1 86 130 ASN B O 1
ATOM 2961 N N . TRP B 1 131 ? 8.312 17.781 20.188 1 82.81 131 TRP B N 1
ATOM 2962 C CA . TRP B 1 131 ? 9.086 17.422 19 1 82.81 131 TRP B CA 1
ATOM 2963 C C . TRP B 1 131 ? 10.453 18.094 19.031 1 82.81 131 TRP B C 1
ATOM 2965 O O . TRP B 1 131 ? 10.688 19.016 19.812 1 82.81 131 TRP B O 1
ATOM 2975 N N . PRO B 1 132 ? 11.266 17.562 18.219 1 80.31 132 PRO B N 1
ATOM 2976 C CA . PRO B 1 132 ? 12.633 18.094 18.25 1 80.31 132 PRO B CA 1
ATOM 2977 C C . PRO B 1 132 ? 12.672 19.609 18.031 1 80.31 132 PRO B C 1
ATOM 2979 O O . PRO B 1 132 ? 11.992 20.125 17.141 1 80.31 132 PRO B O 1
ATOM 2982 N N . GLU B 1 133 ? 13.508 20.281 18.766 1 78.44 133 GLU B N 1
ATOM 2983 C CA . GLU B 1 133 ? 13.641 21.734 18.672 1 78.44 133 GLU B CA 1
ATOM 2984 C C . GLU B 1 133 ? 14.148 22.156 17.297 1 78.44 133 GLU B C 1
ATOM 2986 O O . GLU B 1 133 ? 13.906 23.281 16.844 1 78.44 133 GLU B O 1
ATOM 2991 N N . SER B 1 134 ? 14.836 21.188 16.688 1 80.19 134 SER B N 1
ATOM 2992 C CA . SER B 1 134 ? 15.445 21.484 15.391 1 80.19 134 SER B CA 1
ATOM 2993 C C . SER B 1 134 ? 14.398 21.469 14.273 1 80.19 134 SER B C 1
ATOM 2995 O O . SER B 1 134 ? 14.672 21.922 13.164 1 80.19 134 SER B O 1
ATOM 2997 N N . TRP B 1 135 ? 13.281 20.891 14.594 1 81.69 135 TRP B N 1
ATOM 2998 C CA . TRP B 1 135 ? 12.25 20.844 13.57 1 81.69 135 TRP B CA 1
ATOM 2999 C C . TRP B 1 135 ? 11.531 22.188 13.461 1 81.69 135 TRP B C 1
ATOM 3001 O O . TRP B 1 135 ? 11.25 22.828 14.477 1 81.69 135 TRP B O 1
ATOM 3011 N N . HIS B 1 136 ? 11.32 22.625 12.164 1 81.56 136 HIS B N 1
ATOM 3012 C CA . HIS B 1 136 ? 10.562 23.844 11.922 1 81.56 136 HIS B CA 1
ATOM 3013 C C . HIS B 1 136 ? 9.086 23.641 12.234 1 81.56 136 HIS B C 1
ATOM 3015 O O . HIS B 1 136 ? 8.539 22.562 12.031 1 81.56 136 HIS B O 1
ATOM 3021 N N . GLY B 1 137 ? 8.492 24.672 12.703 1 87.56 137 GLY B N 1
ATOM 3022 C CA . GLY B 1 137 ? 7.062 24.625 12.953 1 87.56 137 GLY B CA 1
ATOM 3023 C C . GLY B 1 137 ? 6.246 24.391 11.695 1 87.56 137 GLY B C 1
ATOM 3024 O O . GLY B 1 137 ? 6.586 23.531 10.883 1 87.56 137 GLY B O 1
ATOM 3025 N N . GLY B 1 138 ? 5.082 25.125 11.57 1 93.69 138 GLY B N 1
ATOM 3026 C CA . GLY B 1 138 ? 4.176 24.922 10.453 1 93.69 138 GLY B CA 1
ATOM 3027 C C . GLY B 1 138 ? 3.176 23.812 10.688 1 93.69 138 GLY B C 1
ATOM 3028 O O . GLY B 1 138 ? 2.344 23.891 11.594 1 93.69 138 GLY B O 1
ATOM 3029 N N . TYR B 1 139 ? 3.398 22.781 9.984 1 96.94 139 TYR B N 1
ATOM 3030 C CA . TYR B 1 139 ? 2.521 21.625 10.125 1 96.94 139 TYR B CA 1
ATOM 3031 C C . TYR B 1 139 ? 2.518 21.125 11.562 1 96.94 139 TYR B C 1
ATOM 3033 O O . TYR B 1 139 ? 1.461 20.812 12.117 1 96.94 139 TYR B O 1
ATOM 3041 N N . LEU B 1 140 ? 3.652 21.031 12.164 1 95 140 LEU B N 1
ATOM 3042 C CA . LEU B 1 140 ? 3.775 20.5 13.516 1 95 140 LEU B CA 1
ATOM 3043 C C . LEU B 1 140 ? 2.986 21.344 14.508 1 95 140 LEU B C 1
ATOM 3045 O O . LEU B 1 140 ? 2.391 20.812 15.445 1 95 140 LEU B O 1
ATOM 3049 N N . ASP B 1 141 ? 2.965 22.656 14.258 1 94.94 141 ASP B N 1
ATOM 3050 C CA . ASP B 1 141 ? 2.211 23.562 15.125 1 94.94 141 ASP B CA 1
ATOM 3051 C C . ASP B 1 141 ? 0.71 23.438 14.867 1 94.94 141 ASP B C 1
ATOM 3053 O O . ASP B 1 141 ? -0.099 23.734 15.75 1 94.94 141 ASP B O 1
ATOM 3057 N N . ALA B 1 142 ? 0.404 23.016 13.672 1 97.25 142 ALA B N 1
ATOM 3058 C CA . ALA B 1 142 ? -0.992 22.969 13.242 1 97.25 142 ALA B CA 1
ATOM 3059 C C . ALA B 1 142 ? -1.676 21.703 13.742 1 97.25 142 ALA B C 1
ATOM 3061 O O . ALA B 1 142 ? -2.871 21.5 13.516 1 97.25 142 ALA B O 1
ATOM 3062 N N . VAL B 1 143 ? -0.967 20.844 14.398 1 97.25 143 VAL B N 1
ATOM 3063 C CA . VAL B 1 143 ? -1.474 19.594 14.961 1 97.25 143 VAL B CA 1
ATOM 3064 C C . VAL B 1 143 ? -1.178 19.547 16.469 1 97.25 143 VAL B C 1
ATOM 3066 O O . VAL B 1 143 ? -0.082 19.906 16.891 1 97.25 143 VAL B O 1
ATOM 3069 N N . GLU B 1 144 ? -2.195 19.234 17.25 1 97.44 144 GLU B N 1
ATOM 3070 C CA . GLU B 1 144 ? -1.966 18.891 18.641 1 97.44 144 GLU B CA 1
ATOM 3071 C C . GLU B 1 144 ? -1.474 17.453 18.781 1 97.44 144 GLU B C 1
ATOM 3073 O O . GLU B 1 144 ? -2.098 16.516 18.266 1 97.44 144 GLU B O 1
ATOM 3078 N N . TRP B 1 145 ? -0.403 17.25 19.453 1 97.25 145 TRP B N 1
ATOM 3079 C CA . TRP B 1 145 ? 0.217 15.938 19.594 1 97.25 145 TRP B CA 1
ATOM 3080 C C . TRP B 1 145 ? 0.166 15.461 21.031 1 97.25 145 TRP B C 1
ATOM 3082 O O . TRP B 1 145 ? 0.477 16.219 21.953 1 97.25 145 TRP B O 1
ATOM 3092 N N . ARG B 1 146 ? -0.265 14.219 21.25 1 97.94 146 ARG B N 1
ATOM 3093 C CA . ARG B 1 146 ? -0.255 13.562 22.547 1 97.94 146 ARG B CA 1
ATOM 3094 C C . ARG B 1 146 ? 0.489 12.234 22.5 1 97.94 146 ARG B C 1
ATOM 3096 O O . ARG B 1 146 ? 0.262 11.43 21.578 1 97.94 146 ARG B O 1
ATOM 3103 N N . ARG B 1 147 ? 1.28 11.984 23.406 1 97.19 147 ARG B N 1
ATOM 3104 C CA . ARG B 1 147 ? 2.168 10.828 23.422 1 97.19 147 ARG B CA 1
ATOM 3105 C C . ARG B 1 147 ? 1.476 9.609 24.031 1 97.19 147 ARG B C 1
ATOM 3107 O O . ARG B 1 147 ? 0.873 9.703 25.094 1 97.19 147 ARG B O 1
ATOM 3114 N N . VAL B 1 148 ? 1.582 8.461 23.375 1 97.5 148 VAL B N 1
ATOM 3115 C CA . VAL B 1 148 ? 1.087 7.195 23.906 1 97.5 148 VAL B CA 1
ATOM 3116 C C . VAL B 1 148 ? 2.262 6.281 24.25 1 97.5 148 VAL B C 1
ATOM 3118 O O . VAL B 1 148 ? 2.389 5.824 25.391 1 97.5 148 VAL B O 1
ATOM 3121 N N . ARG B 1 149 ? 3.072 5.922 23.344 1 96.5 149 ARG B N 1
ATOM 3122 C CA . ARG B 1 149 ? 4.309 5.156 23.469 1 96.5 149 ARG B CA 1
ATOM 3123 C C . ARG B 1 149 ? 5.441 5.812 22.688 1 96.5 149 ARG B C 1
ATOM 3125 O O . ARG B 1 149 ? 5.242 6.262 21.562 1 96.5 149 ARG B O 1
ATOM 3132 N N . GLY B 1 150 ? 6.645 5.844 23.312 1 94.94 150 GLY B N 1
ATOM 3133 C CA . GLY B 1 150 ? 7.707 6.598 22.656 1 94.94 150 GLY B CA 1
ATOM 3134 C C . GLY B 1 150 ? 7.422 8.086 22.578 1 94.94 150 GLY B C 1
ATOM 3135 O O . GLY B 1 150 ? 6.605 8.609 23.344 1 94.94 150 GLY B O 1
ATOM 3136 N N . ALA B 1 151 ? 8.25 8.773 21.734 1 90.88 151 ALA B N 1
ATOM 3137 C CA . ALA B 1 151 ? 8.086 10.219 21.594 1 90.88 151 ALA B CA 1
ATOM 3138 C C . ALA B 1 151 ? 8.57 10.703 20.234 1 90.88 151 ALA B C 1
ATOM 3140 O O . ALA B 1 151 ? 9.344 10.016 19.562 1 90.88 151 ALA B O 1
ATOM 3141 N N . LEU B 1 152 ? 8.047 11.844 19.828 1 89.38 152 LEU B N 1
ATOM 3142 C CA . LEU B 1 152 ? 8.422 12.422 18.531 1 89.38 152 LEU B CA 1
ATOM 3143 C C . LEU B 1 152 ? 9.875 12.859 18.531 1 89.38 152 LEU B C 1
ATOM 3145 O O . LEU B 1 152 ? 10.516 12.922 17.484 1 89.38 152 LEU B O 1
ATOM 3149 N N . ASP B 1 153 ? 10.398 13.133 19.719 1 89.56 153 ASP B N 1
ATOM 3150 C CA . ASP B 1 153 ? 11.766 13.641 19.812 1 89.56 153 ASP B CA 1
ATOM 3151 C C . ASP B 1 153 ? 12.734 12.539 20.234 1 89.56 153 ASP B C 1
ATOM 3153 O O . ASP B 1 153 ? 13.844 12.82 20.688 1 89.56 153 ASP B O 1
ATOM 3157 N N . GLU B 1 154 ? 12.305 11.336 20.219 1 91.31 154 GLU B N 1
ATOM 3158 C CA . GLU B 1 154 ? 13.125 10.156 20.469 1 91.31 154 GLU B CA 1
ATOM 3159 C C . GLU B 1 154 ? 13.094 9.211 19.266 1 91.31 154 GLU B C 1
ATOM 3161 O O . GLU B 1 154 ? 12.117 9.172 18.516 1 91.31 154 GLU B O 1
ATOM 3166 N N . PRO B 1 155 ? 14.211 8.484 19.109 1 91.19 155 PRO B N 1
ATOM 3167 C CA . PRO B 1 155 ? 14.203 7.504 18.031 1 91.19 155 PRO B CA 1
ATOM 3168 C C . PRO B 1 155 ? 13.047 6.512 18.125 1 91.19 155 PRO B C 1
ATOM 3170 O O . PRO B 1 155 ? 12.805 5.953 19.203 1 91.19 155 PRO B O 1
ATOM 3173 N N . GLY B 1 156 ? 12.328 6.316 17.031 1 91.62 156 GLY B N 1
ATOM 3174 C CA . GLY B 1 156 ? 11.195 5.41 17.016 1 91.62 156 GLY B CA 1
ATOM 3175 C C . GLY B 1 156 ? 11.57 3.967 17.281 1 91.62 156 GLY B C 1
ATOM 3176 O O . GLY B 1 156 ? 12.758 3.639 17.375 1 91.62 156 GLY B O 1
ATOM 3177 N N . PRO B 1 157 ? 10.523 3.207 17.312 1 96.19 157 PRO B N 1
ATOM 3178 C CA . PRO B 1 157 ? 9.102 3.398 16.984 1 96.19 157 PRO B CA 1
ATOM 3179 C C . PRO B 1 157 ? 8.375 4.254 18.031 1 96.19 157 PRO B C 1
ATOM 3181 O O . PRO B 1 157 ? 8.867 4.418 19.141 1 96.19 157 PRO B O 1
ATOM 3184 N N . ALA B 1 158 ? 7.25 4.855 17.641 1 97.06 158 ALA B N 1
ATOM 3185 C CA . ALA B 1 158 ? 6.441 5.656 18.547 1 97.06 158 ALA B CA 1
ATOM 3186 C C . ALA B 1 158 ? 4.961 5.59 18.188 1 97.06 158 ALA B C 1
ATOM 3188 O O . ALA B 1 158 ? 4.613 5.223 17.062 1 97.06 158 ALA B O 1
ATOM 3189 N N . THR B 1 159 ? 4.117 5.734 19.141 1 98 159 THR B N 1
ATOM 3190 C CA . THR B 1 159 ? 2.67 5.867 19 1 98 159 THR B CA 1
ATOM 3191 C C . THR B 1 159 ? 2.189 7.203 19.547 1 98 159 THR B C 1
ATOM 3193 O O . THR B 1 159 ? 2.449 7.523 20.719 1 98 159 THR B O 1
ATOM 3196 N 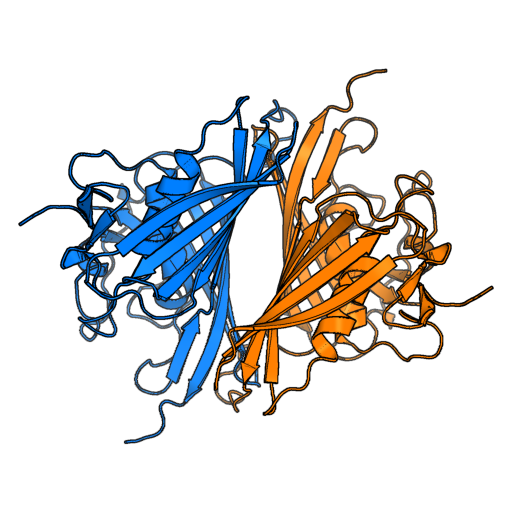N . VAL B 1 160 ? 1.542 7.973 18.734 1 97.88 160 VAL B N 1
ATOM 3197 C CA . VAL B 1 160 ? 1.074 9.281 19.188 1 97.88 160 VAL B CA 1
ATOM 3198 C C . VAL B 1 160 ? -0.349 9.516 18.688 1 97.88 160 VAL B C 1
ATOM 3200 O O . VAL B 1 160 ? -0.761 8.961 17.672 1 97.88 160 VAL B O 1
ATOM 3203 N N . TRP B 1 161 ? -1.104 10.305 19.453 1 98.38 161 TRP B N 1
ATOM 3204 C CA . TRP B 1 161 ? -2.33 10.938 18.969 1 98.38 161 TRP B CA 1
ATOM 3205 C C . TRP B 1 161 ? -2.027 12.266 18.281 1 98.38 161 TRP B C 1
ATOM 3207 O O . TRP B 1 161 ? -1.169 13.023 18.734 1 98.38 161 TRP B O 1
ATOM 3217 N N . GLY B 1 162 ? -2.705 12.539 17.25 1 98.31 162 GLY B N 1
ATOM 3218 C CA . GLY B 1 162 ? -2.699 13.844 16.609 1 98.31 162 GLY B CA 1
ATOM 3219 C C . GLY B 1 162 ? -4.094 14.391 16.359 1 98.31 162 GLY B C 1
ATOM 3220 O O . GLY B 1 162 ? -5 13.641 15.984 1 98.31 162 GLY B O 1
ATOM 3221 N N . ARG B 1 163 ? -4.285 15.648 16.578 1 98.38 163 ARG B N 1
ATOM 3222 C CA . ARG B 1 163 ? -5.535 16.328 16.25 1 98.38 163 ARG B CA 1
ATOM 3223 C C . ARG B 1 163 ? -5.273 17.641 15.508 1 98.38 163 ARG B C 1
ATOM 3225 O O . ARG B 1 163 ? -4.609 18.531 16.031 1 98.38 163 ARG B O 1
ATOM 3232 N N . GLN B 1 164 ? -5.719 17.625 14.328 1 97.06 164 GLN B N 1
ATOM 3233 C CA . GLN B 1 164 ? -5.645 18.797 13.477 1 97.06 164 GLN B CA 1
ATOM 3234 C C . GLN B 1 164 ? -6.305 20 14.148 1 97.06 164 GLN B C 1
ATOM 3236 O O . GLN B 1 164 ? -7.469 19.938 14.539 1 97.06 164 GLN B O 1
ATOM 3241 N N . ARG B 1 165 ? -5.586 21.188 14.305 1 97.19 165 ARG B N 1
ATOM 3242 C CA . ARG B 1 165 ? -6.055 22.375 15.016 1 97.19 165 ARG B CA 1
ATOM 3243 C C . ARG B 1 165 ? -6.699 23.375 14.055 1 97.19 165 ARG B C 1
ATOM 3245 O O . ARG B 1 165 ? -7.449 24.25 14.484 1 97.19 165 ARG B O 1
ATOM 3252 N N . VAL B 1 166 ? -6.336 23.328 12.836 1 98.25 166 VAL B N 1
ATOM 3253 C CA . VAL B 1 166 ? -6.816 24.266 11.828 1 98.25 166 VAL B CA 1
ATOM 3254 C C . VAL B 1 166 ? -7.641 23.531 10.773 1 98.25 166 VAL B C 1
ATOM 3256 O O . VAL B 1 166 ? -7.52 22.312 10.633 1 98.25 166 VAL B O 1
ATOM 3259 N N . ALA B 1 167 ? -8.484 24.219 10.062 1 98.62 167 ALA B N 1
ATOM 3260 C CA . ALA B 1 167 ? -9.25 23.578 8.992 1 98.62 167 ALA B CA 1
ATOM 3261 C C . ALA B 1 167 ? -8.336 23.109 7.867 1 98.62 167 ALA B C 1
ATOM 3263 O O . ALA B 1 167 ? -7.199 23.578 7.75 1 98.62 167 ALA B O 1
ATOM 3264 N N . LEU B 1 168 ? -8.789 22.109 7.105 1 98.81 168 LEU B N 1
ATOM 3265 C CA . LEU B 1 168 ? -8.047 21.797 5.891 1 98.81 168 LEU B CA 1
ATOM 3266 C C . LEU B 1 168 ? -8.172 22.922 4.867 1 98.81 168 LEU B C 1
ATOM 3268 O O . LEU B 1 168 ? -7.16 23.438 4.383 1 98.81 168 LEU B O 1
ATOM 3272 N N . VAL B 1 169 ? -9.336 23.234 4.559 1 98.81 169 VAL B N 1
ATOM 3273 C CA . VAL B 1 169 ? -9.656 24.344 3.66 1 98.81 169 VAL B CA 1
ATOM 3274 C C . VAL B 1 169 ? -10.453 25.406 4.414 1 98.81 169 VAL B C 1
ATOM 3276 O O . VAL B 1 169 ? -11.414 25.078 5.117 1 98.81 169 VAL B O 1
ATOM 3279 N N . ASP B 1 170 ? -10.016 26.609 4.246 1 98.62 170 ASP B N 1
ATOM 3280 C CA . ASP B 1 170 ? -10.688 27.734 4.914 1 98.62 170 ASP B CA 1
ATOM 3281 C C . ASP B 1 170 ? -12.188 27.734 4.617 1 98.62 170 ASP B C 1
ATOM 3283 O O . ASP B 1 170 ? -12.594 27.609 3.461 1 98.62 170 ASP B O 1
ATOM 3287 N N . GLY B 1 171 ? -12.969 27.828 5.695 1 97.56 171 GLY B N 1
ATOM 3288 C CA . GLY B 1 171 ? -14.414 27.906 5.547 1 97.56 171 GLY B CA 1
ATOM 3289 C C . GLY B 1 171 ? -15.086 26.547 5.531 1 97.56 171 GLY B C 1
ATOM 3290 O O . GLY B 1 171 ? -16.312 26.453 5.469 1 97.56 171 GLY B O 1
ATOM 3291 N N . GLU B 1 172 ? -14.352 25.5 5.566 1 98.06 172 GLU B N 1
ATOM 3292 C CA . GLU B 1 172 ? -14.914 24.156 5.551 1 98.06 172 GLU B CA 1
ATOM 3293 C C . GLU B 1 172 ? -14.578 23.391 6.832 1 98.06 172 GLU B C 1
ATOM 3295 O O . GLU B 1 172 ? -13.516 23.609 7.426 1 98.06 172 GLU B O 1
ATOM 3300 N N . LYS B 1 173 ? -15.469 22.594 7.297 1 97.81 173 LYS B N 1
ATOM 3301 C CA . LYS B 1 173 ? -15.148 21.625 8.336 1 97.81 173 LYS B CA 1
ATOM 3302 C C . LYS B 1 173 ? -14.523 20.359 7.742 1 97.81 173 LYS B C 1
ATOM 3304 O O . LYS B 1 173 ? -15.141 19.703 6.906 1 97.81 173 LYS B O 1
ATOM 3309 N N . PRO B 1 174 ? -13.344 20.047 8.125 1 98.38 174 PRO B N 1
ATOM 3310 C CA . PRO B 1 174 ? -12.742 18.828 7.57 1 98.38 174 PRO B CA 1
ATOM 3311 C C . PRO B 1 174 ? -13.523 17.562 7.938 1 98.38 174 PRO B C 1
ATOM 3313 O O . PRO B 1 174 ? -14.031 17.453 9.055 1 98.38 174 PRO B O 1
ATOM 3316 N N . SER B 1 175 ? -13.695 16.672 6.945 1 98.25 175 SER B N 1
ATOM 3317 C CA . SER B 1 175 ? -14.227 15.352 7.281 1 98.25 175 SER B CA 1
ATOM 3318 C C . SER B 1 175 ? -13.242 14.562 8.141 1 98.25 175 SER B C 1
ATOM 3320 O O . SER B 1 175 ? -12.055 14.891 8.203 1 98.25 175 SER B O 1
ATOM 3322 N N . ALA B 1 176 ? -13.719 13.5 8.844 1 98.31 176 ALA B N 1
ATOM 3323 C CA . ALA B 1 176 ? -12.836 12.648 9.641 1 98.31 176 ALA B CA 1
ATOM 3324 C C . ALA B 1 176 ? -11.773 11.984 8.766 1 98.31 176 ALA B C 1
ATOM 3326 O O . ALA B 1 176 ? -10.641 11.773 9.211 1 98.31 176 ALA B O 1
ATOM 3327 N N . LEU B 1 177 ? -12.125 11.648 7.527 1 98.75 177 LEU B N 1
ATOM 3328 C CA . LEU B 1 177 ? -11.172 11.039 6.605 1 98.75 177 LEU B CA 1
ATOM 3329 C C . LEU B 1 177 ? -10.07 12.023 6.23 1 98.75 177 LEU B C 1
ATOM 3331 O O . LEU B 1 177 ? -8.898 11.641 6.152 1 98.75 177 LEU B O 1
ATOM 3335 N N . GLN B 1 178 ? -10.414 13.242 5.93 1 98.88 178 GLN B N 1
ATOM 3336 C CA . GLN B 1 178 ? -9.422 14.281 5.668 1 98.88 178 GLN B CA 1
ATOM 3337 C C . GLN B 1 178 ? -8.461 14.43 6.848 1 98.88 178 GLN B C 1
ATOM 3339 O O . GLN B 1 178 ? -7.246 14.5 6.66 1 98.88 178 GLN B O 1
ATOM 3344 N N . ARG B 1 179 ? -9.023 14.438 8.094 1 98.81 179 ARG B N 1
ATOM 3345 C CA . ARG B 1 179 ? -8.195 14.523 9.289 1 98.81 179 ARG B CA 1
ATOM 3346 C C . ARG B 1 179 ? -7.23 13.352 9.375 1 98.81 179 ARG B C 1
ATOM 3348 O O . ARG B 1 179 ? -6.07 13.523 9.758 1 98.81 179 ARG B O 1
ATOM 3355 N N . LEU B 1 180 ? -7.695 12.164 9.062 1 98.94 180 LEU B N 1
ATOM 3356 C CA . LEU B 1 180 ? -6.84 10.984 9.07 1 98.94 180 LEU B CA 1
ATOM 3357 C C . LEU B 1 180 ? -5.66 11.164 8.117 1 98.94 180 LEU B C 1
ATOM 3359 O O . LEU B 1 180 ? -4.516 10.883 8.484 1 98.94 180 LEU B O 1
ATOM 3363 N N . PHE B 1 181 ? -5.855 11.672 6.91 1 98.94 181 PHE B N 1
ATOM 3364 C CA . PHE B 1 181 ? -4.801 11.766 5.91 1 98.94 181 PHE B CA 1
ATOM 3365 C C . PHE B 1 181 ? -3.875 12.938 6.203 1 98.94 181 PHE B C 1
ATOM 3367 O O . PHE B 1 181 ? -2.74 12.977 5.723 1 98.94 181 PHE B O 1
ATOM 3374 N N . VAL B 1 182 ? -4.32 13.938 6.941 1 98.81 182 VAL B N 1
ATOM 3375 C CA . VAL B 1 182 ? -3.404 14.961 7.445 1 98.81 182 VAL B CA 1
ATOM 3376 C C . VAL B 1 182 ? -2.301 14.305 8.266 1 98.81 182 VAL B C 1
ATOM 3378 O O . VAL B 1 182 ? -1.143 14.727 8.211 1 98.81 182 VAL B O 1
ATOM 3381 N N . LEU B 1 183 ? -2.641 13.227 8.969 1 98.75 183 LEU B N 1
ATOM 3382 C CA . LEU B 1 183 ? -1.711 12.641 9.922 1 98.75 183 LEU B CA 1
ATOM 3383 C C . LEU B 1 183 ? -1.02 11.422 9.328 1 98.75 183 LEU B C 1
ATOM 3385 O O . LEU B 1 183 ? 0.051 11.023 9.797 1 98.75 183 LEU B O 1
ATOM 3389 N N . ALA B 1 184 ? -1.61 10.781 8.281 1 98.81 184 ALA B N 1
ATOM 3390 C CA . ALA B 1 184 ? -1.159 9.484 7.793 1 98.81 184 ALA B CA 1
ATOM 3391 C C . ALA B 1 184 ? 0.251 9.57 7.215 1 98.81 184 ALA B C 1
ATOM 3393 O O . ALA B 1 184 ? 1.002 8.594 7.242 1 98.81 184 ALA B O 1
ATOM 3394 N N . ASP B 1 185 ? 0.614 10.742 6.715 1 98.38 185 ASP B N 1
ATOM 3395 C CA . ASP B 1 185 ? 1.932 10.93 6.117 1 98.38 185 ASP B CA 1
ATOM 3396 C C . ASP B 1 185 ? 3.002 11.109 7.188 1 98.38 185 ASP B C 1
ATOM 3398 O O . ASP B 1 185 ? 4.195 11.148 6.883 1 98.38 185 ASP B O 1
ATOM 3402 N N . SER B 1 186 ? 2.686 11.172 8.414 1 97.25 186 SER B N 1
ATOM 3403 C CA . SER B 1 186 ? 3.635 11.453 9.484 1 97.25 186 SER B CA 1
ATOM 3404 C C . SER B 1 186 ? 4.316 10.18 9.969 1 97.25 186 SER B C 1
ATOM 3406 O O . SER B 1 186 ? 5.102 10.211 10.914 1 97.25 186 SER B O 1
ATOM 3408 N N . GLY B 1 187 ? 4.016 9.023 9.352 1 97.25 187 GLY B N 1
ATOM 3409 C CA . GLY B 1 187 ? 4.523 7.742 9.82 1 97.25 187 GLY B CA 1
ATOM 3410 C C . GLY B 1 187 ? 6.035 7.703 9.922 1 97.25 187 GLY B C 1
ATOM 3411 O O . GLY B 1 187 ? 6.586 7.285 10.945 1 97.25 187 GLY B O 1
ATOM 3412 N N . ASN B 1 188 ? 6.699 8.078 8.859 1 94.5 188 ASN B N 1
ATOM 3413 C CA . ASN B 1 188 ? 8.156 8 8.875 1 94.5 188 ASN B CA 1
ATOM 3414 C C . ASN B 1 188 ? 8.758 9.023 9.836 1 94.5 188 ASN B C 1
ATOM 3416 O O . ASN B 1 188 ? 9.781 8.75 10.477 1 94.5 188 ASN B O 1
ATOM 3420 N N . GLY B 1 189 ? 8.156 10.219 9.984 1 93 189 GLY B N 1
ATOM 3421 C CA . GLY B 1 189 ? 8.625 11.188 10.969 1 93 189 GLY B CA 1
ATOM 3422 C C . GLY B 1 189 ? 8.43 10.719 12.398 1 93 189 GLY B C 1
ATOM 3423 O O . GLY B 1 189 ? 9.336 10.867 13.234 1 93 189 GLY B O 1
ATOM 3424 N N . ILE B 1 190 ? 7.273 10.156 12.703 1 95.25 190 ILE B N 1
ATOM 3425 C CA . ILE B 1 190 ? 6.918 9.703 14.047 1 95.25 190 ILE B CA 1
ATOM 3426 C C . ILE B 1 190 ? 7.828 8.555 14.453 1 95.25 190 ILE B C 1
ATOM 3428 O O . ILE B 1 190 ? 8.195 8.43 15.625 1 95.25 190 ILE B O 1
ATOM 3432 N N . SER B 1 191 ? 8.195 7.719 13.453 1 95.75 191 SER B N 1
ATOM 3433 C CA . SER B 1 191 ? 8.992 6.535 13.75 1 95.75 191 SER B CA 1
ATOM 3434 C C . SER B 1 191 ? 10.445 6.73 13.336 1 95.75 191 SER B C 1
ATOM 3436 O O . SER B 1 191 ? 11.172 5.758 13.117 1 95.75 191 SER B O 1
ATOM 3438 N N . ASN B 1 192 ? 10.828 7.926 13.164 1 88.44 192 ASN B N 1
ATOM 3439 C CA . ASN B 1 192 ? 12.203 8.188 12.742 1 88.44 192 ASN B CA 1
ATOM 3440 C C . ASN B 1 192 ? 13.211 7.691 13.773 1 88.44 192 ASN B C 1
ATOM 3442 O O . ASN B 1 192 ? 13.117 8.039 14.953 1 88.44 192 ASN B O 1
ATOM 3446 N N . PHE B 1 193 ? 14.117 6.844 13.375 1 91.75 193 PHE B N 1
ATOM 3447 C CA . PHE B 1 193 ? 15.148 6.41 14.305 1 91.75 193 PHE B CA 1
ATOM 3448 C C . PHE B 1 193 ? 16.531 6.828 13.812 1 91.75 193 PHE B C 1
ATOM 3450 O O . PHE B 1 193 ? 17.516 6.676 14.531 1 91.75 193 PHE B O 1
ATOM 3457 N N . LEU B 1 194 ? 16.547 7.441 12.641 1 92.69 194 LEU B N 1
ATOM 3458 C CA . LEU B 1 194 ? 17.797 7.926 12.062 1 92.69 194 LEU B CA 1
ATOM 3459 C C . LEU B 1 194 ? 18.047 9.391 12.422 1 92.69 194 LEU B C 1
ATOM 3461 O O . LEU B 1 194 ? 17.094 10.188 12.445 1 92.69 194 LEU B O 1
ATOM 3465 N N . ASP B 1 195 ? 19.281 9.727 12.641 1 88.88 195 ASP B N 1
ATOM 3466 C CA . ASP B 1 195 ? 19.641 11.133 12.82 1 88.88 195 ASP B CA 1
ATOM 3467 C C . ASP B 1 195 ? 19.5 11.906 11.508 1 88.88 195 ASP B C 1
ATOM 3469 O O . ASP B 1 195 ? 20.25 11.664 10.555 1 88.88 195 ASP B O 1
ATOM 3473 N N . PRO B 1 196 ? 18.547 12.852 11.477 1 87.19 196 PRO B N 1
ATOM 3474 C CA . PRO B 1 196 ? 18.312 13.578 10.227 1 87.19 196 PRO B CA 1
ATOM 3475 C C . PRO B 1 196 ? 19.516 14.438 9.812 1 87.19 196 PRO B C 1
ATOM 3477 O O . PRO B 1 196 ? 19.547 14.938 8.688 1 87.19 196 PRO B O 1
ATOM 3480 N N . ARG B 1 197 ? 20.5 14.594 10.633 1 87.06 197 ARG B N 1
ATOM 3481 C CA . ARG B 1 197 ? 21.734 15.305 10.289 1 87.06 197 ARG B CA 1
ATOM 3482 C C . ARG B 1 197 ? 22.688 14.406 9.523 1 87.06 197 ARG B C 1
ATOM 3484 O O . ARG B 1 197 ? 23.625 14.898 8.875 1 87.06 197 ARG B O 1
ATOM 3491 N N . GLU B 1 198 ? 22.406 13.188 9.648 1 92.69 198 GLU B N 1
ATOM 3492 C CA . GLU B 1 198 ? 23.344 12.234 9.055 1 92.69 198 GLU B CA 1
ATOM 3493 C C . GLU B 1 198 ? 22.703 11.469 7.91 1 92.69 198 GLU B C 1
ATOM 3495 O O . GLU B 1 198 ? 23.391 10.984 7.008 1 92.69 198 GLU B O 1
ATOM 3500 N N . TRP B 1 199 ? 21.391 11.359 7.965 1 94.62 199 TRP B N 1
ATOM 3501 C CA . TRP B 1 199 ? 20.703 10.484 7.008 1 94.62 199 TRP B CA 1
ATOM 3502 C C . TRP B 1 199 ? 19.516 11.195 6.379 1 94.62 199 TRP B C 1
ATOM 3504 O O . TRP B 1 199 ? 18.781 11.914 7.062 1 94.62 199 TRP B O 1
ATOM 3514 N N . TRP B 1 200 ? 19.375 10.93 5.07 1 93 200 TRP B N 1
ATOM 3515 C CA . TRP B 1 200 ? 18.109 11.18 4.406 1 93 200 TRP B CA 1
ATOM 3516 C C . TRP B 1 200 ? 17.172 9.984 4.559 1 93 200 TRP B C 1
ATOM 3518 O O . TRP B 1 200 ? 17.594 8.836 4.453 1 93 200 TRP B O 1
ATOM 3528 N N . PHE B 1 201 ? 15.969 10.203 4.801 1 94.44 201 PHE B N 1
ATOM 3529 C CA . PHE B 1 201 ? 14.898 9.211 4.742 1 94.44 201 PHE B CA 1
ATOM 3530 C C . PHE B 1 201 ? 13.617 9.836 4.211 1 94.44 201 PHE B C 1
ATOM 3532 O O . PHE B 1 201 ? 12.82 10.375 4.977 1 94.44 201 PHE B O 1
ATOM 3539 N N . ILE B 1 202 ? 13.359 9.719 2.977 1 95.31 202 ILE B N 1
ATOM 3540 C CA . ILE B 1 202 ? 12.328 10.43 2.227 1 95.31 202 ILE B CA 1
ATOM 3541 C C . ILE B 1 202 ? 11.336 9.43 1.634 1 95.31 202 ILE B C 1
ATOM 3543 O O . ILE B 1 202 ? 11.734 8.477 0.957 1 95.31 202 ILE B O 1
ATOM 3547 N N . ASN B 1 203 ? 10.039 9.648 1.969 1 97.88 203 ASN B N 1
ATOM 3548 C CA . ASN B 1 203 ? 9.078 8.711 1.4 1 97.88 203 ASN B CA 1
ATOM 3549 C C . ASN B 1 203 ? 8.711 9.086 -0.032 1 97.88 203 ASN B C 1
ATOM 3551 O O . ASN B 1 203 ? 8.547 10.266 -0.348 1 97.88 203 ASN B O 1
ATOM 3555 N N . SER B 1 204 ? 8.547 8.062 -0.882 1 98.19 204 SER B N 1
ATOM 3556 C CA . SER B 1 204 ? 8.172 8.234 -2.279 1 98.19 204 SER B CA 1
ATOM 3557 C C . SER B 1 204 ? 6.652 8.258 -2.443 1 98.19 204 SER B C 1
ATOM 3559 O O . SER B 1 204 ? 6.137 8.719 -3.463 1 98.19 204 SER B O 1
ATOM 3561 N N . GLU B 1 205 ? 6.004 7.699 -1.548 1 98.81 205 GLU B N 1
ATOM 3562 C CA . GLU B 1 205 ? 4.551 7.582 -1.592 1 98.81 205 GLU B CA 1
ATOM 3563 C C . GLU B 1 205 ? 3.979 7.289 -0.208 1 98.81 205 GLU B C 1
ATOM 3565 O O . GLU B 1 205 ? 4.727 7.145 0.762 1 98.81 205 GLU B O 1
ATOM 3570 N N . LEU B 1 206 ? 2.688 7.391 -0.1 1 98.88 206 LEU B N 1
ATOM 3571 C CA . LEU B 1 206 ? 1.885 6.93 1.028 1 98.88 206 LEU B CA 1
ATOM 3572 C C . LEU B 1 206 ? 0.744 6.035 0.556 1 98.88 206 LEU B C 1
ATOM 3574 O O . LEU B 1 206 ? -0.001 6.402 -0.357 1 98.88 206 LEU B O 1
ATOM 3578 N N . THR B 1 207 ? 0.651 4.848 1.106 1 98.94 207 THR B N 1
ATOM 3579 C CA . THR B 1 207 ? -0.49 3.973 0.852 1 98.94 207 THR B CA 1
ATOM 3580 C C . THR B 1 207 ? -1.248 3.684 2.145 1 98.94 207 THR B C 1
ATOM 3582 O O . THR B 1 207 ? -0.645 3.314 3.154 1 98.94 207 THR B O 1
ATOM 3585 N N . VAL B 1 208 ? -2.561 3.895 2.119 1 98.94 208 VAL B N 1
ATOM 3586 C CA . VAL B 1 208 ? -3.404 3.66 3.285 1 98.94 208 VAL B CA 1
ATOM 3587 C C . VAL B 1 208 ? -4.543 2.713 2.918 1 98.94 208 VAL B C 1
ATOM 3589 O O . VAL B 1 208 ? -5.277 2.957 1.956 1 98.94 208 VAL B O 1
ATOM 3592 N N . HIS B 1 209 ? -4.688 1.61 3.619 1 98.88 209 HIS B N 1
ATOM 3593 C CA . HIS B 1 209 ? -5.836 0.716 3.535 1 98.88 209 HIS B CA 1
ATOM 3594 C C . HIS B 1 209 ? -6.812 0.966 4.68 1 98.88 209 HIS B C 1
ATOM 3596 O O . HIS B 1 209 ? -6.445 0.847 5.852 1 98.88 209 HIS B O 1
ATOM 3602 N N . LEU B 1 210 ? -8.039 1.241 4.324 1 98.62 210 LEU B N 1
ATOM 3603 C CA . LEU B 1 210 ? -9.07 1.574 5.297 1 98.62 210 LEU B CA 1
ATOM 3604 C C . LEU B 1 210 ? -10.039 0.409 5.484 1 98.62 210 LEU B C 1
ATOM 3606 O O . LEU B 1 210 ? -10.547 -0.143 4.508 1 98.62 210 LEU B O 1
ATOM 3610 N N . ARG B 1 211 ? -10.289 0.098 6.707 1 97.12 211 ARG B N 1
ATOM 3611 C CA . ARG B 1 211 ? -11.242 -0.965 6.992 1 97.12 211 ARG B CA 1
ATOM 3612 C C . ARG B 1 211 ? -12.617 -0.39 7.324 1 97.12 211 ARG B C 1
ATOM 3614 O O . ARG B 1 211 ? -13.641 -1.041 7.098 1 97.12 211 ARG B O 1
ATOM 3621 N N . ARG B 1 212 ? -12.617 0.754 7.875 1 96.44 212 ARG B N 1
ATOM 3622 C CA . ARG B 1 212 ? -13.828 1.505 8.195 1 96.44 212 ARG B CA 1
ATOM 3623 C C . ARG B 1 212 ? -13.555 3.004 8.219 1 96.44 212 ARG B C 1
ATOM 3625 O O . ARG B 1 212 ? -12.398 3.428 8.281 1 96.44 212 ARG B O 1
ATOM 3632 N N . PRO B 1 213 ? -14.633 3.818 8.07 1 96.62 213 PRO B N 1
ATOM 3633 C CA . PRO B 1 213 ? -14.422 5.262 8.195 1 96.62 213 PRO B CA 1
ATOM 3634 C C . PRO B 1 213 ? -13.938 5.672 9.578 1 96.62 213 PRO B C 1
ATOM 3636 O O . PRO B 1 213 ? -14.344 5.074 10.578 1 96.62 213 PRO B O 1
ATOM 3639 N N . PRO B 1 214 ? -13.047 6.68 9.594 1 97.69 214 PRO B N 1
ATOM 3640 C CA . PRO B 1 214 ? -12.648 7.211 10.898 1 97.69 214 PRO B CA 1
ATOM 3641 C C . PRO B 1 214 ? -13.781 7.961 11.602 1 97.69 214 PRO B C 1
ATOM 3643 O O . PRO B 1 214 ? -14.695 8.461 10.945 1 97.69 214 PRO B O 1
ATOM 3646 N N . LEU B 1 215 ? -13.672 8.023 12.891 1 95.56 215 LEU B N 1
ATOM 3647 C CA . LEU B 1 215 ? -14.602 8.773 13.727 1 95.56 215 LEU B CA 1
ATOM 3648 C C . LEU B 1 215 ? -13.859 9.828 14.547 1 95.56 215 LEU B C 1
ATOM 3650 O O . LEU B 1 215 ? -12.758 9.57 15.047 1 95.56 215 LEU B O 1
ATOM 3654 N N . GLY B 1 216 ? -14.484 10.984 14.664 1 95.44 216 GLY B N 1
ATOM 3655 C CA . GLY B 1 216 ? -13.969 12 15.57 1 95.44 216 GLY B CA 1
ATOM 3656 C C . GLY B 1 216 ? -12.789 12.766 15 1 95.44 216 GLY B C 1
ATOM 3657 O O . GLY B 1 216 ? -12.602 12.812 13.781 1 95.44 216 GLY B O 1
ATOM 3658 N N . ASP B 1 217 ? -12.062 13.461 15.906 1 97.44 217 ASP B N 1
ATOM 3659 C CA . ASP B 1 217 ? -11.047 14.406 15.445 1 97.44 217 ASP B CA 1
ATOM 3660 C C . ASP B 1 217 ? -9.648 13.93 15.828 1 97.44 217 ASP B C 1
ATOM 3662 O O . ASP B 1 217 ? -8.656 14.5 15.367 1 97.44 217 ASP B O 1
ATOM 3666 N N . TRP B 1 218 ? -9.602 12.93 16.734 1 98.5 218 TRP B N 1
ATOM 3667 C CA . TRP B 1 218 ? -8.305 12.391 17.125 1 98.5 218 TRP B CA 1
ATOM 3668 C C . TRP B 1 218 ? -7.926 11.203 16.25 1 98.5 218 TRP B C 1
ATOM 3670 O O . TRP B 1 218 ? -8.727 10.281 16.047 1 98.5 218 TRP B O 1
ATOM 3680 N N . ILE B 1 219 ? -6.75 11.258 15.719 1 98.69 219 ILE B N 1
ATOM 3681 C CA . ILE B 1 219 ? -6.18 10.156 14.953 1 98.69 219 ILE B CA 1
ATOM 3682 C C . ILE B 1 219 ? -4.941 9.617 15.664 1 98.69 219 ILE B C 1
ATOM 3684 O O . ILE B 1 219 ? -4.023 10.383 15.984 1 98.69 219 ILE B O 1
ATOM 3688 N N . GLY B 1 220 ? -4.969 8.344 16 1 98.38 220 GLY B N 1
ATOM 3689 C CA . GLY B 1 220 ? -3.787 7.695 16.547 1 98.38 220 GLY B CA 1
ATOM 3690 C C . GLY B 1 220 ? -2.893 7.102 15.469 1 98.38 220 GLY B C 1
ATOM 3691 O O . GLY B 1 220 ? -3.375 6.457 14.539 1 98.38 220 GLY B O 1
ATOM 3692 N N . VAL B 1 221 ? -1.609 7.367 15.555 1 98.56 221 VAL B N 1
ATOM 3693 C CA . VAL B 1 221 ? -0.627 6.828 14.617 1 98.56 221 VAL B CA 1
ATOM 3694 C C . VAL B 1 221 ? 0.377 5.957 15.375 1 98.56 221 VAL B C 1
ATOM 3696 O O . VAL B 1 221 ? 1.172 6.465 16.172 1 98.56 221 VAL B O 1
ATOM 3699 N N . ASP B 1 222 ? 0.279 4.684 15.227 1 98.12 222 ASP B N 1
ATOM 3700 C CA . ASP B 1 222 ? 1.266 3.721 15.703 1 98.12 222 ASP B CA 1
ATOM 3701 C C . ASP B 1 222 ? 2.271 3.377 14.609 1 98.12 222 ASP B C 1
ATOM 3703 O O . ASP B 1 222 ? 1.953 2.635 13.68 1 98.12 222 ASP B O 1
ATOM 3707 N N . ALA B 1 223 ? 3.488 3.934 14.711 1 98.19 223 ALA B N 1
ATOM 3708 C CA . ALA B 1 223 ? 4.402 3.961 13.57 1 98.19 223 ALA B CA 1
ATOM 3709 C C . ALA B 1 223 ? 5.707 3.24 13.898 1 98.19 223 ALA B C 1
ATOM 3711 O O . ALA B 1 223 ? 6.23 3.363 15.008 1 98.19 223 ALA B O 1
ATOM 3712 N N . ALA B 1 224 ? 6.219 2.514 12.969 1 97 224 ALA B N 1
ATOM 3713 C CA . ALA B 1 224 ? 7.531 1.875 13.023 1 97 224 ALA B CA 1
ATOM 3714 C C . ALA B 1 224 ? 8.234 1.956 11.672 1 97 224 ALA B C 1
ATOM 3716 O O . ALA B 1 224 ? 7.598 1.829 10.625 1 97 224 ALA B O 1
ATOM 3717 N N . THR B 1 225 ? 9.508 2.141 11.703 1 97 225 THR B N 1
ATOM 3718 C CA . THR B 1 225 ? 10.312 2.182 10.484 1 97 225 THR B CA 1
ATOM 3719 C C . THR B 1 225 ? 11.375 1.089 10.508 1 97 225 THR B C 1
ATOM 3721 O O . THR B 1 225 ? 12.008 0.852 11.539 1 97 225 THR B O 1
ATOM 3724 N N . LEU B 1 226 ? 11.508 0.411 9.43 1 96.88 226 LEU B N 1
ATOM 3725 C CA . LEU B 1 226 ? 12.586 -0.549 9.211 1 96.88 226 LEU B CA 1
ATOM 3726 C C . LEU B 1 226 ? 13.414 -0.162 7.988 1 96.88 226 LEU B C 1
ATOM 3728 O O . LEU B 1 226 ? 12.875 0.33 6.996 1 96.88 226 LEU B O 1
ATOM 3732 N N . VAL B 1 227 ? 14.719 -0.414 8.078 1 97.38 227 VAL B N 1
ATOM 3733 C CA . VAL B 1 227 ? 15.633 -0.069 6.992 1 97.38 227 VAL B CA 1
ATOM 3734 C C . VAL B 1 227 ? 16.406 -1.309 6.559 1 97.38 227 VAL B C 1
ATOM 3736 O O . VAL B 1 227 ? 16.891 -2.074 7.398 1 97.38 227 VAL B O 1
ATOM 3739 N N . GLY B 1 228 ? 16.453 -1.554 5.242 1 96.88 228 GLY B N 1
ATOM 3740 C CA . GLY B 1 228 ? 17.281 -2.607 4.684 1 96.88 228 GLY B CA 1
ATOM 3741 C C . GLY B 1 228 ? 18.719 -2.174 4.445 1 96.88 228 GLY B C 1
ATOM 3742 O O . GLY B 1 228 ? 19.078 -1.025 4.711 1 96.88 228 GLY B O 1
ATOM 3743 N N . PRO B 1 229 ? 19.516 -3.045 3.914 1 96.56 229 PRO B N 1
ATOM 3744 C CA . PRO B 1 229 ? 20.953 -2.777 3.773 1 96.56 229 PRO B CA 1
ATOM 3745 C C . PRO B 1 229 ? 21.281 -2.016 2.494 1 96.56 229 PRO B C 1
ATOM 3747 O O . PRO B 1 229 ? 22.438 -1.623 2.287 1 96.56 229 PRO B O 1
ATOM 3750 N N . ASN B 1 230 ? 20.297 -1.764 1.642 1 97.19 230 ASN B N 1
ATOM 3751 C CA . ASN B 1 230 ? 20.609 -1.239 0.316 1 97.19 230 ASN B CA 1
ATOM 3752 C C . ASN B 1 230 ? 19.984 0.133 0.096 1 97.19 230 ASN B C 1
ATOM 3754 O O . ASN B 1 230 ? 19.703 0.518 -1.04 1 97.19 230 ASN B O 1
ATOM 3758 N N . GLY B 1 231 ? 19.656 0.783 1.144 1 97.62 231 GLY B N 1
ATOM 3759 C CA . GLY B 1 231 ? 19.188 2.15 1.001 1 97.62 231 GLY B CA 1
ATOM 3760 C C . GLY B 1 231 ? 17.688 2.254 0.9 1 97.62 231 GLY B C 1
ATOM 3761 O O . GLY B 1 231 ? 17.141 3.311 0.561 1 97.62 231 GLY B O 1
ATOM 3762 N N . ILE B 1 232 ? 16.969 1.131 1.126 1 98.31 232 ILE B N 1
ATOM 3763 C CA . ILE B 1 232 ? 15.516 1.123 1.093 1 98.31 232 ILE B CA 1
ATOM 3764 C C . ILE B 1 232 ? 14.969 0.881 2.498 1 98.31 232 ILE B C 1
ATOM 3766 O O . ILE B 1 232 ? 15.445 -0.008 3.211 1 98.31 232 ILE B O 1
ATOM 3770 N N . GLY B 1 233 ? 14.039 1.761 2.92 1 97.75 233 GLY B N 1
ATOM 3771 C CA . GLY B 1 233 ? 13.297 1.541 4.152 1 97.75 233 GLY B CA 1
ATOM 3772 C C . GLY B 1 233 ? 11.797 1.5 3.943 1 97.75 233 GLY B C 1
ATOM 3773 O O . GLY B 1 233 ? 11.312 1.724 2.832 1 97.75 233 GLY B O 1
ATOM 3774 N N . THR B 1 234 ? 11.086 1.104 4.953 1 98.12 234 THR B N 1
ATOM 3775 C CA . THR B 1 234 ? 9.625 1.142 4.992 1 98.12 234 THR B CA 1
ATOM 3776 C C . THR B 1 234 ? 9.133 1.634 6.348 1 98.12 234 THR B C 1
ATOM 3778 O O . THR B 1 234 ? 9.539 1.112 7.391 1 98.12 234 THR B O 1
ATOM 3781 N N . ALA B 1 235 ? 8.32 2.68 6.355 1 98.12 235 ALA B N 1
ATOM 3782 C CA . ALA B 1 235 ? 7.551 3.062 7.539 1 98.12 235 ALA B CA 1
ATOM 3783 C C . ALA B 1 235 ? 6.141 2.48 7.488 1 98.12 235 ALA B C 1
ATOM 3785 O O . ALA B 1 235 ? 5.418 2.676 6.508 1 98.12 235 ALA B O 1
ATOM 3786 N N . THR B 1 236 ? 5.781 1.742 8.477 1 97.75 236 THR B N 1
ATOM 3787 C CA . THR B 1 236 ? 4.43 1.208 8.578 1 97.75 236 THR B CA 1
ATOM 3788 C C . THR B 1 236 ? 3.682 1.841 9.75 1 97.75 236 THR B C 1
ATOM 3790 O O . THR B 1 236 ? 4.289 2.209 10.75 1 97.75 236 THR B O 1
ATOM 3793 N N . THR B 1 237 ? 2.369 2.025 9.555 1 98.44 237 THR B N 1
ATOM 3794 C CA . THR B 1 237 ? 1.549 2.594 10.617 1 98.44 237 THR B CA 1
ATOM 3795 C C . THR B 1 237 ? 0.262 1.793 10.797 1 98.44 237 THR B C 1
ATOM 3797 O O . THR B 1 237 ? -0.271 1.243 9.828 1 98.44 237 THR B O 1
ATOM 3800 N N . THR B 1 238 ? -0.153 1.562 11.969 1 97.81 238 THR B N 1
ATOM 3801 C CA . THR B 1 238 ? -1.552 1.317 12.305 1 97.81 238 THR B CA 1
ATOM 3802 C C . THR B 1 238 ? -2.242 2.611 12.727 1 97.81 238 THR B C 1
ATOM 3804 O O . THR B 1 238 ? -1.798 3.283 13.656 1 97.81 238 THR B O 1
ATOM 3807 N N . LEU B 1 239 ? -3.266 2.98 12.023 1 98.38 239 LEU B N 1
ATOM 3808 C CA . LEU B 1 239 ? -4.004 4.207 12.305 1 98.38 239 LEU B CA 1
ATOM 3809 C C . LEU B 1 239 ? -5.246 3.914 13.141 1 98.38 239 LEU B C 1
ATOM 3811 O O . LEU B 1 239 ? -5.926 2.912 12.914 1 98.38 239 LEU B O 1
ATOM 3815 N N . HIS B 1 240 ? -5.488 4.797 14.078 1 98.19 240 HIS B N 1
ATOM 3816 C CA . HIS B 1 240 ? -6.559 4.609 15.055 1 98.19 240 HIS B CA 1
ATOM 3817 C C . HIS B 1 240 ? -7.473 5.828 15.109 1 98.19 240 HIS B C 1
ATOM 3819 O O . HIS B 1 240 ? -7.047 6.945 14.805 1 98.19 240 HIS B O 1
ATOM 3825 N N . ASP B 1 241 ? -8.648 5.602 15.422 1 97.31 241 ASP B N 1
ATOM 3826 C CA . ASP B 1 241 ? -9.438 6.594 16.141 1 97.31 241 ASP B CA 1
ATOM 3827 C C . ASP B 1 241 ? -9.719 6.137 17.578 1 97.31 241 ASP B C 1
ATOM 3829 O O . ASP B 1 241 ? -9.133 5.156 18.047 1 97.31 241 ASP B O 1
ATOM 3833 N N . VAL B 1 242 ? -10.547 6.855 18.281 1 95.75 242 VAL B N 1
ATOM 3834 C CA . VAL B 1 242 ? -10.711 6.586 19.703 1 95.75 242 VAL B CA 1
ATOM 3835 C C . VAL B 1 242 ? -11.398 5.234 19.906 1 95.75 242 VAL B C 1
ATOM 3837 O O . VAL B 1 242 ? -11.344 4.652 20.984 1 95.75 242 VAL B O 1
ATOM 3840 N N . SER B 1 243 ? -12.062 4.715 18.891 1 94.06 243 SER B N 1
ATOM 3841 C CA . SER B 1 243 ? -12.766 3.438 19 1 94.06 243 SER B CA 1
ATOM 3842 C C . SER B 1 243 ? -11.828 2.268 18.703 1 94.06 243 SER B C 1
ATOM 3844 O O . SER B 1 243 ? -12.164 1.114 18.984 1 94.06 243 SER B O 1
ATOM 3846 N N . GLY B 1 244 ? -10.625 2.492 18.203 1 95.69 244 GLY B N 1
ATOM 3847 C CA . GLY B 1 244 ? -9.68 1.426 17.922 1 95.69 244 GLY B CA 1
ATOM 3848 C C . GLY B 1 244 ? -8.984 1.578 16.578 1 95.69 244 GLY B C 1
ATOM 3849 O O . GLY B 1 244 ? -9.125 2.611 15.922 1 95.69 244 GLY B O 1
ATOM 3850 N N . PRO B 1 245 ? -8.195 0.535 16.203 1 97.12 245 PRO B N 1
ATOM 3851 C CA . PRO B 1 245 ? -7.539 0.573 14.891 1 97.12 245 PRO B CA 1
ATOM 3852 C C . PRO B 1 245 ? -8.531 0.563 13.734 1 97.12 245 PRO B C 1
ATOM 3854 O O . PRO B 1 245 ? -9.57 -0.106 13.805 1 97.12 245 PRO B O 1
ATOM 3857 N N . LEU B 1 246 ? -8.227 1.331 12.648 1 97 246 LEU B N 1
ATOM 3858 C CA . LEU B 1 246 ? -9.203 1.414 11.57 1 97 246 LEU B CA 1
ATOM 3859 C C . LEU B 1 246 ? -8.508 1.33 10.211 1 97 246 LEU B C 1
ATOM 3861 O O . LEU B 1 246 ? -9.172 1.125 9.188 1 97 246 LEU B O 1
ATOM 3865 N N . ALA B 1 247 ? -7.188 1.511 10.141 1 97.81 247 ALA B N 1
ATOM 3866 C CA . ALA B 1 247 ? -6.473 1.551 8.867 1 97.81 247 ALA B CA 1
ATOM 3867 C C . ALA B 1 247 ? -5.008 1.159 9.047 1 97.81 247 ALA B C 1
ATOM 3869 O O . ALA B 1 247 ? -4.48 1.203 10.156 1 97.81 247 ALA B O 1
ATOM 3870 N N . SER B 1 248 ? -4.406 0.713 8.016 1 98 248 SER B N 1
ATOM 3871 C CA . SER B 1 248 ? -2.967 0.5 7.934 1 98 248 SER B CA 1
ATOM 3872 C C . SER B 1 248 ? -2.33 1.414 6.891 1 98 248 SER B C 1
ATOM 3874 O O . SER B 1 248 ? -2.908 1.65 5.828 1 98 248 SER B O 1
ATOM 3876 N N . GLY B 1 249 ? -1.202 1.967 7.234 1 98.69 249 GLY B N 1
ATOM 3877 C CA . GLY B 1 249 ? -0.421 2.793 6.328 1 98.69 249 GLY B CA 1
ATOM 3878 C C . GLY B 1 249 ? 0.968 2.242 6.066 1 98.69 249 GLY B C 1
ATOM 3879 O O . GLY B 1 249 ? 1.509 1.493 6.883 1 98.69 249 GLY B O 1
ATOM 3880 N N . ALA B 1 250 ? 1.521 2.594 4.934 1 98.88 250 ALA B N 1
ATOM 3881 C CA . ALA B 1 250 ? 2.902 2.248 4.609 1 98.88 250 ALA B CA 1
ATOM 3882 C C . ALA B 1 250 ? 3.529 3.291 3.691 1 98.88 250 ALA B C 1
ATOM 3884 O O . ALA B 1 250 ? 2.832 3.92 2.891 1 98.88 250 ALA B O 1
ATOM 3885 N N . GLN B 1 251 ? 4.809 3.479 3.859 1 98.81 251 GLN B N 1
ATOM 3886 C CA . GLN B 1 251 ? 5.625 4.383 3.057 1 98.81 251 GLN B CA 1
ATOM 3887 C C . GLN B 1 251 ? 6.961 3.742 2.689 1 98.81 251 GLN B C 1
ATOM 3889 O O . GLN B 1 251 ? 7.707 3.301 3.568 1 98.81 251 GLN B O 1
ATOM 3894 N N . ALA B 1 252 ? 7.23 3.678 1.372 1 98.81 252 ALA B N 1
ATOM 3895 C CA . ALA B 1 252 ? 8.594 3.336 0.966 1 98.81 252 ALA B CA 1
ATOM 3896 C C . ALA B 1 252 ? 9.539 4.516 1.174 1 98.81 252 ALA B C 1
ATOM 3898 O O . ALA B 1 252 ? 9.18 5.664 0.895 1 98.81 252 ALA B O 1
ATOM 3899 N N . LEU B 1 253 ? 10.734 4.227 1.662 1 98.38 253 LEU B N 1
ATOM 3900 C CA . LEU B 1 253 ? 11.672 5.293 2.002 1 98.38 253 LEU B CA 1
ATOM 3901 C C . LEU B 1 253 ? 12.969 5.152 1.204 1 98.38 253 LEU B C 1
ATOM 3903 O O . LEU B 1 253 ? 13.547 4.066 1.14 1 98.38 253 LEU B O 1
ATOM 3907 N N . LEU B 1 254 ? 13.383 6.219 0.588 1 98.12 254 LEU B N 1
ATOM 3908 C CA . LEU B 1 254 ? 14.773 6.391 0.167 1 98.12 254 LEU B CA 1
ATOM 3909 C C . LEU B 1 254 ? 15.656 6.762 1.352 1 98.12 254 LEU B C 1
ATOM 3911 O O . LEU B 1 254 ? 15.453 7.801 1.983 1 98.12 254 LEU B O 1
ATOM 3915 N N . VAL B 1 255 ? 16.594 5.941 1.696 1 97.62 255 VAL B N 1
ATOM 3916 C CA . VAL B 1 255 ? 17.5 6.195 2.807 1 97.62 255 VAL B CA 1
ATOM 3917 C C . VAL B 1 255 ? 18.938 6.34 2.283 1 97.62 255 VAL B C 1
ATOM 3919 O O . VAL B 1 255 ? 19.438 5.445 1.609 1 97.62 255 VAL B O 1
ATOM 3922 N N . ARG B 1 256 ? 19.547 7.473 2.588 1 96 256 ARG B N 1
ATOM 3923 C CA . ARG B 1 256 ? 20.906 7.746 2.133 1 96 256 ARG B CA 1
ATOM 3924 C C . ARG B 1 256 ? 21.656 8.617 3.135 1 96 256 ARG B C 1
ATOM 3926 O O . ARG B 1 256 ? 21.047 9.445 3.816 1 96 256 ARG B O 1
ATOM 3933 N N . PRO B 1 257 ? 22.984 8.391 3.148 1 94.88 257 PRO B N 1
ATOM 3934 C CA . PRO B 1 257 ? 23.75 9.336 3.959 1 94.88 257 PRO B CA 1
ATOM 3935 C C . PRO B 1 257 ? 23.703 10.766 3.41 1 94.88 257 PRO B C 1
ATOM 3937 O O . PRO B 1 257 ? 23.688 10.961 2.191 1 94.88 257 PRO B O 1
ATOM 3940 N N . ARG B 1 258 ? 23.594 11.758 4.383 1 90.62 258 ARG B N 1
ATOM 3941 C CA . ARG B 1 258 ? 23.656 13.156 3.969 1 90.62 258 ARG B CA 1
ATOM 3942 C C . ARG B 1 258 ? 25.078 13.562 3.611 1 90.62 258 ARG B C 1
ATOM 3944 O O . ARG B 1 258 ? 26.031 13.117 4.246 1 90.62 258 ARG B O 1
ATOM 3951 N N . GLN B 1 259 ? 25.672 13.297 2.369 1 71.44 259 GLN B N 1
ATOM 3952 C CA . GLN B 1 259 ? 27.031 13.727 2.059 1 71.44 259 GLN B CA 1
ATOM 3953 C C . GLN B 1 259 ? 27.406 14.992 2.836 1 71.44 259 GLN B C 1
ATOM 3955 O O . GLN B 1 259 ? 26.562 15.867 3.035 1 71.44 259 GLN B O 1
ATOM 3960 N N . ALA B 1 260 ? 28.547 14.867 3.854 1 49.94 260 ALA B N 1
ATOM 3961 C CA . ALA B 1 260 ? 29.203 16.047 4.41 1 49.94 260 ALA B CA 1
ATOM 3962 C C . ALA B 1 260 ? 29.281 17.172 3.383 1 49.94 260 ALA B C 1
ATOM 3964 O O . ALA B 1 260 ? 29.484 16.922 2.193 1 49.94 260 ALA B O 1
ATOM 3965 N N . GLY B 1 261 ? 28.5 18.328 3.703 1 37 261 GLY B N 1
ATOM 3966 C CA . GLY B 1 261 ? 29.078 19.422 2.959 1 37 261 GLY B CA 1
ATOM 3967 C C . GLY B 1 261 ? 30.547 19.203 2.629 1 37 261 GLY B C 1
ATOM 3968 O O . GLY B 1 261 ? 31.219 18.391 3.27 1 37 261 GLY B O 1
#

InterPro domains:
  IPR029069 HotDog domain superfamily [SSF54637] (118-258)
  IPR042171 Acyl-CoA thioesterase, double hotdog domain [G3DSA:2.40.160.210] (32-256)
  IPR049449 Acyl-CoA thioesterase-like, N-terminal HotDog domain [PF13622] (21-103)
  IPR049450 Acyl-CoA thioesterase-like, C-terminal domain [PF20789] (123-255)

Sequence (522 aa):
MTEAFYVPSGDGKFVPTEHTAGPWSPDAQHFGPPSALLVRALEEIDAPHASQLARVTIEILGPAPLKELSVRAWVRRPGRSVEWLAAELAHGERVVARASAWRIATSDTTPVATSEGPALPSPDDAPASNWPESWHGGYLDAVEWRRVRGALDEPGPATVWGRQRVALVDGEKPSALQRLFVLADSGNGISNFLDPREWWFINSELTVHLRRPPLGDWIGVDAATLVGPNGIGTATTTLHDVSGPLASGAQALLVRPRQAGMTEAFYVPSGDGKFVPTEHTAGPWSPDAQHFGPPSALLVRALEEIDAPHASQLARVTIEILGPAPLKELSVRAWVRRPGRSVEWLAAELAHGERVVARASAWRIATSDTTPVATSEGPALPSPDDAPASNWPESWHGGYLDAVEWRRVRGALDEPGPATVWGRQRVALVDGEKPSALQRLFVLADSGNGISNFLDPREWWFINSELTVHLRRPPLGDWIGVDAATLVGPNGIGTATTTLHDVSGPLASGAQALLVRPRQAG

Organism: Amycolatopsis orientalis (NCBI:txid31958)

pLDDT: mean 95.23, std 6.93, range [36.66, 98.94]

Radius of gyration: 22.12 Å; Cα contacts (8 Å, |Δi|>4): 1482; chains: 2; bounding box: 58×65×59 Å

Solvent-accessible surface area (backbone atoms only — not comparable to full-atom values): 25747 Å² total; per-residue (Å²): 130,83,66,20,34,20,40,72,70,58,95,53,24,33,34,48,39,70,38,27,14,16,48,86,40,81,63,28,39,34,61,14,54,58,46,16,53,45,48,48,43,52,69,66,50,86,64,98,56,70,58,42,70,26,32,42,35,37,41,50,70,48,80,44,56,72,45,59,30,36,51,50,53,48,77,72,38,83,53,89,58,47,28,36,33,34,26,40,37,20,50,81,88,46,67,24,30,37,35,42,30,38,35,32,44,52,34,90,25,59,93,66,38,49,86,63,61,77,56,67,80,58,64,91,78,30,52,77,47,62,62,49,86,83,47,42,51,28,34,63,69,36,32,49,44,21,32,71,39,65,37,56,63,39,63,33,50,17,25,34,34,37,26,72,73,41,28,54,39,55,96,45,80,65,50,37,59,33,54,43,32,38,52,60,60,41,26,50,63,38,8,32,61,69,56,73,85,50,33,42,74,46,64,48,35,41,38,36,40,29,27,51,84,61,53,68,67,49,32,31,43,39,16,37,54,48,28,22,49,45,11,23,18,36,18,37,24,46,30,22,26,83,90,15,47,36,32,41,36,40,25,36,22,49,34,39,72,47,75,74,128,131,83,65,19,32,20,39,71,71,58,95,53,25,30,35,47,38,70,40,28,16,17,49,88,40,83,62,28,40,34,61,13,54,58,47,15,52,44,47,49,43,52,69,66,52,86,65,98,56,68,58,41,70,26,32,43,35,38,43,50,72,47,79,44,58,71,46,58,32,37,51,50,52,49,78,73,38,84,53,90,58,46,29,38,33,34,26,40,34,18,50,81,87,46,67,24,32,39,35,43,30,38,34,32,44,52,35,91,25,59,93,67,40,50,84,84,58,77,53,68,80,56,64,91,78,30,51,78,45,61,62,49,84,83,46,42,52,27,34,63,70,35,33,48,44,21,31,75,40,65,37,53,63,39,63,32,50,17,25,33,34,37,27,73,72,41,29,56,39,55,97,46,83,62,52,36,58,33,53,42,33,39,51,59,61,41,26,50,63,35,7,32,59,68,57,73,85,49,35,42,74,45,64,51,35,41,36,37,40,29,28,49,84,59,54,68,68,49,31,30,43,39,15,35,56,47,28,23,48,46,11,24,18,37,18,36,25,45,30,24,28,83,89,15,57,36,31,42,35,40,24,34,23,48,34,39,72,49,75,77,128

Secondary structure (DSSP, 8-state):
---EEEEEEETTEEEE-GGGB-SS-TTBB-SHHHHHHHHHHHHTS--SSSEEEEEEEEEE-SPPBSS-EEEEEEEEE--SSEEEEEEEEEETTEEEEEEEEEEEE----GGGPPP-SPPPPPGGGSPBPP--TTS--TTTTTEEEEEEES-TTSSS-EEEEEEE-SEEETTSPPPHHHHHHHHHTTHHHHT--S-TTTEEEEESEEEEEESS---SSEEEEEEEEEE-TTSEEEEEEEEEETTEEEEEEEEEEEEEE----/---EEEEEEETTEEEE-GGGB-SS-TTBB-SHHHHHHHHHHHHTS--SSSEEEEEEEEEE-SPPBSS-EEEEEEEEE--SSEEEEEEEEEETTEEEEEEEEEEEE----GGGPPP-SPPPPPGGGSPBPP--TTS--TTTTTEEEEEEES-TTSSS-EEEEEEE-SEEETTSPPPHHHHHHHHHTTHHHHT--S-TTTEEEEESEEEEEESS---SSEEEEEEEEEE-TTSEEEEEEEEEETTEEEEEEEEEEEEEE----